Protein AF-0000000068441594 (afdb_homodimer)

Organism: Pseudonaja textilis (NCBI:txid8673)

Solvent-accessible surface area (backbone atoms only — not comparable to full-atom values): 26660 Å² total; per-residue (Å²): 109,82,57,57,34,60,39,42,53,44,39,38,63,70,46,48,47,55,45,49,52,50,28,43,52,27,43,50,47,27,50,50,30,51,53,47,27,52,59,30,43,50,51,27,36,50,34,34,38,51,50,12,52,54,26,47,72,35,71,42,25,34,69,52,9,53,46,32,39,49,52,24,50,51,51,52,51,47,45,55,47,50,53,55,42,50,50,46,42,41,59,59,28,44,50,47,51,53,52,49,52,58,54,45,53,57,50,49,56,52,50,50,52,52,50,52,53,52,49,49,54,51,51,50,52,45,52,52,45,52,52,50,41,51,53,46,53,55,49,29,72,74,39,93,57,39,70,74,42,46,61,55,46,55,52,40,52,53,50,46,53,52,48,50,52,50,48,17,49,48,48,20,50,47,30,47,51,31,39,31,52,53,20,34,51,54,21,48,52,52,47,31,50,48,56,41,49,50,45,51,33,51,44,26,47,52,45,24,51,55,43,64,68,46,48,62,61,51,53,60,68,34,69,56,36,69,63,68,44,67,72,34,52,52,50,33,54,49,51,35,63,54,59,75,56,84,74,75,83,70,81,71,72,70,79,58,78,80,78,82,79,87,130,110,82,57,56,36,62,40,42,54,45,39,39,63,68,45,48,48,56,45,50,50,49,30,42,53,27,43,50,47,27,50,50,28,51,52,48,27,53,59,30,44,50,51,27,35,50,34,35,39,52,51,12,51,55,26,45,72,34,70,43,24,34,70,52,9,53,46,32,39,49,52,23,50,50,52,50,51,46,46,53,45,49,54,56,42,51,49,45,40,41,58,60,28,45,48,48,50,53,53,48,51,59,54,45,53,57,50,49,55,52,50,51,51,52,48,51,53,52,49,48,54,53,52,50,51,44,50,52,45,49,52,50,42,53,52,46,53,56,51,30,72,72,40,92,57,38,69,74,41,46,61,56,46,53,51,42,52,52,49,44,53,51,48,51,51,52,47,18,49,48,51,20,52,48,30,47,50,31,39,32,51,53,19,34,51,54,22,49,52,52,46,32,51,47,55,41,50,50,46,50,30,50,45,26,48,52,46,26,52,54,44,64,69,45,47,64,60,52,53,59,68,35,70,55,36,69,64,65,44,66,72,32,52,51,51,32,54,49,51,36,62,55,60,73,57,85,75,74,82,67,82,68,68,68,83,51,78,78,74,84,72,87,126

pLDDT: mean 86.07, std 18.58, range [19.84, 98.25]

InterPro domains:
  IPR013606 IMD/I-BAR domain [PF08397] (10-229)
  IPR013606 IMD/I-BAR domain [PS51338] (1-242)
  IPR027267 AH/BAR domain superfamily [G3DSA:1.20.1270.60] (7-241)
  IPR027267 AH/BAR domain superfamily [SSF103657] (9-235)
  IPR027681 I-BAR domain containing protein IRSp53/IRTKS/Pinkbar [PTHR14206] (10-243)

Foldseek 3Di:
DLPQLCPLLVCCLPPVLVVLVVVLVVLVVVLVVLVVVLVVLLVVLVVLLVVLVVQCPDQFRVLLSVLSPLVSVLSVVLSVLSVVLSVCSCPLASVVSVVVSVVSNVVSVVVVVVLVVVLVVLVVVLVVLVVVLVVLVVCLVPDPCNPVSVVVNVVSVVVNVVSVVVSVVSSVVSSVVSVVVVVVSVVVNVVSVVVSVVSVVVSVVVSVVSCVVSVVVSVVSPPCVPDGDPSVVVVVVVVVVPVPPPPPPPDPPPPPDPDPDDD/DLPQLCPLLVCCLPPVLVVLVVVLVVLVVVLVVLVVVLVVLLVVLVVLLVVLVVQCPDQFRVLLSVLSPLVSVLSVVLSVLSVVLSVCSCPLASVVSVVVSVVSNVVSVVVVVVLVVVLVVLVVVLVVLVVVLVVLVVCLVPDPCNPVSVVVNVVSVVVNVVSVVVSVVSSVVSSVVSVVVVVVSVVVNVVSVVVSVVSVVVSVVVSVVSCVVSVVVSVVSPPCVPDGDPSVVVVVVVVVVPVPPPPPPPDPPPVPDPDPDDD

Sequence (526 aa):
MFCFLLCSDKVILDQFNPSLKNFVTMGKSYQKALSGVTVAAKGYFDTLVKLGELASDSQGSKELGDTLFQMAEVHRQMQVQLEETLKFFHSDMLSQLEHKLELDIKYLVATLKKYQAEYRAKAESIEKSQTELKKLRKKCHNSKNPMKYGDREVQYVEILSTKQNELDRFVAEGYKAALTEERRRYSFLVDRQCAVSKYFNNYHSKVQELLSAKLPSWQTSCIQPTRLPERALALVKVTASNTTAGISVSKWHLLIWPGAGMGMFCFLLCSDKVILDQFNPSLKNFVTMGKSYQKALSGVTVAAKGYFDTLVKLGELASDSQGSKELGDTLFQMAEVHRQMQVQLEETLKFFHSDMLSQLEHKLELDIKYLVATLKKYQAEYRAKAESIEKSQTELKKLRKKCHNSKNPMKYGDREVQYVEILSTKQNELDRFVAEGYKAALTEERRRYSFLVDRQCAVSKYFNNYHSKVQELLSAKLPSWQTSCIQPTRLPERALALVKVTASNTTAGISVSKWHLLIWPGAGMG

Nearest PDB structures (foldseek):
  1y2o-assembly1_B  TM=8.750E-01  e=2.135E-19  Homo sapiens
  1wdz-assembly1_A  TM=9.069E-01  e=2.098E-17  Homo sapiens
  1wdz-assembly1_B  TM=9.250E-01  e=9.675E-16  Homo sapiens
  2ykt-assembly1_A-2  TM=9.264E-01  e=8.747E-16  Homo sapiens
  3ok8-assembly1_B  TM=9.375E-01  e=2.736E-10  Mus musculus

Radius of gyration: 43.12 Å; Cα contacts (8 Å, |Δi|>4): 509; chains: 2; bounding box: 54×165×80 Å

Structure (mmCIF, N/CA/C/O backbone):
data_AF-0000000068441594-model_v1
#
loop_
_entity.id
_entity.type
_entity.pdbx_description
1 polymer 'IMD domain-containing protein'
#
loop_
_atom_site.group_PDB
_atom_site.id
_atom_site.type_symbol
_atom_site.label_atom_id
_atom_site.label_alt_id
_atom_site.label_comp_id
_atom_site.label_asym_id
_atom_site.label_entity_id
_atom_site.label_seq_id
_atom_site.pdbx_PDB_ins_code
_atom_site.Cartn_x
_atom_site.Cartn_y
_atom_site.Cartn_z
_atom_site.occupancy
_atom_site.B_iso_or_equiv
_atom_site.auth_seq_id
_atom_site.auth_comp_id
_atom_site.auth_asym_id
_atom_site.auth_atom_id
_atom_site.pdbx_PDB_model_num
ATOM 1 N N . MET A 1 1 ? -4.367 -47.344 -16.922 1 34.34 1 MET A N 1
ATOM 2 C CA . MET A 1 1 ? -3.084 -46.812 -17.375 1 34.34 1 MET A CA 1
ATOM 3 C C . MET A 1 1 ? -3.287 -45.594 -18.281 1 34.34 1 MET A C 1
ATOM 5 O O . MET A 1 1 ? -2.555 -44.625 -18.172 1 34.34 1 MET A O 1
ATOM 9 N N . PHE A 1 2 ? -4.02 -45.844 -19.5 1 42.97 2 PHE A N 1
ATOM 10 C CA . PHE A 1 2 ? -4.555 -44.75 -20.266 1 42.97 2 PHE A CA 1
ATOM 11 C C . PHE A 1 2 ? -4.996 -43.594 -19.344 1 42.97 2 PHE A C 1
ATOM 13 O O . PHE A 1 2 ? -5.066 -42.438 -19.766 1 42.97 2 PHE A O 1
ATOM 20 N N . CYS A 1 3 ? -5.094 -43.969 -18.109 1 44.53 3 CYS A N 1
ATOM 21 C CA . CYS A 1 3 ? -5.73 -43.219 -17.047 1 44.53 3 CYS A CA 1
ATOM 22 C C . CYS A 1 3 ? -4.82 -42.094 -16.547 1 44.53 3 CYS A C 1
ATOM 24 O O . CYS A 1 3 ? -5.289 -41 -16.25 1 44.53 3 CYS A O 1
ATOM 26 N N . PHE A 1 4 ? -3.5 -42.438 -16.703 1 48.09 4 PHE A N 1
ATOM 27 C CA . PHE A 1 4 ? -2.625 -41.469 -16.031 1 48.09 4 PHE A CA 1
ATOM 28 C C . PHE A 1 4 ? -2.504 -40.188 -16.859 1 48.09 4 PHE A C 1
ATOM 30 O O . PHE A 1 4 ? -2.436 -39.094 -16.312 1 48.09 4 PHE A O 1
ATOM 37 N N . LEU A 1 5 ? -2.131 -40.344 -18.281 1 49.19 5 LEU A N 1
ATOM 38 C CA . LEU A 1 5 ? -1.916 -39.188 -19.141 1 49.19 5 LEU A CA 1
ATOM 39 C C . LEU A 1 5 ? -3.125 -38.25 -19.109 1 49.19 5 LEU A C 1
ATOM 41 O O . LEU A 1 5 ? -2.973 -37.031 -19.016 1 49.19 5 LEU A O 1
ATOM 45 N N . LEU A 1 6 ? -4.398 -38.969 -19.594 1 51.69 6 LEU A N 1
ATOM 46 C CA . LEU A 1 6 ? -5.668 -38.25 -19.594 1 51.69 6 LEU A CA 1
ATOM 47 C C . LEU A 1 6 ? -5.844 -37.438 -18.297 1 51.69 6 LEU A C 1
ATOM 49 O O . LEU A 1 6 ? -6.453 -36.375 -18.312 1 51.69 6 LEU A O 1
ATOM 53 N N . CYS A 1 7 ? -4.863 -37.875 -17.375 1 58.31 7 CYS A N 1
ATOM 54 C CA . CYS A 1 7 ? -5.094 -37.312 -16.047 1 58.31 7 CYS A CA 1
ATOM 55 C C . CYS A 1 7 ? -4.395 -35.969 -15.883 1 58.31 7 CYS A C 1
ATOM 57 O O . CYS A 1 7 ? -4.992 -35 -15.398 1 58.31 7 CYS A O 1
ATOM 59 N N . SER A 1 8 ? -3.215 -35.844 -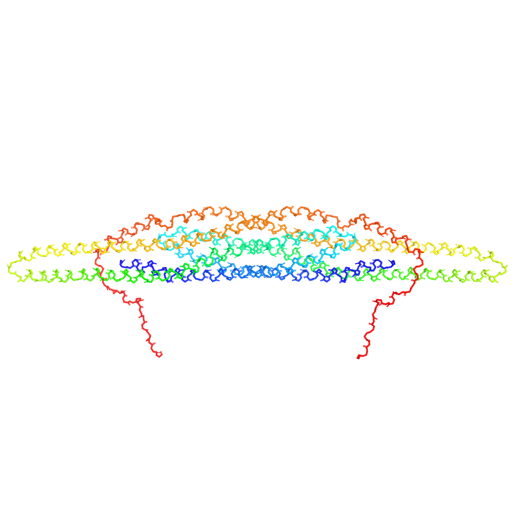16.641 1 67.69 8 SER A N 1
ATOM 60 C CA . SER A 1 8 ? -2.518 -34.594 -16.312 1 67.69 8 SER A CA 1
ATOM 61 C C . SER A 1 8 ? -3.059 -33.438 -17.125 1 67.69 8 SER A C 1
ATOM 63 O O . SER A 1 8 ? -3.328 -32.344 -16.578 1 67.69 8 SER A O 1
ATOM 65 N N . ASP A 1 9 ? -3.277 -33.656 -18.453 1 77.75 9 ASP A N 1
ATOM 66 C CA . ASP A 1 9 ? -3.82 -32.562 -19.266 1 77.75 9 ASP A CA 1
ATOM 67 C C . ASP A 1 9 ? -5.242 -32.219 -18.828 1 77.75 9 ASP A C 1
ATOM 69 O O . ASP A 1 9 ? -5.625 -31.031 -18.859 1 77.75 9 ASP A O 1
ATOM 73 N N . LYS A 1 10 ? -5.863 -33.281 -18.484 1 75.31 10 LYS A N 1
ATOM 74 C CA . LYS A 1 10 ? -7.215 -33.031 -18 1 75.31 10 LYS A CA 1
ATOM 75 C C . LYS A 1 10 ? -7.188 -32.25 -16.672 1 75.31 10 LYS A C 1
ATOM 77 O O . LYS A 1 10 ? -8.016 -31.375 -16.438 1 75.31 10 LYS A O 1
ATOM 82 N N . VAL A 1 11 ? -6.199 -32.562 -15.898 1 79 11 VAL A N 1
ATOM 83 C CA . VAL A 1 11 ? -6.047 -31.875 -14.633 1 79 11 VAL A CA 1
ATOM 84 C C . VAL A 1 11 ? -5.719 -30.406 -14.883 1 79 11 VAL A C 1
ATOM 86 O O . VAL A 1 11 ? -6.23 -29.516 -14.195 1 79 11 VAL A O 1
ATOM 89 N N . ILE A 1 12 ? -4.941 -30.203 -15.906 1 85.88 12 ILE A N 1
ATOM 90 C CA . ILE A 1 12 ? -4.602 -28.828 -16.25 1 85.88 12 ILE A CA 1
ATOM 91 C C . ILE A 1 12 ? -5.855 -28.078 -16.703 1 85.88 12 ILE A C 1
ATOM 93 O O . ILE A 1 12 ? -6.141 -26.984 -16.25 1 85.88 12 ILE A O 1
ATOM 97 N N . LEU A 1 13 ? -6.582 -28.719 -17.547 1 81.06 13 LEU A N 1
ATOM 98 C CA . LEU A 1 13 ? -7.754 -28.094 -18.125 1 81.06 13 LEU A CA 1
ATOM 99 C C . LEU A 1 13 ? -8.859 -27.922 -17.094 1 81.06 13 LEU A C 1
ATOM 101 O O . LEU A 1 13 ? -9.539 -26.891 -17.062 1 81.06 13 LEU A O 1
ATOM 105 N N . ASP A 1 14 ? -8.984 -28.797 -16.141 1 85.88 14 ASP A N 1
ATOM 106 C CA . ASP A 1 14 ? -10.141 -28.828 -15.258 1 85.88 14 ASP A CA 1
ATOM 107 C C . ASP A 1 14 ? -9.805 -28.172 -13.914 1 85.88 14 ASP A C 1
ATOM 109 O O . ASP A 1 14 ? -10.703 -27.75 -13.188 1 85.88 14 ASP A O 1
ATOM 113 N N . GLN A 1 15 ? -8.539 -28.141 -13.555 1 90.38 15 GLN A N 1
ATOM 114 C CA . GLN A 1 15 ? -8.195 -27.656 -12.227 1 90.38 15 GLN A CA 1
ATOM 115 C C . GLN A 1 15 ? -7.266 -26.453 -12.305 1 90.38 15 GLN A C 1
ATOM 117 O O . GLN A 1 15 ? -7.602 -25.359 -11.812 1 90.38 15 GLN A O 1
ATOM 122 N N . PHE A 1 16 ? -6.191 -26.625 -13 1 93.44 16 PHE A N 1
ATOM 123 C CA . PHE A 1 16 ? -5.195 -25.562 -13.039 1 93.44 16 PHE A CA 1
ATOM 124 C C . PHE A 1 16 ? -5.75 -24.328 -13.742 1 93.44 16 PHE A C 1
ATOM 126 O O . PHE A 1 16 ? -5.652 -23.219 -13.219 1 93.44 16 PHE A O 1
ATOM 133 N N . ASN A 1 17 ? -6.312 -24.562 -14.938 1 92.81 17 ASN A N 1
ATOM 134 C CA . ASN A 1 17 ? -6.727 -23.422 -15.766 1 92.81 17 ASN A CA 1
ATOM 135 C C . ASN A 1 17 ? -7.812 -22.594 -15.078 1 92.81 17 ASN A C 1
ATOM 137 O O . ASN A 1 17 ? -7.699 -21.375 -14.977 1 92.81 17 ASN A O 1
ATOM 141 N N . PRO A 1 18 ? -8.875 -23.203 -14.539 1 93.62 18 PRO A N 1
ATOM 142 C CA . PRO A 1 18 ? -9.867 -22.406 -13.82 1 93.62 18 PRO A CA 1
ATOM 143 C C . PRO A 1 18 ? -9.289 -21.719 -12.586 1 93.62 18 PRO A C 1
ATOM 145 O O . PRO A 1 18 ? -9.688 -20.594 -12.258 1 93.62 18 PRO A O 1
ATOM 148 N N . SER A 1 19 ? -8.414 -22.375 -11.875 1 96.19 19 SER A N 1
ATOM 149 C CA . SER A 1 19 ? -7.781 -21.766 -10.711 1 96.19 19 SER A CA 1
ATOM 150 C C . SER A 1 19 ? -6.898 -20.594 -11.102 1 96.19 19 SER A C 1
ATOM 152 O O . SER A 1 19 ? -6.859 -19.578 -10.406 1 96.19 19 SER A O 1
ATOM 154 N N . LEU A 1 20 ? -6.184 -20.766 -12.203 1 96.75 20 LEU A N 1
ATOM 155 C CA . LEU A 1 20 ? -5.352 -19.672 -12.695 1 96.75 20 LEU A CA 1
ATOM 156 C C . LEU A 1 20 ? -6.207 -18.484 -13.125 1 96.75 20 LEU A C 1
ATOM 158 O O . LEU A 1 20 ? -5.84 -17.344 -12.898 1 96.75 20 LEU A O 1
ATOM 162 N N . LYS A 1 21 ? -7.309 -18.797 -13.766 1 96.06 21 LYS A N 1
ATOM 163 C CA . LYS A 1 21 ? -8.242 -17.734 -14.156 1 96.06 21 LYS A CA 1
ATOM 164 C C . LYS A 1 21 ? -8.734 -16.969 -12.93 1 96.06 21 LYS A C 1
ATOM 166 O O . LYS A 1 21 ? -8.812 -15.742 -12.953 1 96.06 21 LYS A O 1
ATOM 171 N N . ASN A 1 22 ? -9.102 -17.703 -11.914 1 97.19 22 ASN A N 1
ATOM 172 C CA . ASN A 1 22 ? -9.523 -17.078 -10.672 1 97.19 22 ASN A CA 1
ATOM 173 C C . ASN A 1 22 ? -8.406 -16.25 -10.055 1 97.19 22 ASN A C 1
ATOM 175 O O . ASN A 1 22 ? -8.656 -15.164 -9.523 1 97.19 22 ASN A O 1
ATOM 179 N N . PHE A 1 23 ? -7.227 -16.75 -10.086 1 97.94 23 PHE A N 1
ATOM 180 C CA . PHE A 1 23 ? -6.062 -16.031 -9.586 1 97.94 23 PHE A CA 1
ATOM 181 C C . PHE A 1 23 ? -5.902 -14.703 -10.305 1 97.94 23 PHE A C 1
ATOM 183 O O . PHE A 1 23 ? -5.672 -13.672 -9.672 1 97.94 23 PHE A O 1
ATOM 190 N N . VAL A 1 24 ? -6.016 -14.734 -11.609 1 97.38 24 VAL A N 1
ATOM 191 C CA . VAL A 1 24 ? -5.891 -13.523 -12.414 1 97.38 24 VAL A CA 1
ATOM 192 C C . VAL A 1 24 ? -7.012 -12.547 -12.055 1 97.38 24 VAL A C 1
ATOM 194 O O . VAL A 1 24 ? -6.777 -11.344 -11.938 1 97.38 24 VAL A O 1
ATOM 197 N N . THR A 1 25 ? -8.227 -13.062 -11.875 1 97.38 25 THR A N 1
ATOM 198 C CA . THR A 1 25 ? -9.367 -12.234 -11.5 1 97.38 25 THR A CA 1
ATOM 199 C C . THR A 1 25 ? -9.125 -11.555 -10.156 1 97.38 25 THR A C 1
ATOM 201 O O . THR A 1 25 ? -9.359 -10.352 -10.008 1 97.38 25 THR A O 1
ATOM 204 N N . MET A 1 26 ? -8.68 -12.289 -9.195 1 97.38 26 MET A N 1
ATOM 205 C CA . MET A 1 26 ? -8.391 -11.734 -7.875 1 97.38 26 MET A CA 1
ATOM 206 C C . MET A 1 26 ? -7.215 -10.766 -7.941 1 97.38 26 MET A C 1
ATOM 208 O O . MET A 1 26 ? -7.18 -9.773 -7.207 1 97.38 26 MET A O 1
ATOM 212 N N . GLY A 1 27 ? -6.23 -11.109 -8.805 1 97.12 27 GLY A N 1
ATOM 213 C CA . GLY A 1 27 ? -5.137 -10.18 -9.023 1 97.12 27 GLY A CA 1
ATOM 214 C C . GLY A 1 27 ? -5.598 -8.836 -9.555 1 97.12 27 GLY A C 1
ATOM 215 O O . GLY A 1 27 ? -5.109 -7.789 -9.117 1 97.12 27 GLY A O 1
ATOM 216 N N . LYS A 1 28 ? -6.52 -8.883 -10.477 1 97.06 28 LYS A N 1
ATOM 217 C CA . LYS A 1 28 ? -7.078 -7.648 -11.023 1 97.06 28 LYS A CA 1
ATOM 218 C C . LYS A 1 28 ? -7.844 -6.867 -9.961 1 97.06 28 LYS A C 1
ATOM 220 O O . LYS A 1 28 ? -7.797 -5.637 -9.938 1 97.06 28 LYS A O 1
ATOM 225 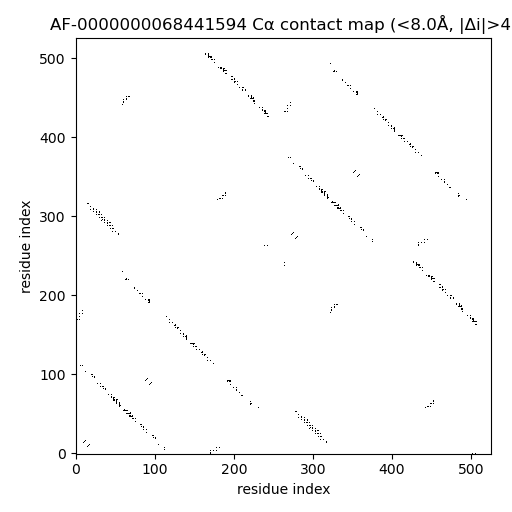N N . SER A 1 29 ? -8.562 -7.551 -9.133 1 96.88 29 SER A N 1
ATOM 226 C CA . SER A 1 29 ? -9.25 -6.91 -8.016 1 96.88 29 SER A CA 1
ATOM 227 C C . SER A 1 29 ? -8.258 -6.258 -7.059 1 96.88 29 SER A C 1
ATOM 229 O O . SER A 1 29 ? -8.508 -5.164 -6.547 1 96.88 29 SER A O 1
ATOM 231 N N . TYR A 1 30 ? -7.23 -6.945 -6.75 1 96.19 30 TYR A N 1
ATOM 232 C CA . TYR A 1 30 ? -6.168 -6.414 -5.902 1 96.19 30 TYR A CA 1
ATOM 233 C C . TYR A 1 30 ? -5.559 -5.16 -6.512 1 96.19 30 TYR A C 1
ATOM 235 O O . TYR A 1 30 ? -5.363 -4.156 -5.816 1 96.19 30 TYR A O 1
ATOM 243 N N . GLN A 1 31 ? -5.273 -5.254 -7.762 1 95 31 GLN A N 1
ATOM 244 C CA . GLN A 1 31 ? -4.738 -4.105 -8.484 1 95 31 GLN A CA 1
ATOM 245 C C . GLN A 1 31 ? -5.691 -2.916 -8.414 1 95 31 GLN A C 1
ATOM 247 O O . GLN A 1 31 ? -5.258 -1.777 -8.227 1 95 31 GLN A O 1
ATOM 252 N N . LYS A 1 32 ? -6.922 -3.17 -8.625 1 95.44 32 LYS A N 1
ATOM 253 C CA . LYS A 1 32 ? -7.934 -2.119 -8.562 1 95.44 32 LYS A CA 1
ATOM 254 C C . LYS A 1 32 ? -7.98 -1.485 -7.176 1 95.44 32 LYS A C 1
ATOM 256 O O . LYS A 1 32 ? -8.117 -0.266 -7.051 1 95.44 32 LYS A O 1
ATOM 261 N N . ALA A 1 33 ? -7.961 -2.26 -6.156 1 95.75 33 ALA A N 1
ATOM 262 C CA . ALA A 1 33 ? -7.945 -1.756 -4.785 1 95.75 33 ALA A CA 1
ATOM 263 C C . ALA A 1 33 ? -6.734 -0.857 -4.547 1 95.75 33 ALA A C 1
ATOM 265 O O . ALA A 1 33 ? -6.855 0.208 -3.936 1 95.75 33 ALA A O 1
ATOM 266 N N . LEU A 1 34 ? -5.566 -1.28 -5.004 1 94.56 34 LEU A N 1
ATOM 267 C CA . LEU A 1 34 ? -4.348 -0.494 -4.848 1 94.56 34 LEU A CA 1
ATOM 268 C C . LEU A 1 34 ? -4.449 0.821 -5.613 1 94.56 34 LEU A C 1
ATOM 270 O O . LEU A 1 34 ? -3.949 1.851 -5.156 1 94.56 34 LEU A O 1
ATOM 274 N N . SER A 1 35 ? -5.105 0.773 -6.766 1 93.62 35 SER A N 1
ATOM 275 C CA . SER A 1 35 ? -5.344 1.996 -7.527 1 93.62 35 SER A CA 1
ATOM 276 C C . SER A 1 35 ? -6.262 2.949 -6.77 1 93.62 35 SER A C 1
ATOM 278 O O . SER A 1 35 ? -6.125 4.168 -6.875 1 93.62 35 SER A O 1
ATOM 280 N N . GLY A 1 36 ? -7.238 2.369 -6.098 1 93.12 36 GLY A N 1
ATOM 281 C CA . GLY A 1 36 ? -8.102 3.178 -5.254 1 93.12 36 GLY A CA 1
ATOM 282 C C . GLY A 1 36 ? -7.355 3.9 -4.148 1 93.12 36 GLY A C 1
ATOM 283 O O . GLY A 1 36 ? -7.711 5.02 -3.781 1 93.12 36 GLY A O 1
ATOM 284 N N . VAL A 1 37 ? -6.344 3.297 -3.631 1 94.62 37 VAL A N 1
ATOM 285 C CA . VAL A 1 37 ? -5.5 3.908 -2.609 1 94.62 37 VAL A CA 1
ATOM 286 C C . VAL A 1 37 ? -4.812 5.148 -3.18 1 94.62 37 VAL A C 1
ATOM 288 O O . VAL A 1 37 ? -4.664 6.156 -2.486 1 94.62 37 VAL A O 1
ATOM 291 N N . THR A 1 38 ? -4.375 5.062 -4.445 1 91.88 38 THR A N 1
ATOM 292 C CA . THR A 1 38 ? -3.699 6.184 -5.086 1 91.88 38 THR A CA 1
ATOM 293 C C . THR A 1 38 ? -4.609 7.406 -5.137 1 91.88 38 THR A C 1
ATOM 295 O O . THR A 1 38 ? -4.164 8.531 -4.891 1 91.88 38 THR A O 1
ATOM 298 N N . VAL A 1 39 ? -5.895 7.238 -5.371 1 91.44 39 VAL A N 1
ATOM 299 C CA . VAL A 1 39 ? -6.859 8.336 -5.441 1 91.44 39 VAL A CA 1
ATOM 300 C C . VAL A 1 39 ? -7.059 8.938 -4.055 1 91.44 39 VAL A C 1
ATOM 302 O O . VAL A 1 39 ? -7.043 10.156 -3.895 1 91.44 39 VAL A O 1
ATOM 305 N N . ALA A 1 40 ? -7.242 8.117 -3.061 1 95.25 40 ALA A N 1
ATOM 306 C CA . ALA A 1 40 ? -7.434 8.586 -1.69 1 95.25 40 ALA A CA 1
ATOM 307 C C . ALA A 1 40 ? -6.176 9.281 -1.17 1 95.25 40 ALA A C 1
ATOM 309 O O . ALA A 1 40 ? -6.266 10.266 -0.431 1 95.25 40 ALA A O 1
ATOM 310 N N . ALA A 1 41 ? -5.008 8.781 -1.538 1 95.75 41 ALA A N 1
ATOM 311 C CA . ALA A 1 41 ? -3.734 9.352 -1.118 1 95.75 41 ALA A CA 1
ATOM 312 C C . ALA A 1 41 ? -3.584 10.781 -1.631 1 95.75 41 ALA A C 1
ATOM 314 O O . ALA A 1 41 ? -3.055 11.648 -0.93 1 95.75 41 ALA A O 1
ATOM 315 N N . LYS A 1 42 ? -4.043 11.039 -2.82 1 95.38 42 LYS A N 1
ATOM 316 C CA . LYS A 1 42 ? -3.953 12.375 -3.395 1 95.38 42 LYS A CA 1
ATOM 317 C C . LYS A 1 42 ? -4.707 13.391 -2.541 1 95.38 42 LYS A C 1
ATOM 319 O O . LYS A 1 42 ? -4.207 14.492 -2.287 1 95.38 42 LYS A O 1
ATOM 324 N N . GLY A 1 43 ? -5.918 13.016 -2.154 1 95.25 43 GLY A N 1
ATOM 325 C CA . GLY A 1 43 ? -6.66 13.891 -1.256 1 95.25 43 GLY A CA 1
ATOM 326 C C . GLY A 1 43 ? -5.938 14.148 0.052 1 95.25 43 GLY A C 1
ATOM 327 O O . GLY A 1 43 ? -5.922 15.281 0.546 1 95.25 43 GLY A O 1
ATOM 328 N N . TYR A 1 44 ? -5.324 13.211 0.567 1 96.19 44 TYR A N 1
ATOM 329 C CA . TYR A 1 44 ? -4.59 13.289 1.826 1 96.19 44 TYR A CA 1
ATOM 330 C C . TYR A 1 44 ? -3.418 14.258 1.715 1 96.19 44 TYR A C 1
ATOM 332 O O . TYR A 1 44 ? -3.283 15.18 2.527 1 96.19 44 TYR A O 1
ATOM 340 N N . PHE A 1 45 ? -2.496 14.086 0.727 1 94.81 45 PHE A N 1
ATOM 341 C CA . PHE A 1 45 ? -1.325 14.953 0.692 1 94.81 45 PHE A CA 1
ATOM 342 C C . PHE A 1 45 ? -1.695 16.344 0.184 1 94.81 45 PHE A C 1
ATOM 344 O O . PHE A 1 45 ? -1.009 17.328 0.483 1 94.81 45 PHE A O 1
ATOM 351 N N . ASP A 1 46 ? -2.871 16.5 -0.583 1 96.44 46 ASP A N 1
ATOM 352 C CA . ASP A 1 46 ? -3.352 17.828 -0.949 1 96.44 46 ASP A CA 1
ATOM 353 C C . ASP A 1 46 ? -3.734 18.625 0.29 1 96.44 46 ASP A C 1
ATOM 355 O O . ASP A 1 46 ? -3.484 19.844 0.353 1 96.44 46 ASP A O 1
ATOM 359 N N . THR A 1 47 ? -4.406 17.953 1.156 1 97.38 47 THR A N 1
ATOM 360 C CA . THR A 1 47 ? -4.77 18.641 2.385 1 97.38 47 THR A CA 1
ATOM 361 C C . THR A 1 47 ? -3.527 19 3.197 1 97.38 47 THR A C 1
ATOM 363 O O . THR A 1 47 ? -3.498 20.016 3.889 1 97.38 47 THR A O 1
ATOM 366 N N . LEU A 1 48 ? -2.494 18.188 3.146 1 97.12 48 LEU A N 1
ATOM 367 C CA . LEU A 1 48 ? -1.222 18.5 3.785 1 97.12 48 LEU A CA 1
ATOM 368 C C . LEU A 1 48 ? -0.596 19.75 3.164 1 97.12 48 LEU A C 1
ATOM 370 O O . LEU A 1 48 ? -0.043 20.594 3.875 1 97.12 48 LEU A O 1
ATOM 374 N N . VAL A 1 49 ? -0.671 19.859 1.844 1 97.88 49 VAL A N 1
ATOM 375 C CA . VAL A 1 49 ? -0.165 21.016 1.134 1 97.88 49 VAL A CA 1
ATOM 376 C C . VAL A 1 49 ? -0.912 22.266 1.598 1 97.88 49 VAL A C 1
ATOM 378 O O . VAL A 1 49 ? -0.3 23.312 1.847 1 97.88 49 VAL A O 1
ATOM 381 N N . LYS A 1 50 ? -2.225 22.078 1.715 1 97.62 50 LYS A N 1
ATOM 382 C CA . LYS A 1 50 ? -3.035 23.219 2.156 1 97.62 50 LYS A CA 1
ATOM 383 C C . LYS A 1 50 ? -2.629 23.672 3.555 1 97.62 50 LYS A C 1
ATOM 385 O O . LYS A 1 50 ? -2.52 24.875 3.814 1 97.62 50 LYS A O 1
ATOM 390 N N . LEU A 1 51 ? -2.428 22.766 4.422 1 97.75 51 LEU A N 1
ATOM 391 C CA . LEU A 1 51 ? -1.985 23.094 5.77 1 97.75 51 LEU A CA 1
ATOM 392 C C . LEU A 1 51 ? -0.586 23.688 5.754 1 97.75 51 LEU A C 1
ATOM 394 O O . LEU A 1 51 ? -0.287 24.594 6.539 1 97.75 51 LEU A O 1
ATOM 398 N N . GLY A 1 52 ? 0.25 23.172 4.875 1 97.75 52 GLY A N 1
ATOM 399 C CA . GLY A 1 52 ? 1.567 23.766 4.711 1 97.75 52 GLY A CA 1
ATOM 400 C C . GLY A 1 52 ? 1.519 25.219 4.25 1 97.75 52 GLY A C 1
ATOM 401 O O . GLY A 1 52 ? 2.311 26.047 4.707 1 97.75 52 GLY A O 1
ATOM 402 N N . GLU A 1 53 ? 0.578 25.516 3.365 1 97.25 53 GLU A N 1
ATOM 403 C CA . GLU A 1 53 ? 0.382 26.875 2.891 1 97.25 53 GLU A CA 1
ATOM 404 C C . GLU A 1 53 ? -0.021 27.812 4.035 1 97.25 53 GLU A C 1
ATOM 406 O O . GLU A 1 53 ? 0.514 28.906 4.16 1 97.25 53 GLU A O 1
ATOM 411 N N . LEU A 1 54 ? -0.946 27.297 4.832 1 95.31 54 LEU A N 1
ATOM 412 C CA . LEU A 1 54 ? -1.419 28.094 5.961 1 95.31 54 LEU A CA 1
ATOM 413 C C . LEU A 1 54 ? -0.292 28.344 6.957 1 95.31 54 LEU A C 1
ATOM 415 O O . LEU A 1 54 ? -0.125 29.469 7.445 1 95.31 54 LEU A O 1
ATOM 419 N N . ALA A 1 55 ? 0.469 27.359 7.23 1 95.62 55 ALA A N 1
ATOM 420 C CA . ALA A 1 55 ? 1.592 27.5 8.156 1 95.62 55 ALA A CA 1
ATOM 421 C C . ALA A 1 55 ? 2.648 28.438 7.59 1 95.62 55 ALA A C 1
ATOM 423 O O . ALA A 1 55 ? 3.24 29.234 8.328 1 95.62 55 ALA A O 1
ATOM 424 N N . SER A 1 56 ? 2.887 28.391 6.285 1 94.25 56 SER A N 1
ATOM 425 C CA . SER A 1 56 ? 3.891 29.219 5.629 1 94.25 56 SER A CA 1
ATOM 426 C C . SER A 1 56 ? 3.486 30.688 5.652 1 94.25 56 SER A C 1
ATOM 428 O O . SER A 1 56 ? 4.344 31.578 5.625 1 94.25 56 SER A O 1
ATOM 430 N N . ASP A 1 57 ? 2.193 30.906 5.688 1 89.88 57 ASP A N 1
ATOM 431 C CA . ASP A 1 57 ? 1.676 32.281 5.723 1 89.88 57 ASP A CA 1
ATOM 432 C C . ASP A 1 57 ? 1.703 32.844 7.145 1 89.88 57 ASP A C 1
ATOM 434 O O . ASP A 1 57 ? 1.552 34.031 7.344 1 89.88 57 ASP A O 1
ATOM 438 N N . SER A 1 58 ? 1.939 31.938 8.078 1 87.31 58 SER A N 1
ATOM 439 C CA . SER A 1 58 ? 2 32.375 9.477 1 87.31 58 SER A CA 1
ATOM 440 C C . SER A 1 58 ? 3.371 32.938 9.82 1 87.31 58 SER A C 1
ATOM 442 O O . SER A 1 58 ? 4.387 32.5 9.289 1 87.31 58 SER A O 1
ATOM 444 N N . GLN A 1 59 ? 3.471 33.875 10.672 1 85.94 59 GLN A N 1
ATOM 445 C CA . GLN A 1 59 ? 4.73 34.5 11.062 1 85.94 59 GLN A CA 1
ATOM 446 C C . GLN A 1 59 ? 5.504 33.594 12.039 1 85.94 59 GLN A C 1
ATOM 448 O O . GLN A 1 59 ? 6.734 33.656 12.078 1 85.94 59 GLN A O 1
ATOM 453 N N . GLY A 1 60 ? 4.84 32.75 12.75 1 89.88 60 GLY A N 1
ATOM 454 C CA . GLY A 1 60 ? 5.488 32 13.797 1 89.88 60 GLY A CA 1
ATOM 455 C C . GLY A 1 60 ? 5.754 30.547 13.406 1 89.88 60 GLY A C 1
ATOM 456 O O . GLY A 1 60 ? 6.488 29.844 14.094 1 89.88 60 GLY A O 1
ATOM 457 N N . SER A 1 61 ? 5.25 30.125 12.234 1 93.62 61 SER A N 1
ATOM 458 C CA . SER A 1 61 ? 5.309 28.688 11.938 1 93.62 61 SER A CA 1
ATOM 459 C C . SER A 1 61 ? 5.766 28.453 10.5 1 93.62 61 SER A C 1
ATOM 461 O O . SER A 1 61 ? 5.445 27.422 9.906 1 93.62 61 SER A O 1
ATOM 463 N N . LYS A 1 62 ? 6.48 29.359 9.883 1 93.75 62 LYS A N 1
ATOM 464 C CA . LYS A 1 62 ? 6.91 29.25 8.492 1 93.75 62 LYS A CA 1
ATOM 465 C C . LYS A 1 62 ? 7.75 28 8.273 1 93.75 62 LYS A C 1
ATOM 467 O O . LYS A 1 62 ? 7.586 27.297 7.27 1 93.75 62 LYS A O 1
ATOM 472 N N . GLU A 1 63 ? 8.625 27.703 9.172 1 94.75 63 GLU A N 1
ATOM 473 C CA . GLU A 1 63 ? 9.484 26.531 9.055 1 94.75 63 GLU A CA 1
ATOM 474 C C . GLU A 1 63 ? 8.664 25.25 9.078 1 94.75 63 GLU A C 1
ATOM 476 O O . GLU A 1 63 ? 9 24.281 8.383 1 94.75 63 GLU A O 1
ATOM 481 N N . LEU A 1 64 ? 7.66 25.25 9.867 1 97.31 64 LEU A N 1
ATOM 482 C CA . LEU A 1 64 ? 6.785 24.078 9.922 1 97.31 64 LEU A CA 1
ATOM 483 C C . LEU A 1 64 ? 6.016 23.922 8.617 1 97.31 64 LEU A C 1
ATOM 485 O O . LEU A 1 64 ? 5.707 22.797 8.203 1 97.31 64 LEU A O 1
ATOM 489 N N . GLY A 1 65 ? 5.668 25.047 8 1 97.5 65 GLY A N 1
ATOM 490 C CA . GLY A 1 65 ? 5.07 24.969 6.68 1 97.5 65 GLY A CA 1
ATOM 491 C C . GLY A 1 65 ? 5.953 24.281 5.656 1 97.5 65 GLY A C 1
ATOM 492 O O . GLY A 1 65 ? 5.48 23.453 4.883 1 97.5 65 GLY A O 1
ATOM 493 N N . ASP A 1 66 ? 7.195 24.609 5.672 1 96.88 66 ASP A N 1
ATOM 494 C CA . ASP A 1 66 ? 8.164 23.969 4.781 1 96.88 66 ASP A CA 1
ATOM 495 C C . ASP A 1 66 ? 8.227 22.469 5.027 1 96.88 66 ASP A C 1
ATOM 497 O O . ASP A 1 66 ? 8.32 21.672 4.082 1 96.88 66 ASP A O 1
ATOM 501 N N . THR A 1 67 ? 8.25 22.156 6.273 1 98.12 67 THR A N 1
ATOM 502 C CA . THR A 1 67 ? 8.281 20.75 6.633 1 98.12 67 THR A CA 1
ATOM 503 C C . THR A 1 67 ? 7.047 20.031 6.105 1 98.12 67 THR A C 1
ATOM 505 O O . THR A 1 67 ? 7.152 18.938 5.531 1 98.12 67 THR A O 1
ATOM 508 N N . LEU A 1 68 ? 5.914 20.609 6.254 1 98.25 68 LEU A N 1
ATOM 509 C CA . LEU A 1 68 ? 4.668 20.016 5.77 1 98.25 68 LEU A CA 1
ATOM 510 C C . LEU A 1 68 ? 4.691 19.875 4.254 1 98.25 68 LEU A C 1
ATOM 512 O O . LEU A 1 68 ? 4.219 18.859 3.719 1 98.25 68 LEU A O 1
ATOM 516 N N . PHE A 1 69 ? 5.254 20.828 3.566 1 97.62 69 PHE A N 1
ATOM 517 C CA . PHE A 1 69 ? 5.41 20.734 2.121 1 97.62 69 PHE A CA 1
ATOM 518 C C . PHE A 1 69 ? 6.297 19.562 1.743 1 97.62 69 PHE A C 1
ATOM 520 O O . PHE A 1 69 ? 6 18.828 0.796 1 97.62 69 PHE A O 1
ATOM 527 N N . GLN A 1 70 ? 7.332 19.438 2.469 1 97.5 70 GLN A N 1
ATOM 528 C CA . GLN A 1 70 ? 8.25 18.344 2.203 1 97.5 70 GLN A CA 1
ATOM 529 C C . GLN A 1 70 ? 7.562 16.984 2.426 1 97.5 70 GLN A C 1
ATOM 531 O O . GLN A 1 70 ? 7.742 16.062 1.637 1 97.5 70 GLN A O 1
ATOM 536 N N . MET A 1 71 ? 6.84 16.906 3.473 1 97.56 71 MET A N 1
ATOM 537 C CA . MET A 1 71 ? 6.109 15.672 3.766 1 97.56 71 MET A CA 1
ATOM 538 C C . MET A 1 71 ? 5.121 15.352 2.648 1 97.56 71 MET A C 1
ATOM 540 O O . MET A 1 71 ? 5.02 14.203 2.217 1 97.56 71 MET A O 1
ATOM 544 N N . ALA A 1 72 ? 4.406 16.391 2.221 1 97.38 72 ALA A N 1
ATOM 545 C CA . ALA A 1 72 ? 3.461 16.188 1.124 1 97.38 72 ALA A CA 1
ATOM 546 C C . ALA A 1 72 ? 4.176 15.719 -0.137 1 97.38 72 ALA A C 1
ATOM 548 O O . ALA A 1 72 ? 3.689 14.82 -0.83 1 97.38 72 ALA A O 1
ATOM 549 N N . GLU A 1 73 ? 5.32 16.281 -0.417 1 96.94 73 GLU A N 1
ATOM 550 C CA . GLU A 1 73 ? 6.094 15.898 -1.599 1 96.94 73 GLU A CA 1
ATOM 551 C C . GLU A 1 73 ? 6.57 14.453 -1.507 1 96.94 73 GLU A C 1
ATOM 553 O O . GLU A 1 73 ? 6.57 13.734 -2.506 1 96.94 73 GLU A O 1
ATOM 558 N N . VAL A 1 74 ? 7.027 14.078 -0.372 1 97.06 74 VAL A N 1
ATOM 559 C CA . VAL A 1 74 ? 7.465 12.703 -0.173 1 97.06 74 VAL A CA 1
ATOM 560 C C . VAL A 1 74 ? 6.293 11.742 -0.391 1 97.06 74 VAL A C 1
ATOM 562 O O . VAL A 1 74 ? 6.441 10.711 -1.047 1 97.06 74 VAL A O 1
ATOM 565 N N . HIS A 1 75 ? 5.152 12.07 0.109 1 95.75 75 HIS A N 1
ATOM 566 C CA . HIS A 1 75 ? 3.963 11.25 -0.113 1 95.75 75 HIS A CA 1
ATOM 567 C C . HIS A 1 75 ? 3.637 11.148 -1.599 1 95.75 75 HIS A C 1
ATOM 569 O O . HIS A 1 75 ? 3.26 10.078 -2.082 1 95.75 75 HIS A O 1
ATOM 575 N N . ARG A 1 76 ? 3.727 12.266 -2.27 1 95.88 76 ARG A N 1
ATOM 576 C CA . ARG A 1 76 ? 3.486 12.258 -3.709 1 95.88 76 ARG A CA 1
ATOM 577 C C . ARG A 1 76 ? 4.457 11.32 -4.422 1 95.88 76 ARG A C 1
ATOM 579 O O . ARG A 1 76 ? 4.055 10.562 -5.305 1 95.88 76 ARG A O 1
ATOM 586 N N . GLN A 1 77 ? 5.703 11.367 -4.059 1 96.12 77 GLN A N 1
ATOM 587 C CA . GLN A 1 77 ? 6.715 10.5 -4.652 1 96.12 77 GLN A CA 1
ATOM 588 C C . GLN A 1 77 ? 6.41 9.031 -4.391 1 96.12 77 GLN A C 1
ATOM 590 O O . GLN A 1 77 ? 6.578 8.188 -5.273 1 96.12 77 GLN A O 1
ATOM 595 N N . MET A 1 78 ? 6.055 8.703 -3.168 1 95.44 78 MET A N 1
ATOM 596 C CA . MET A 1 78 ? 5.68 7.336 -2.826 1 95.44 78 MET A CA 1
ATOM 597 C C . MET A 1 78 ? 4.543 6.848 -3.717 1 95.44 78 MET A C 1
ATOM 599 O O . MET A 1 78 ? 4.562 5.703 -4.18 1 95.44 78 MET A O 1
ATOM 603 N N . GLN A 1 79 ? 3.615 7.75 -3.922 1 94.5 79 GLN A N 1
ATOM 604 C CA . GLN A 1 79 ? 2.461 7.375 -4.734 1 94.5 79 GLN A CA 1
ATOM 605 C C . GLN A 1 79 ? 2.861 7.152 -6.191 1 94.5 79 GLN A C 1
ATOM 607 O O . GLN A 1 79 ? 2.354 6.242 -6.848 1 94.5 79 GLN A O 1
ATOM 612 N N . VAL A 1 80 ? 3.699 8.016 -6.703 1 94.94 80 VAL A N 1
ATOM 613 C CA . VAL A 1 80 ? 4.184 7.852 -8.07 1 94.94 80 VAL A CA 1
ATOM 614 C C . VAL A 1 80 ? 4.887 6.504 -8.211 1 94.94 80 VAL A C 1
ATOM 616 O O . VAL A 1 80 ? 4.684 5.793 -9.203 1 94.94 80 VAL A O 1
ATOM 619 N N . GLN A 1 81 ? 5.688 6.109 -7.254 1 95.62 81 GLN A N 1
ATOM 620 C CA . GLN A 1 81 ? 6.383 4.824 -7.262 1 95.62 81 GLN A CA 1
ATOM 621 C C . GLN A 1 81 ? 5.391 3.664 -7.223 1 95.62 81 GLN A C 1
ATOM 623 O O . GLN A 1 81 ? 5.586 2.652 -7.898 1 95.62 81 GLN A O 1
ATOM 628 N N . LEU A 1 82 ? 4.41 3.77 -6.422 1 94.94 82 LEU A N 1
ATOM 629 C CA . LEU A 1 82 ? 3.395 2.725 -6.332 1 94.94 82 LEU A CA 1
ATOM 630 C C . LEU A 1 82 ? 2.668 2.555 -7.66 1 94.94 82 LEU A C 1
ATOM 632 O O . LEU A 1 82 ? 2.459 1.43 -8.117 1 94.94 82 LEU A O 1
ATOM 636 N N . GLU A 1 83 ? 2.289 3.678 -8.234 1 95 83 GLU A N 1
ATOM 637 C CA . GLU A 1 83 ? 1.588 3.627 -9.508 1 95 83 GLU A CA 1
ATOM 638 C C . GLU A 1 83 ? 2.438 2.941 -10.578 1 95 83 GLU A C 1
ATOM 640 O O . GLU A 1 83 ? 1.922 2.16 -11.383 1 95 83 GLU A O 1
ATOM 645 N N . GLU A 1 84 ? 3.709 3.258 -10.602 1 95.31 84 GLU A N 1
ATOM 646 C CA . GLU A 1 84 ? 4.613 2.607 -11.547 1 95.31 84 GLU A CA 1
ATOM 647 C C . GLU A 1 84 ? 4.68 1.103 -11.297 1 95.31 84 GLU A C 1
ATOM 649 O O . GLU A 1 84 ? 4.68 0.313 -12.25 1 95.31 84 GLU A O 1
ATOM 654 N N . THR A 1 85 ? 4.777 0.74 -10.078 1 95.5 85 THR A N 1
ATOM 655 C CA . THR A 1 85 ? 4.832 -0.669 -9.703 1 95.5 85 THR A CA 1
ATOM 656 C C . THR A 1 85 ? 3.549 -1.387 -10.117 1 95.5 85 THR A C 1
ATOM 658 O O . THR A 1 85 ? 3.592 -2.527 -10.578 1 95.5 85 THR A O 1
ATOM 661 N N . LEU A 1 86 ? 2.393 -0.771 -9.984 1 95.94 86 LEU A N 1
ATOM 662 C CA . LEU A 1 86 ? 1.107 -1.362 -10.344 1 95.94 86 LEU A CA 1
ATOM 663 C C . LEU A 1 86 ? 1.011 -1.584 -11.844 1 95.94 86 LEU A C 1
ATOM 665 O O . LEU A 1 86 ? 0.384 -2.545 -12.297 1 95.94 86 LEU A O 1
ATOM 669 N N . LYS A 1 87 ? 1.623 -0.68 -12.57 1 96.25 87 LYS A N 1
ATOM 670 C CA . LYS A 1 87 ? 1.675 -0.88 -14.016 1 96.25 87 LYS A CA 1
ATOM 671 C C . LYS A 1 87 ? 2.418 -2.166 -14.367 1 96.25 87 LYS A C 1
ATOM 673 O O . LYS A 1 87 ? 1.969 -2.938 -15.211 1 96.25 87 LYS A O 1
ATOM 678 N N . PHE A 1 88 ? 3.537 -2.387 -13.734 1 95.94 88 PHE A N 1
ATOM 679 C CA . PHE A 1 88 ? 4.309 -3.604 -13.945 1 95.94 88 PHE A CA 1
ATOM 680 C C . PHE A 1 88 ? 3.539 -4.828 -13.461 1 95.94 88 PHE A C 1
ATOM 682 O O . PHE A 1 88 ? 3.574 -5.883 -14.102 1 95.94 88 PHE A O 1
ATOM 689 N N . PHE A 1 89 ? 2.889 -4.664 -12.359 1 96.38 89 PHE A N 1
ATOM 690 C CA . PHE A 1 89 ? 2.055 -5.734 -11.828 1 96.38 89 PHE A CA 1
ATOM 691 C C . PHE A 1 89 ? 1.035 -6.191 -12.867 1 96.38 89 PHE A C 1
ATOM 693 O O . PHE A 1 89 ? 0.865 -7.395 -13.086 1 96.38 89 PHE A O 1
ATOM 700 N N . HIS A 1 90 ? 0.464 -5.277 -13.477 1 95.31 90 HIS A N 1
ATOM 701 C CA . HIS A 1 90 ? -0.536 -5.594 -14.492 1 95.31 90 HIS A CA 1
ATOM 702 C C . HIS A 1 90 ? 0.114 -6.172 -15.742 1 95.31 90 HIS A C 1
ATOM 704 O O . HIS A 1 90 ? -0.262 -7.254 -16.203 1 95.31 90 HIS A O 1
ATOM 710 N N . SER A 1 91 ? 1.095 -5.512 -16.25 1 95.81 91 SER A N 1
ATOM 711 C CA . SER A 1 91 ? 1.646 -5.84 -17.562 1 95.81 91 SER A CA 1
ATOM 712 C C . SER A 1 91 ? 2.514 -7.094 -17.5 1 95.81 91 SER A C 1
ATOM 714 O O . SER A 1 91 ? 2.486 -7.922 -18.406 1 95.81 91 SER A O 1
ATOM 716 N N . ASP A 1 92 ? 3.234 -7.25 -16.422 1 94.56 92 ASP A N 1
ATOM 717 C CA . ASP A 1 92 ? 4.238 -8.312 -16.391 1 94.56 92 ASP A CA 1
ATOM 718 C C . ASP A 1 92 ? 3.672 -9.578 -15.766 1 94.56 92 ASP A C 1
ATOM 720 O O . ASP A 1 92 ? 4.273 -10.656 -15.867 1 94.56 92 ASP A O 1
ATOM 724 N N . MET A 1 93 ? 2.553 -9.469 -15.172 1 95.38 93 MET A N 1
ATOM 725 C CA . MET A 1 93 ? 2.031 -10.688 -14.555 1 95.38 93 MET A CA 1
ATOM 726 C C . MET A 1 93 ? 0.6 -10.953 -15.008 1 95.38 93 MET A C 1
ATOM 728 O O . MET A 1 93 ? 0.35 -11.891 -15.766 1 95.38 93 MET A O 1
ATOM 732 N N . LEU A 1 94 ? -0.302 -10.078 -14.711 1 96.69 94 LEU A N 1
ATOM 733 C CA . LEU A 1 94 ? -1.714 -10.367 -14.938 1 96.69 94 LEU A CA 1
ATOM 734 C C . LEU A 1 94 ? -2.004 -10.523 -16.422 1 96.69 94 LEU A C 1
ATOM 736 O O . LEU A 1 94 ? -2.617 -11.508 -16.844 1 96.69 94 LEU A O 1
ATOM 740 N N . SER A 1 95 ? -1.512 -9.602 -17.203 1 96.75 95 SER A N 1
ATOM 741 C CA . SER A 1 95 ? -1.74 -9.664 -18.641 1 96.75 95 SER A CA 1
ATOM 742 C C . SER A 1 95 ? -1.044 -10.875 -19.25 1 96.75 95 SER A C 1
ATOM 744 O O . SER A 1 95 ? -1.604 -11.539 -20.125 1 96.75 95 SER A O 1
ATOM 746 N N . GLN A 1 96 ? 0.162 -11.156 -18.859 1 96.94 96 GLN A N 1
ATOM 747 C CA . GLN A 1 96 ? 0.92 -12.289 -19.375 1 96.94 96 GLN A CA 1
ATOM 748 C C . GLN A 1 96 ? 0.237 -13.609 -19.016 1 96.94 96 GLN A C 1
ATOM 750 O O . GLN A 1 96 ? 0.145 -14.508 -19.859 1 96.94 96 GLN A O 1
ATOM 755 N N . LEU A 1 97 ? -0.224 -13.695 -17.812 1 97.19 97 LEU A N 1
ATOM 756 C CA . LEU A 1 97 ? -0.898 -14.914 -17.391 1 97.19 97 LEU A CA 1
ATOM 757 C C . LEU A 1 97 ? -2.209 -15.102 -18.141 1 97.19 97 LEU A C 1
ATOM 759 O O . LEU A 1 97 ? -2.547 -16.219 -18.531 1 97.19 97 LEU A O 1
ATOM 763 N N . GLU A 1 98 ? -2.936 -14.039 -18.312 1 95.38 98 GLU A N 1
ATOM 764 C CA . GLU A 1 98 ? -4.191 -14.102 -19.062 1 95.38 98 GLU A CA 1
ATOM 765 C C . GLU A 1 98 ? -3.957 -14.547 -20.5 1 95.38 98 GLU A C 1
ATOM 767 O O . GLU A 1 98 ? -4.695 -15.383 -21.031 1 95.38 98 GLU A O 1
ATOM 772 N N . HIS A 1 99 ? -2.949 -14.023 -21.109 1 95.06 99 HIS A N 1
ATOM 773 C CA . HIS A 1 99 ? -2.609 -14.383 -22.484 1 95.06 99 HIS A CA 1
ATOM 774 C C . HIS A 1 99 ? -2.178 -15.844 -22.578 1 95.06 99 HIS A C 1
ATOM 776 O O . HIS A 1 99 ? -2.6 -16.562 -23.484 1 95.06 99 HIS A O 1
ATOM 782 N N . LYS A 1 100 ? -1.345 -16.234 -21.656 1 93.62 100 LYS A N 1
ATOM 783 C CA . LYS A 1 100 ? -0.864 -17.609 -21.641 1 93.62 100 LYS A CA 1
ATOM 784 C C . LYS A 1 100 ? -2.014 -18.594 -21.422 1 93.62 100 LYS A C 1
ATOM 786 O O . LYS A 1 100 ? -2.018 -19.688 -21.984 1 93.62 100 LYS A O 1
ATOM 791 N N . LEU A 1 101 ? -2.949 -18.25 -20.594 1 92.94 101 LEU A N 1
ATOM 792 C CA . LEU A 1 101 ? -4.105 -19.094 -20.312 1 92.94 101 LEU A CA 1
ATOM 793 C C . LEU A 1 101 ? -4.922 -19.344 -21.562 1 92.94 101 LEU A C 1
ATOM 795 O O . LEU A 1 101 ? -5.32 -20.469 -21.844 1 92.94 101 LEU A O 1
ATOM 799 N N . GLU A 1 102 ? -5.156 -18.312 -22.375 1 90.62 102 GLU A N 1
ATOM 800 C CA . GLU A 1 102 ? -5.934 -18.438 -23.609 1 90.62 102 GLU A CA 1
ATOM 801 C C . GLU A 1 102 ? -5.215 -19.328 -24.625 1 90.62 102 GLU A C 1
ATOM 803 O O . GLU A 1 102 ? -5.832 -20.188 -25.25 1 90.62 102 GLU A O 1
ATOM 808 N N . LEU A 1 103 ? -3.941 -19.188 -24.75 1 90.5 103 LEU A N 1
ATOM 809 C CA . LEU A 1 103 ? -3.145 -19.984 -25.672 1 90.5 103 LEU A CA 1
ATOM 810 C C . LEU A 1 103 ? -3.059 -21.438 -25.234 1 90.5 103 LEU A C 1
ATOM 812 O O . LEU A 1 103 ? -3.096 -22.344 -26.062 1 90.5 103 LEU A O 1
ATOM 816 N N . ASP A 1 104 ? -2.949 -21.625 -23.953 1 88.38 104 ASP A N 1
ATOM 817 C CA . ASP A 1 104 ? -2.799 -22.969 -23.391 1 88.38 104 ASP A CA 1
ATOM 818 C C . ASP A 1 104 ? -4.074 -23.781 -23.562 1 88.38 104 ASP A C 1
ATOM 820 O O . ASP A 1 104 ? -4.008 -24.984 -23.844 1 88.38 104 ASP A O 1
ATOM 824 N N . ILE A 1 105 ? -5.207 -23.141 -23.391 1 86.5 105 ILE A N 1
ATOM 825 C CA . ILE A 1 105 ? -6.469 -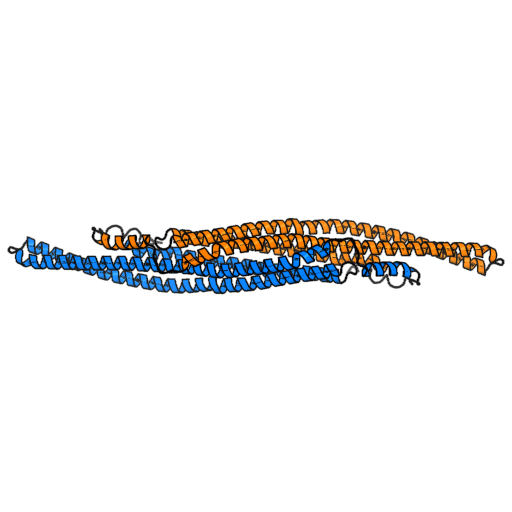23.859 -23.516 1 86.5 105 ILE A CA 1
ATOM 826 C C . ILE A 1 105 ? -6.602 -24.406 -24.938 1 86.5 105 ILE A C 1
ATOM 828 O O . ILE A 1 105 ? -6.902 -25.594 -25.125 1 86.5 105 ILE A O 1
ATOM 832 N N . LYS A 1 106 ? -6.254 -23.656 -25.953 1 88.19 106 LYS A N 1
ATOM 833 C CA . LYS A 1 106 ? -6.32 -24.078 -27.344 1 88.19 106 LYS A CA 1
ATOM 834 C C . LYS A 1 106 ? -5.309 -25.172 -27.641 1 88.19 106 LYS A C 1
ATOM 836 O O . LYS A 1 106 ? -5.652 -26.188 -28.25 1 88.19 106 LYS A O 1
ATOM 841 N N . TYR A 1 107 ? -4.156 -24.984 -27.141 1 88.94 107 TYR A N 1
ATOM 842 C CA . TYR A 1 107 ? -3.074 -25.953 -27.359 1 88.94 107 TYR A CA 1
ATOM 843 C C . TYR A 1 107 ? -3.391 -27.281 -26.703 1 88.94 107 TYR A C 1
ATOM 845 O O . TYR A 1 107 ? -3.213 -28.344 -27.328 1 88.94 107 TYR A O 1
ATOM 853 N N . LEU A 1 108 ? -3.916 -27.312 -25.5 1 88.19 108 LEU A N 1
ATOM 854 C CA . LEU A 1 108 ? -4.145 -28.547 -24.734 1 88.19 108 LEU A CA 1
ATOM 855 C C . LEU A 1 108 ? -5.324 -29.312 -25.297 1 88.19 108 LEU A C 1
ATOM 857 O O . LEU A 1 108 ? -5.301 -30.547 -25.328 1 88.19 108 LEU A O 1
ATOM 861 N N . VAL A 1 109 ? -6.32 -28.531 -25.734 1 86.62 109 VAL A N 1
ATOM 862 C CA . VAL A 1 109 ? -7.477 -29.203 -26.328 1 86.62 109 VAL A CA 1
ATOM 863 C C . VAL A 1 109 ? -7.059 -29.922 -27.594 1 86.62 109 VAL A C 1
ATOM 865 O O . VAL A 1 109 ? -7.414 -31.094 -27.812 1 86.62 109 VAL A O 1
ATOM 868 N N . ALA A 1 110 ? -6.223 -29.312 -28.406 1 89.25 110 ALA A N 1
ATOM 869 C CA . ALA A 1 110 ? -5.738 -29.906 -29.641 1 89.25 110 ALA A CA 1
ATOM 870 C C . ALA A 1 110 ? -4.812 -31.078 -29.375 1 89.25 110 ALA A C 1
ATOM 872 O O . ALA A 1 110 ? -4.891 -32.125 -30.047 1 89.25 110 ALA A O 1
ATOM 873 N N . THR A 1 111 ? -3.951 -30.922 -28.422 1 88.06 111 THR A N 1
ATOM 874 C CA . THR A 1 111 ? -2.986 -31.953 -28.078 1 88.06 111 THR A CA 1
ATOM 875 C C . THR A 1 111 ? -3.693 -33.188 -27.516 1 88.06 111 THR A C 1
ATOM 877 O O . THR A 1 111 ? -3.324 -34.312 -27.828 1 88.06 111 THR A O 1
ATOM 880 N N . LEU A 1 112 ? -4.715 -32.969 -26.672 1 84.56 112 LEU A N 1
ATOM 881 C CA . LEU A 1 112 ? -5.473 -34.062 -26.094 1 84.56 112 LEU A CA 1
ATOM 882 C C . LEU A 1 112 ? -6.234 -34.844 -27.172 1 84.56 112 LEU A C 1
ATOM 884 O O . LEU A 1 112 ? -6.277 -36.062 -27.141 1 84.56 112 LEU A O 1
ATOM 888 N N . LYS A 1 113 ? -6.781 -34.031 -28.078 1 87.62 113 LYS A N 1
ATOM 889 C CA . LYS A 1 113 ? -7.508 -34.688 -29.172 1 87.62 113 LYS A CA 1
ATOM 890 C C . LYS A 1 113 ? -6.578 -35.531 -30.031 1 87.62 113 LYS A C 1
ATOM 892 O O . LYS A 1 113 ? -6.922 -36.656 -30.391 1 87.62 113 LYS A O 1
ATOM 897 N N . LYS A 1 114 ? -5.43 -35.031 -30.344 1 90.94 114 LYS A N 1
ATOM 898 C CA . LYS A 1 114 ? -4.441 -35.75 -31.141 1 90.94 114 LYS A CA 1
ATOM 899 C C . LYS A 1 114 ? -3.963 -37 -30.406 1 90.94 114 LYS A C 1
ATOM 901 O O . LYS A 1 114 ? -3.826 -38.062 -31.016 1 90.94 114 LYS A O 1
ATOM 906 N N . TYR A 1 115 ? -3.656 -36.906 -29.172 1 88.62 115 TYR A N 1
ATOM 907 C CA . TYR A 1 115 ? -3.195 -38.031 -28.359 1 88.62 115 TYR A CA 1
ATOM 908 C C . TYR A 1 115 ? -4.25 -39.125 -28.312 1 88.62 115 TYR A C 1
ATOM 910 O O . TYR A 1 115 ? -3.932 -40.312 -28.453 1 88.62 115 TYR A O 1
ATOM 918 N N . GLN A 1 116 ? -5.516 -38.719 -28.078 1 86.31 116 GLN A N 1
ATOM 919 C CA . GLN A 1 116 ? -6.613 -39.656 -27.984 1 86.31 116 GLN A CA 1
ATOM 920 C C . GLN A 1 116 ? -6.801 -40.406 -29.312 1 86.31 116 GLN A C 1
ATOM 922 O O . GLN A 1 116 ? -7.051 -41.625 -29.312 1 86.31 116 GLN A O 1
ATOM 927 N N . ALA A 1 117 ? -6.664 -39.625 -30.391 1 90.75 117 ALA A N 1
ATOM 928 C CA . ALA A 1 117 ? -6.805 -40.25 -31.703 1 90.75 117 ALA A CA 1
ATOM 929 C C . ALA A 1 117 ? -5.703 -41.281 -31.953 1 90.75 117 ALA A C 1
ATOM 931 O O . ALA A 1 117 ? -5.961 -42.375 -32.469 1 90.75 117 ALA A O 1
ATOM 932 N N . GLU A 1 118 ? -4.469 -40.938 -31.562 1 91.88 118 GLU A N 1
ATOM 933 C CA . GLU A 1 118 ? -3.336 -41.844 -31.75 1 91.88 118 GLU A CA 1
ATOM 934 C C . GLU A 1 118 ? -3.441 -43.062 -30.828 1 91.88 118 GLU A C 1
ATOM 936 O O . GLU A 1 118 ? -3.105 -44.156 -31.234 1 91.88 118 GLU A O 1
ATOM 941 N N . TYR A 1 119 ? -3.857 -42.875 -29.641 1 88.56 119 TYR A N 1
ATOM 942 C CA . TYR A 1 119 ? -4.066 -43.969 -28.703 1 88.56 119 TYR A CA 1
ATOM 943 C C . TYR A 1 119 ? -5.098 -44.969 -29.234 1 88.56 119 TYR A C 1
ATOM 945 O O . TYR A 1 119 ? -4.871 -46.156 -29.203 1 88.56 119 TYR A O 1
ATOM 953 N N . ARG A 1 120 ? -6.215 -44.406 -29.781 1 91.5 120 ARG A N 1
ATOM 954 C CA . ARG A 1 120 ? -7.277 -45.25 -30.328 1 91.5 120 ARG A CA 1
ATOM 955 C C . ARG A 1 120 ? -6.781 -46.062 -31.516 1 91.5 120 ARG A C 1
ATOM 957 O O . ARG A 1 120 ? -7.109 -47.25 -31.641 1 91.5 120 ARG A O 1
ATOM 964 N N . ALA A 1 121 ? -5.996 -45.406 -32.312 1 94.5 121 ALA A N 1
ATOM 965 C CA . ALA A 1 121 ? -5.461 -46.094 -33.469 1 94.5 121 ALA A CA 1
ATOM 966 C C . ALA A 1 121 ? -4.555 -47.25 -33.062 1 94.5 121 ALA A C 1
ATOM 968 O O . ALA A 1 121 ? -4.633 -48.344 -33.656 1 94.5 121 ALA A O 1
ATOM 969 N N . LYS A 1 122 ? -3.705 -47 -32.062 1 92 122 LYS A N 1
ATOM 970 C CA . LYS A 1 122 ? -2.783 -48.031 -31.594 1 92 122 LYS A CA 1
ATOM 971 C C . LYS A 1 122 ? -3.531 -49.156 -30.875 1 92 122 LYS A C 1
ATOM 973 O O . LYS A 1 122 ? -3.174 -50.344 -31 1 92 122 LYS A O 1
ATOM 978 N N . ALA A 1 123 ? -4.59 -48.781 -30.094 1 90.19 123 ALA A N 1
ATOM 979 C CA . ALA A 1 123 ? -5.402 -49.75 -29.375 1 90.19 123 ALA A CA 1
ATOM 980 C C . ALA A 1 123 ? -6.188 -50.625 -30.328 1 90.19 123 ALA A C 1
ATOM 982 O O . ALA A 1 123 ? -6.312 -51.844 -30.109 1 90.19 123 ALA A O 1
ATOM 983 N N . GLU A 1 124 ? -6.668 -50.031 -31.453 1 94.62 124 GLU A N 1
ATOM 984 C CA . GLU A 1 124 ? -7.414 -50.781 -32.438 1 94.62 124 GLU A CA 1
ATOM 985 C C . GLU A 1 124 ? -6.512 -51.781 -33.188 1 94.62 124 GLU A C 1
ATOM 987 O O . GLU A 1 124 ? -6.938 -52.906 -33.5 1 94.62 124 GLU A O 1
ATOM 992 N N . SER A 1 125 ? -5.305 -51.375 -33.406 1 94.81 125 SER A N 1
ATOM 993 C CA . SER A 1 125 ? -4.336 -52.25 -34.062 1 94.81 125 SER A CA 1
ATOM 994 C C . SER A 1 125 ? -4.035 -53.469 -33.219 1 94.81 125 SER A C 1
ATOM 996 O O . SER A 1 125 ? -3.895 -54.562 -33.719 1 94.81 125 SER A O 1
ATOM 998 N N . ILE A 1 126 ? -3.928 -53.281 -31.922 1 93.62 126 ILE A N 1
ATOM 999 C CA . ILE A 1 126 ? -3.684 -54.344 -30.984 1 93.62 126 ILE A CA 1
ATOM 1000 C C . ILE A 1 126 ? -4.898 -55.281 -30.938 1 93.62 126 ILE A C 1
ATOM 1002 O O . ILE A 1 126 ? -4.758 -56.5 -30.953 1 93.62 126 ILE A O 1
ATOM 1006 N N . GLU A 1 127 ? -6.109 -54.688 -30.953 1 94.44 127 GLU A N 1
ATOM 1007 C CA . GLU A 1 127 ? -7.34 -55.5 -30.922 1 94.44 127 GLU A CA 1
ATOM 1008 C C . GLU A 1 127 ? -7.473 -56.344 -32.156 1 94.44 127 GLU A C 1
ATOM 1010 O O . GLU A 1 127 ? -7.883 -57.5 -32.094 1 94.44 127 GLU A O 1
ATOM 1015 N N . LYS A 1 128 ? -7.094 -55.781 -33.344 1 95.31 128 LYS A N 1
ATOM 1016 C CA . LYS A 1 128 ? -7.141 -56.531 -34.594 1 95.31 128 LYS A CA 1
ATOM 1017 C C . LYS A 1 128 ? -6.168 -57.719 -34.594 1 95.31 128 LYS A C 1
ATOM 1019 O O . LYS A 1 128 ? -6.504 -58.812 -35.031 1 95.31 128 LYS A O 1
ATOM 1024 N N . SER A 1 129 ? -5.008 -57.5 -34.062 1 94.19 129 SER A N 1
ATOM 1025 C CA . SER A 1 129 ? -4.004 -58.562 -33.969 1 94.19 129 SER A CA 1
ATOM 1026 C C . SER A 1 129 ? -4.41 -59.625 -32.969 1 94.19 129 SER A C 1
ATOM 1028 O O . SER A 1 129 ? -4.141 -60.812 -33.188 1 94.19 129 SER A O 1
ATOM 1030 N N . GLN A 1 130 ? -5.078 -59.188 -31.891 1 93.81 130 GLN A N 1
ATOM 1031 C CA . GLN A 1 130 ? -5.574 -60.125 -30.891 1 93.81 130 GLN A CA 1
ATOM 1032 C C . GLN A 1 130 ? -6.668 -61.031 -31.469 1 93.81 130 GLN A C 1
ATOM 1034 O O . GLN A 1 130 ? -6.707 -62.219 -31.203 1 93.81 130 GLN A O 1
ATOM 1039 N N . THR A 1 131 ? -7.547 -60.438 -32.281 1 94.75 131 THR A N 1
ATOM 1040 C CA . THR A 1 131 ? -8.617 -61.188 -32.938 1 94.75 131 THR A CA 1
ATOM 1041 C C . THR A 1 131 ? -8.055 -62.188 -33.938 1 94.75 131 THR A C 1
ATOM 1043 O O . THR A 1 131 ? -8.516 -63.312 -34 1 94.75 131 THR A O 1
ATOM 1046 N N . GLU A 1 132 ? -7.008 -61.75 -34.625 1 93.5 132 GLU A N 1
ATOM 1047 C CA . GLU A 1 132 ? -6.379 -62.656 -35.594 1 93.5 132 GLU A CA 1
ATOM 1048 C C . GLU A 1 132 ? -5.684 -63.812 -34.906 1 93.5 132 GLU A C 1
ATOM 1050 O O . GLU A 1 132 ? -5.734 -64.938 -35.375 1 93.5 132 GLU A O 1
ATOM 1055 N N . LEU A 1 133 ? -5.012 -63.531 -33.812 1 93.44 133 LEU A N 1
ATOM 1056 C CA . LEU A 1 133 ? -4.34 -64.562 -33.031 1 93.44 133 LEU A CA 1
ATOM 1057 C C . LEU A 1 133 ? -5.352 -65.562 -32.469 1 93.44 133 LEU A C 1
ATOM 1059 O O . LEU A 1 133 ? -5.109 -66.812 -32.469 1 93.44 133 LEU A O 1
ATOM 1063 N N . LYS A 1 134 ? -6.504 -65.062 -32 1 92.62 134 LYS A N 1
ATOM 1064 C CA . LYS A 1 134 ? -7.559 -65.938 -31.469 1 92.62 134 LYS A CA 1
ATOM 1065 C C . LYS A 1 134 ? -8.102 -66.875 -32.562 1 92.62 134 LYS A C 1
ATOM 1067 O O . LYS A 1 134 ? -8.352 -68 -32.312 1 92.62 134 LYS A O 1
ATOM 1072 N N . LYS A 1 135 ? -8.312 -66.312 -33.781 1 91.88 135 LYS A N 1
ATOM 1073 C CA . LYS A 1 135 ? -8.781 -67.062 -34.906 1 91.88 135 LYS A CA 1
ATOM 1074 C C . LYS A 1 135 ? -7.773 -68.188 -35.281 1 91.88 135 LYS A C 1
ATOM 1076 O O . LYS A 1 135 ? -8.156 -69.312 -35.594 1 91.88 135 LYS A O 1
ATOM 1081 N N . LEU A 1 136 ? -6.535 -67.812 -35.25 1 89.81 136 LEU A N 1
ATOM 1082 C CA . LEU A 1 136 ? -5.477 -68.75 -35.594 1 89.81 136 LEU A CA 1
ATOM 1083 C C . LEU A 1 136 ? -5.398 -69.875 -34.562 1 89.81 136 LEU A C 1
ATOM 1085 O O . LEU A 1 136 ? -5.191 -71.062 -34.906 1 89.81 136 LEU A O 1
ATOM 1089 N N . ARG A 1 137 ? -5.543 -69.562 -33.312 1 90.06 137 ARG A N 1
ATOM 1090 C CA . ARG A 1 137 ? -5.5 -70.562 -32.25 1 90.06 137 ARG A CA 1
ATOM 1091 C C . ARG A 1 137 ? -6.68 -71.5 -32.344 1 90.06 137 ARG A C 1
ATOM 1093 O O . ARG A 1 137 ? -6.535 -72.688 -32.062 1 90.06 137 ARG A O 1
ATOM 1100 N N . LYS A 1 138 ? -7.844 -71.062 -32.781 1 89.38 138 LYS A N 1
ATOM 1101 C CA . LYS A 1 138 ? -9.016 -71.875 -32.969 1 89.38 138 LYS A CA 1
ATOM 1102 C C . LYS A 1 138 ? -8.828 -72.812 -34.156 1 89.38 138 LYS A C 1
ATOM 1104 O O . LYS A 1 138 ? -9.227 -74 -34.094 1 89.38 138 LYS A O 1
ATOM 1109 N N . LYS A 1 139 ? -8.188 -72.312 -35.219 1 85.44 139 LYS A N 1
ATOM 1110 C CA . LYS A 1 139 ? -7.934 -73.125 -36.406 1 85.44 139 LYS A CA 1
ATOM 1111 C C . LYS A 1 139 ? -6.883 -74.188 -36.125 1 85.44 139 LYS A C 1
ATOM 1113 O O . LYS A 1 139 ? -6.984 -75.312 -36.625 1 85.44 139 LYS A O 1
ATOM 1118 N N . CYS A 1 140 ? -5.906 -73.812 -35.344 1 83.12 140 CYS A N 1
ATOM 1119 C CA . CYS A 1 140 ? -4.844 -74.812 -35 1 83.12 140 CYS A CA 1
ATOM 1120 C C . CYS A 1 140 ? -5.391 -75.938 -34.156 1 83.12 140 CYS A C 1
ATOM 1122 O O . CYS A 1 140 ? -5 -77.062 -34.344 1 83.12 140 CYS A O 1
ATOM 1124 N N . HIS A 1 141 ? -6.32 -75.688 -33.25 1 82.25 141 HIS A N 1
ATOM 1125 C CA . HIS A 1 141 ? -6.91 -76.688 -32.406 1 82.25 141 HIS A CA 1
ATOM 1126 C C . HIS A 1 141 ? -7.77 -77.688 -33.219 1 82.25 141 HIS A C 1
ATOM 1128 O O . HIS A 1 141 ? -7.809 -78.875 -32.906 1 82.25 141 HIS A O 1
ATOM 1134 N N . ASN A 1 142 ? -8.398 -77.125 -34.281 1 82.44 142 ASN A N 1
ATOM 1135 C CA . ASN A 1 142 ? -9.336 -77.938 -35.062 1 82.44 142 ASN A CA 1
ATOM 1136 C C . ASN A 1 142 ? -8.648 -78.625 -36.219 1 82.44 142 ASN A C 1
ATOM 1138 O O . ASN A 1 142 ? -9.273 -79.438 -36.938 1 82.44 142 ASN A O 1
ATOM 1142 N N . SER A 1 143 ? -7.383 -78.188 -36.406 1 79.06 143 SER A N 1
ATOM 1143 C CA . SER A 1 143 ? -6.715 -78.688 -37.625 1 79.06 143 SER A CA 1
ATOM 1144 C C . SER A 1 143 ? -6.031 -80 -37.344 1 79.06 143 SER A C 1
ATOM 1146 O O . SER A 1 143 ? -5.641 -80.312 -36.219 1 79.06 143 SER A O 1
ATOM 1148 N N . LYS A 1 144 ? -5.938 -80.75 -38.281 1 85.62 144 LYS A N 1
ATOM 1149 C CA . LYS A 1 144 ? -5.234 -82.062 -38.219 1 85.62 144 LYS A CA 1
ATOM 1150 C C . LYS A 1 144 ? -3.725 -81.875 -38.281 1 85.62 144 LYS A C 1
ATOM 1152 O O . LYS A 1 144 ? -2.961 -82.75 -37.906 1 85.62 144 LYS A O 1
ATOM 1157 N N . ASN A 1 145 ? -3.229 -80.75 -38.75 1 80.75 145 ASN A N 1
ATOM 1158 C CA . ASN A 1 145 ? -1.812 -80.375 -38.812 1 80.75 145 ASN A CA 1
ATOM 1159 C C . ASN A 1 145 ? -1.524 -79.062 -38.125 1 80.75 145 ASN A C 1
ATOM 1161 O O . ASN A 1 145 ? -1.278 -78.062 -38.781 1 80.75 145 ASN A O 1
ATOM 1165 N N . PRO A 1 146 ? -1.5 -79.125 -36.938 1 76.31 146 PRO A N 1
ATOM 1166 C CA . PRO A 1 146 ? -1.342 -77.938 -36.125 1 76.31 146 PRO A CA 1
ATOM 1167 C C . PRO A 1 146 ? -0.027 -77.188 -36.406 1 76.31 146 PRO A C 1
ATOM 1169 O O . PRO A 1 146 ? 0.066 -76 -36.188 1 76.31 146 PRO A O 1
ATOM 1172 N N . MET A 1 147 ? 0.815 -77.875 -37 1 77.56 147 MET A N 1
ATOM 1173 C CA . MET A 1 147 ? 2.148 -77.312 -37.219 1 77.56 147 MET A CA 1
ATOM 1174 C C . MET A 1 147 ? 2.115 -76.25 -38.25 1 77.56 147 MET A C 1
ATOM 1176 O O . MET A 1 147 ? 2.977 -75.375 -38.281 1 77.56 147 MET A O 1
ATOM 1180 N N . LYS A 1 148 ? 1.184 -76.312 -39.156 1 78.62 148 LYS A N 1
ATOM 1181 C CA . LYS A 1 148 ? 1.06 -75.312 -40.25 1 78.62 148 LYS A CA 1
ATOM 1182 C C . LYS A 1 148 ? 0.709 -73.938 -39.719 1 78.62 148 LYS A C 1
ATOM 1184 O O . LYS A 1 148 ? 1.176 -72.938 -40.219 1 78.62 148 LYS A O 1
ATOM 1189 N N . TYR A 1 149 ? 0.005 -74 -38.562 1 82 149 TYR A N 1
ATOM 1190 C CA . TYR A 1 149 ? -0.492 -72.75 -38.031 1 82 149 TYR A CA 1
ATOM 1191 C C . TYR A 1 149 ? 0.403 -72.25 -36.906 1 82 149 TYR A C 1
ATOM 1193 O O . TYR A 1 149 ? 0.334 -71.062 -36.531 1 82 149 TYR A O 1
ATOM 1201 N N . GLY A 1 150 ? 1.262 -73.125 -36.438 1 79.25 150 GLY A N 1
ATOM 1202 C CA . GLY A 1 150 ? 2.119 -72.812 -35.312 1 79.25 150 GLY A CA 1
ATOM 1203 C C . GLY A 1 150 ? 3.064 -71.625 -35.594 1 79.25 150 GLY A C 1
ATOM 1204 O O . GLY A 1 150 ? 3.242 -70.75 -34.75 1 79.25 150 GLY A O 1
ATOM 1205 N N . ASP A 1 151 ? 3.59 -71.688 -36.812 1 84.62 151 ASP A N 1
ATOM 1206 C CA . ASP A 1 151 ? 4.516 -70.625 -37.188 1 84.62 151 ASP A CA 1
ATOM 1207 C C . ASP A 1 151 ? 3.799 -69.25 -37.281 1 84.62 151 ASP A C 1
ATOM 1209 O O . ASP A 1 151 ? 4.348 -68.25 -36.875 1 84.62 151 ASP A O 1
ATOM 1213 N N . ARG A 1 152 ? 2.594 -69.312 -37.75 1 89.44 152 ARG A N 1
ATOM 1214 C CA . ARG A 1 152 ? 1.821 -68.062 -37.875 1 89.44 152 ARG A CA 1
ATOM 1215 C C . ARG A 1 152 ? 1.392 -67.562 -36.5 1 89.44 152 ARG A C 1
ATOM 1217 O O . ARG A 1 152 ? 1.344 -66.375 -36.281 1 89.44 152 ARG A O 1
ATOM 1224 N N . GLU A 1 153 ? 1.112 -68.438 -35.562 1 88.5 153 GLU A N 1
ATOM 1225 C CA . GLU A 1 153 ? 0.75 -68.062 -34.188 1 88.5 153 GLU A CA 1
ATOM 1226 C C . GLU A 1 153 ? 1.905 -67.375 -33.5 1 88.5 153 GLU A C 1
ATOM 1228 O O . GLU A 1 153 ? 1.706 -66.375 -32.844 1 88.5 153 GLU A O 1
ATOM 1233 N N . VAL A 1 154 ? 3.119 -67.938 -33.656 1 88.25 154 VAL A N 1
ATOM 1234 C CA . VAL A 1 154 ? 4.309 -67.375 -33.062 1 88.25 154 VAL A CA 1
ATOM 1235 C C . VAL A 1 154 ? 4.566 -66 -33.625 1 88.25 154 VAL A C 1
ATOM 1237 O O . VAL A 1 154 ? 4.957 -65.062 -32.906 1 88.25 154 VAL A O 1
ATOM 1240 N N . GLN A 1 155 ? 4.297 -65.875 -34.969 1 91.75 155 GLN A N 1
ATOM 1241 C CA . GLN A 1 155 ? 4.48 -64.562 -35.625 1 91.75 155 GLN A CA 1
ATOM 1242 C C . GLN A 1 155 ? 3.514 -63.531 -35.062 1 91.75 155 GLN A C 1
ATOM 1244 O O . GLN A 1 155 ? 3.904 -62.375 -34.812 1 91.75 155 GLN A O 1
ATOM 1249 N N . TYR A 1 156 ? 2.273 -63.906 -34.812 1 91.5 156 TYR A N 1
ATOM 1250 C CA . TYR A 1 156 ? 1.271 -62.969 -34.344 1 91.5 156 TYR A CA 1
ATOM 1251 C C . TYR A 1 156 ? 1.49 -62.625 -32.875 1 91.5 156 TYR A C 1
ATOM 1253 O O . TYR A 1 156 ? 1.212 -61.531 -32.406 1 91.5 156 TYR A O 1
ATOM 1261 N N . VAL A 1 157 ? 2.029 -63.594 -32.062 1 91.81 157 VAL A N 1
ATOM 1262 C CA . VAL A 1 157 ? 2.375 -63.312 -30.672 1 91.81 157 VAL A CA 1
ATOM 1263 C C . VAL A 1 157 ? 3.473 -62.25 -30.609 1 91.81 157 VAL A C 1
ATOM 1265 O O . VAL A 1 157 ? 3.426 -61.344 -29.766 1 91.81 157 VAL A O 1
ATOM 1268 N N . GLU A 1 158 ? 4.438 -62.375 -31.562 1 94.06 158 GLU A N 1
ATOM 1269 C CA . GLU A 1 158 ? 5.523 -61.406 -31.609 1 94.06 158 GLU A CA 1
ATOM 1270 C C . GLU A 1 158 ? 5.016 -60.031 -32.062 1 94.06 158 GLU A C 1
ATOM 1272 O O . GLU A 1 158 ? 5.453 -59 -31.547 1 94.06 158 GLU A O 1
ATOM 1277 N N . ILE A 1 159 ? 4.066 -60.031 -33 1 94.5 159 ILE A N 1
ATOM 1278 C CA . ILE A 1 159 ? 3.484 -58.781 -33.469 1 94.5 159 ILE A CA 1
ATOM 1279 C C . ILE A 1 159 ? 2.701 -58.094 -32.344 1 94.5 159 ILE A C 1
ATOM 1281 O O . ILE A 1 159 ? 2.816 -56.906 -32.125 1 94.5 159 ILE A O 1
ATOM 1285 N N . LEU A 1 160 ? 1.949 -58.875 -31.578 1 93.31 160 LEU A N 1
ATOM 1286 C CA . LEU A 1 160 ? 1.156 -58.375 -30.469 1 93.31 160 LEU A CA 1
ATOM 1287 C C . LEU A 1 160 ? 2.055 -57.781 -29.375 1 93.31 160 LEU A C 1
ATOM 1289 O O . LEU A 1 160 ? 1.761 -56.719 -28.828 1 93.31 160 LEU A O 1
ATOM 1293 N N . SER A 1 161 ? 3.156 -58.531 -29.094 1 91.88 161 SER A N 1
ATOM 1294 C CA . SER A 1 161 ? 4.105 -58.062 -28.078 1 91.88 161 SER A CA 1
ATOM 1295 C C . SER A 1 161 ? 4.75 -56.75 -28.5 1 91.88 161 SER A C 1
ATOM 1297 O O . SER A 1 161 ? 4.922 -55.844 -27.688 1 91.88 161 SER A O 1
ATOM 1299 N N . THR A 1 162 ? 5.062 -56.594 -29.797 1 94.56 162 THR A N 1
ATOM 1300 C CA . THR A 1 162 ? 5.68 -55.406 -30.328 1 94.56 162 THR A CA 1
ATOM 1301 C C . THR A 1 162 ? 4.699 -54.219 -30.281 1 94.56 162 THR A C 1
ATOM 1303 O O . THR A 1 162 ? 5.066 -53.125 -29.891 1 94.56 162 THR A O 1
ATOM 1306 N N . LYS A 1 163 ? 3.453 -54.5 -30.625 1 93.56 163 LYS A N 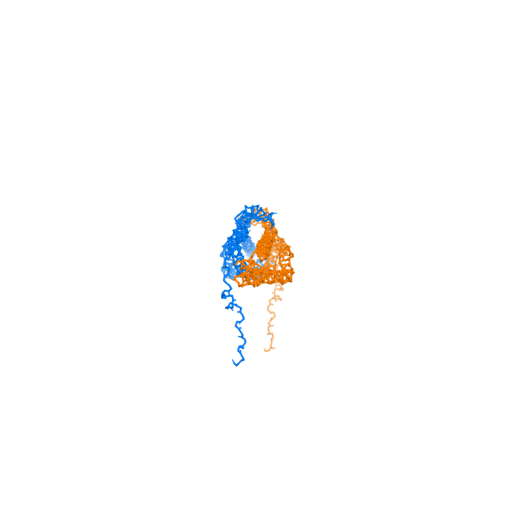1
ATOM 1307 C CA . LYS A 1 163 ? 2.434 -53.438 -30.625 1 93.56 163 LYS A CA 1
ATOM 1308 C C . LYS A 1 163 ? 2.109 -53 -29.203 1 93.56 163 LYS A C 1
ATOM 1310 O O . LYS A 1 163 ? 1.89 -51.812 -28.969 1 93.56 163 LYS A O 1
ATOM 1315 N N . GLN A 1 164 ? 2.092 -53.969 -28.312 1 90.25 164 GLN A N 1
ATOM 1316 C CA . GLN A 1 164 ? 1.858 -53.625 -26.906 1 90.25 164 GLN A CA 1
ATOM 1317 C C . GLN A 1 164 ? 2.994 -52.781 -26.359 1 90.25 164 GLN A C 1
ATOM 1319 O O . GLN A 1 164 ? 2.754 -51.812 -25.625 1 90.25 164 GLN A O 1
ATOM 1324 N N . ASN A 1 165 ? 4.219 -53.125 -26.703 1 90.25 165 ASN A N 1
ATOM 1325 C CA . ASN A 1 165 ? 5.367 -52.344 -26.266 1 90.25 165 ASN A CA 1
ATOM 1326 C C . ASN A 1 165 ? 5.336 -50.938 -26.844 1 90.25 165 ASN A C 1
ATOM 1328 O O . ASN A 1 165 ? 5.711 -49.969 -26.156 1 90.25 165 ASN A O 1
ATOM 1332 N N . GLU A 1 166 ? 4.844 -50.781 -28.078 1 91.69 166 GLU A N 1
ATOM 1333 C CA . GLU A 1 166 ? 4.727 -49.469 -28.703 1 91.69 166 GLU A CA 1
ATOM 1334 C C . GLU A 1 166 ? 3.666 -48.625 -28.016 1 91.69 166 GLU A C 1
ATOM 1336 O O . GLU A 1 166 ? 3.844 -47.406 -27.859 1 91.69 166 GLU A O 1
ATOM 1341 N N . LEU A 1 167 ? 2.617 -49.25 -27.625 1 89.44 167 LEU A N 1
ATOM 1342 C CA . LEU A 1 167 ? 1.553 -48.531 -26.938 1 89.44 167 LEU A CA 1
ATOM 1343 C C . LEU A 1 167 ? 2.014 -48.094 -25.562 1 89.44 167 LEU A C 1
ATOM 1345 O O . LEU A 1 167 ? 1.734 -46.969 -25.141 1 89.44 167 LEU A O 1
ATOM 1349 N N . ASP A 1 168 ? 2.725 -48.969 -24.859 1 86.88 168 ASP A N 1
ATOM 1350 C CA . ASP A 1 168 ? 3.248 -48.625 -23.531 1 86.88 168 ASP A CA 1
ATOM 1351 C C . ASP A 1 168 ? 4.227 -47.438 -23.609 1 86.88 168 ASP A C 1
ATOM 1353 O O . ASP A 1 168 ? 4.195 -46.562 -22.766 1 86.88 168 ASP A O 1
ATOM 1357 N N . ARG A 1 169 ? 5.043 -47.531 -24.672 1 89.12 169 ARG A N 1
ATOM 1358 C CA . ARG A 1 169 ? 5.992 -46.438 -24.875 1 89.12 169 ARG A CA 1
ATOM 1359 C C . ARG A 1 169 ? 5.266 -45.156 -25.203 1 89.12 169 ARG A C 1
ATOM 1361 O O . ARG A 1 169 ? 5.652 -44.062 -24.719 1 89.12 169 ARG A O 1
ATOM 1368 N N . PHE A 1 170 ? 4.23 -45.25 -25.953 1 89.75 170 PHE A N 1
ATOM 1369 C CA . PHE A 1 170 ? 3.439 -44.094 -26.328 1 89.75 170 PHE A CA 1
ATOM 1370 C C . PHE A 1 170 ? 2.768 -43.469 -25.109 1 89.75 170 PHE A C 1
ATOM 1372 O O . PHE A 1 170 ? 2.766 -42.25 -24.953 1 89.75 170 PHE A O 1
ATOM 1379 N N . VAL A 1 171 ? 2.254 -44.281 -24.266 1 86.38 171 VAL A N 1
ATOM 1380 C CA . VAL A 1 171 ? 1.562 -43.812 -23.078 1 86.38 171 VAL A CA 1
ATOM 1381 C C . VAL A 1 171 ? 2.561 -43.156 -22.125 1 86.38 171 VAL A C 1
ATOM 1383 O O . VAL A 1 171 ? 2.291 -42.062 -21.562 1 86.38 171 VAL A O 1
ATOM 1386 N N . ALA A 1 172 ? 3.715 -43.781 -21.953 1 86.62 172 ALA A N 1
ATOM 1387 C CA . ALA A 1 172 ? 4.746 -43.25 -21.078 1 86.62 172 ALA A CA 1
ATOM 1388 C C . ALA A 1 172 ? 5.238 -41.906 -21.578 1 86.62 172 ALA A C 1
ATOM 1390 O O . ALA A 1 172 ? 5.43 -40.969 -20.781 1 86.62 172 ALA A O 1
ATOM 1391 N N . GLU A 1 173 ? 5.438 -41.812 -22.891 1 88.88 173 GLU A N 1
ATOM 1392 C CA . GLU A 1 173 ? 5.891 -40.562 -23.484 1 88.88 173 GLU A CA 1
ATOM 1393 C C . GLU A 1 173 ? 4.824 -39.469 -23.359 1 88.88 173 GLU A C 1
ATOM 1395 O O . GLU A 1 173 ? 5.145 -38.312 -23.156 1 88.88 173 GLU A O 1
ATOM 1400 N N . GLY A 1 174 ? 3.621 -39.906 -23.578 1 87.25 174 GLY A N 1
ATOM 1401 C CA . GLY A 1 174 ? 2.527 -38.969 -23.391 1 87.25 174 GLY A CA 1
ATOM 1402 C C . GLY A 1 174 ? 2.42 -38.438 -21.984 1 87.25 174 GLY A C 1
ATOM 1403 O O . GLY A 1 174 ? 2.182 -37.25 -21.766 1 87.25 174 GLY A O 1
ATOM 1404 N N . TYR A 1 175 ? 2.572 -39.344 -21.031 1 85 175 TYR A N 1
ATOM 1405 C CA . TYR A 1 175 ? 2.521 -38.969 -19.625 1 85 175 TYR A CA 1
ATOM 1406 C C . TYR A 1 175 ? 3.668 -38 -19.266 1 85 175 TYR A C 1
ATOM 1408 O O . TYR A 1 175 ? 3.469 -37.031 -18.562 1 85 175 TYR A O 1
ATOM 1416 N N . LYS A 1 176 ? 4.828 -38.344 -19.766 1 88.94 176 LYS A N 1
ATOM 1417 C CA . LYS A 1 176 ? 5.988 -37.5 -19.516 1 88.94 176 LYS A CA 1
ATOM 1418 C C . LYS A 1 176 ? 5.777 -36.094 -20.094 1 88.94 176 LYS A C 1
ATOM 1420 O O . LYS A 1 176 ? 6.109 -35.094 -19.453 1 88.94 176 LYS A O 1
ATOM 1425 N N . ALA A 1 177 ? 5.23 -36.031 -21.281 1 88.94 177 ALA A N 1
ATOM 1426 C CA . ALA A 1 177 ? 4.961 -34.75 -21.938 1 88.94 177 ALA A CA 1
ATOM 1427 C C . ALA A 1 177 ? 3.932 -33.938 -21.141 1 88.94 177 ALA A C 1
ATOM 1429 O O . ALA A 1 177 ? 4.051 -32.719 -21.031 1 88.94 177 ALA A O 1
ATOM 1430 N N . ALA A 1 178 ? 2.941 -34.625 -20.656 1 87.69 178 ALA A N 1
ATOM 1431 C CA . ALA A 1 178 ? 1.896 -33.938 -19.891 1 87.69 178 ALA A CA 1
ATOM 1432 C C . ALA A 1 178 ? 2.447 -33.375 -18.578 1 87.69 178 ALA A C 1
ATOM 1434 O O . ALA A 1 178 ? 2.109 -32.25 -18.203 1 87.69 178 ALA A O 1
ATOM 1435 N N . LEU A 1 179 ? 3.262 -34.156 -17.906 1 89.06 179 LEU A N 1
ATOM 1436 C CA . LEU A 1 179 ? 3.873 -33.688 -16.656 1 89.06 179 LEU A CA 1
ATOM 1437 C C . LEU A 1 179 ? 4.789 -32.5 -16.906 1 89.06 179 LEU A C 1
ATOM 1439 O O . LEU A 1 179 ? 4.828 -31.562 -16.109 1 89.06 179 LEU A O 1
ATOM 1443 N N . THR A 1 180 ? 5.508 -32.594 -17.984 1 91.44 180 THR A N 1
ATOM 1444 C CA . THR A 1 180 ? 6.41 -31.5 -18.344 1 91.44 180 THR A CA 1
ATOM 1445 C C . THR A 1 180 ? 5.625 -30.219 -18.625 1 91.44 180 THR A C 1
ATOM 1447 O O . THR A 1 180 ? 6.035 -29.141 -18.234 1 91.44 180 THR A O 1
ATOM 1450 N N . GLU A 1 181 ? 4.523 -30.391 -19.328 1 90.12 181 GLU A N 1
ATOM 1451 C CA . GLU A 1 181 ? 3.676 -29.234 -19.609 1 90.12 181 GLU A CA 1
ATOM 1452 C C . GLU A 1 181 ? 3.115 -28.641 -18.328 1 90.12 181 GLU A C 1
ATOM 1454 O O . GLU A 1 181 ? 3.01 -27.406 -18.219 1 90.12 181 GLU A O 1
ATOM 1459 N N . GLU A 1 182 ? 2.707 -29.453 -17.469 1 90.25 182 GLU A N 1
ATOM 1460 C CA . GLU A 1 182 ? 2.191 -28.984 -16.188 1 90.25 182 GLU A CA 1
ATOM 1461 C C . GLU A 1 182 ? 3.258 -28.234 -15.406 1 90.25 182 GLU A C 1
ATOM 1463 O O . GLU A 1 182 ? 2.988 -27.156 -14.859 1 90.25 182 GLU A O 1
ATOM 1468 N N . ARG A 1 183 ? 4.426 -28.781 -15.391 1 94.19 183 ARG A N 1
ATOM 1469 C CA . ARG A 1 183 ? 5.523 -28.125 -14.68 1 94.19 183 ARG A CA 1
ATOM 1470 C C . ARG A 1 183 ? 5.871 -26.797 -15.328 1 94.19 183 ARG A C 1
ATOM 1472 O O . ARG A 1 183 ? 6.16 -25.812 -14.625 1 94.19 183 ARG A O 1
ATOM 1479 N N . ARG A 1 184 ? 5.879 -26.766 -16.609 1 94.69 184 ARG A N 1
ATOM 1480 C CA . ARG A 1 184 ? 6.168 -25.531 -17.328 1 94.69 184 ARG A CA 1
ATOM 1481 C C . ARG A 1 184 ? 5.188 -24.438 -16.938 1 94.69 184 ARG A C 1
ATOM 1483 O O . ARG A 1 184 ? 5.574 -23.266 -16.797 1 94.69 184 ARG A O 1
ATOM 1490 N N . ARG A 1 185 ? 4 -24.781 -16.797 1 94.44 185 ARG A N 1
ATOM 1491 C CA . ARG A 1 185 ? 2.965 -23.812 -16.484 1 94.44 185 ARG A CA 1
ATOM 1492 C C . ARG A 1 185 ? 3.135 -23.281 -15.062 1 94.44 185 ARG A C 1
ATOM 1494 O O . ARG A 1 185 ? 3.059 -22.062 -14.828 1 94.44 185 ARG A O 1
ATOM 1501 N N . TYR A 1 186 ? 3.33 -24.172 -14.102 1 96.38 186 TYR A N 1
ATOM 1502 C CA . TYR A 1 186 ? 3.559 -23.734 -12.727 1 96.38 186 TYR A CA 1
ATOM 1503 C C . TYR A 1 186 ? 4.84 -22.906 -12.625 1 96.38 186 TYR A C 1
ATOM 1505 O O . TYR A 1 186 ? 4.902 -21.938 -11.867 1 96.38 186 TYR A O 1
ATOM 1513 N N . SER A 1 187 ? 5.855 -23.375 -13.367 1 97.31 187 SER A N 1
ATOM 1514 C CA . SER A 1 187 ? 7.102 -22.609 -13.367 1 97.31 187 SER A CA 1
ATOM 1515 C C . SER A 1 187 ? 6.891 -21.203 -13.906 1 97.31 187 SER A C 1
ATOM 1517 O O . SER A 1 187 ? 7.477 -20.25 -13.398 1 97.31 187 SER A O 1
ATOM 1519 N N . PHE A 1 188 ? 6.113 -21.094 -14.898 1 96.94 188 PHE A N 1
ATOM 1520 C CA . PHE A 1 188 ? 5.809 -19.781 -15.469 1 96.94 188 PHE A CA 1
ATOM 1521 C C . PHE A 1 188 ? 5.102 -18.906 -14.445 1 96.94 188 PHE A C 1
ATOM 1523 O O . PHE A 1 188 ? 5.418 -17.719 -14.312 1 96.94 188 PHE A O 1
ATOM 1530 N N . LEU A 1 189 ? 4.125 -19.469 -13.797 1 97.38 189 LEU A N 1
ATOM 1531 C CA . LEU A 1 189 ? 3.406 -18.75 -12.758 1 97.38 189 LEU A CA 1
ATOM 1532 C C . LEU A 1 189 ? 4.363 -18.234 -11.688 1 97.38 189 LEU A C 1
ATOM 1534 O O . LEU A 1 189 ? 4.32 -17.062 -11.312 1 97.38 189 LEU A O 1
ATOM 1538 N N . VAL A 1 190 ? 5.219 -19.078 -11.172 1 98.06 190 VAL A N 1
ATOM 1539 C CA . VAL A 1 190 ? 6.184 -18.719 -10.141 1 98.06 190 VAL A CA 1
ATOM 1540 C C . VAL A 1 190 ? 7.117 -17.625 -10.68 1 98.06 190 VAL A C 1
ATOM 1542 O O . VAL A 1 190 ? 7.438 -16.672 -9.969 1 98.06 190 VAL A O 1
ATOM 1545 N N . ASP A 1 191 ? 7.508 -17.797 -11.883 1 97.75 191 ASP A N 1
ATOM 1546 C CA . ASP A 1 191 ? 8.398 -16.828 -12.508 1 97.75 191 ASP A CA 1
ATOM 1547 C C . ASP A 1 191 ? 7.758 -15.438 -12.555 1 97.75 191 ASP A C 1
ATOM 1549 O O . ASP A 1 191 ? 8.414 -14.438 -12.25 1 97.75 191 ASP A O 1
ATOM 1553 N N . ARG A 1 192 ? 6.531 -15.359 -13 1 97.44 192 ARG A N 1
ATOM 1554 C CA . ARG A 1 192 ? 5.824 -14.078 -13.055 1 97.44 192 ARG A CA 1
ATOM 1555 C C . ARG A 1 192 ? 5.664 -13.484 -11.664 1 97.44 192 ARG A C 1
ATOM 1557 O O . ARG A 1 192 ? 5.785 -12.273 -11.484 1 97.44 192 ARG A O 1
ATOM 1564 N N . GLN A 1 193 ? 5.359 -14.336 -10.703 1 97.19 193 GLN A N 1
ATOM 1565 C CA . GLN A 1 193 ? 5.258 -13.891 -9.32 1 97.19 193 GLN A CA 1
ATOM 1566 C C . GLN A 1 193 ? 6.586 -13.312 -8.828 1 97.19 193 GLN A C 1
ATOM 1568 O O . GLN A 1 193 ? 6.605 -12.344 -8.07 1 97.19 193 GLN A O 1
ATOM 1573 N N . CYS A 1 194 ? 7.656 -13.992 -9.195 1 97.25 194 CYS A N 1
ATOM 1574 C CA . CYS A 1 194 ? 8.977 -13.5 -8.812 1 97.25 194 CYS A CA 1
ATOM 1575 C C . CYS A 1 194 ? 9.25 -12.141 -9.438 1 97.25 194 CYS A C 1
ATOM 1577 O O . CYS A 1 194 ? 9.797 -11.25 -8.773 1 97.25 194 CYS A O 1
ATOM 1579 N N . ALA A 1 195 ? 8.891 -11.977 -10.68 1 96.5 195 ALA A N 1
ATOM 1580 C CA . ALA A 1 195 ? 9.102 -10.711 -11.375 1 96.5 195 ALA A CA 1
ATOM 1581 C C . ALA A 1 195 ? 8.375 -9.57 -10.664 1 96.5 195 ALA A C 1
ATOM 1583 O O . ALA A 1 195 ? 8.953 -8.508 -10.422 1 96.5 195 ALA A O 1
ATOM 1584 N N . VAL A 1 196 ? 7.191 -9.766 -10.336 1 96.12 196 VAL A N 1
ATOM 1585 C CA . VAL A 1 196 ? 6.383 -8.742 -9.68 1 96.12 196 VAL A CA 1
ATOM 1586 C C . VAL A 1 196 ? 6.906 -8.492 -8.273 1 96.12 196 VAL A C 1
ATOM 1588 O O . VAL A 1 196 ? 6.938 -7.344 -7.809 1 96.12 196 VAL A O 1
ATOM 1591 N N . SER A 1 197 ? 7.219 -9.555 -7.559 1 96.88 197 SER A N 1
ATOM 1592 C CA . SER A 1 197 ? 7.766 -9.406 -6.215 1 96.88 197 SER A CA 1
ATOM 1593 C C . SER A 1 197 ? 9.031 -8.555 -6.227 1 96.88 197 SER A C 1
ATOM 1595 O O . SER A 1 197 ? 9.289 -7.812 -5.277 1 96.88 197 SER A O 1
ATOM 1597 N N . LYS A 1 198 ? 9.797 -8.695 -7.262 1 97.38 198 LYS A N 1
ATOM 1598 C CA . LYS A 1 198 ? 11 -7.871 -7.402 1 97.38 198 LYS A CA 1
ATOM 1599 C C . LYS A 1 198 ? 10.641 -6.395 -7.52 1 97.38 198 LYS A C 1
ATOM 1601 O O . LYS A 1 198 ? 11.312 -5.539 -6.938 1 97.38 198 LYS A O 1
ATOM 1606 N N . TYR A 1 199 ? 9.648 -6.102 -8.32 1 96.69 199 TYR A N 1
ATOM 1607 C CA . TYR A 1 199 ? 9.188 -4.727 -8.445 1 96.69 199 TYR A CA 1
ATOM 1608 C C . TYR A 1 199 ? 8.711 -4.188 -7.105 1 96.69 199 TYR A C 1
ATOM 1610 O O . TYR A 1 199 ? 9.023 -3.051 -6.738 1 96.69 199 TYR A O 1
ATOM 1618 N N . PHE A 1 200 ? 7.965 -4.973 -6.387 1 96.12 200 PHE A N 1
ATOM 1619 C CA . PHE A 1 200 ? 7.484 -4.551 -5.078 1 96.12 200 PHE A CA 1
ATOM 1620 C C . PHE A 1 200 ? 8.641 -4.375 -4.105 1 96.12 200 PHE A C 1
ATOM 1622 O O . PHE A 1 200 ? 8.633 -3.453 -3.285 1 96.12 200 PHE A O 1
ATOM 1629 N N . ASN A 1 201 ? 9.531 -5.316 -4.191 1 97.31 201 ASN A N 1
ATOM 1630 C CA . ASN A 1 201 ? 10.719 -5.184 -3.355 1 97.31 201 ASN A CA 1
ATOM 1631 C C . ASN A 1 201 ? 11.43 -3.855 -3.592 1 97.31 201 ASN A C 1
ATOM 1633 O O . ASN A 1 201 ? 11.828 -3.182 -2.641 1 97.31 201 ASN A O 1
ATOM 1637 N N . ASN A 1 202 ? 11.602 -3.475 -4.809 1 97.38 202 ASN A N 1
ATOM 1638 C CA . ASN A 1 202 ? 12.227 -2.207 -5.168 1 97.38 202 ASN A CA 1
ATOM 1639 C C . ASN A 1 202 ? 11.406 -1.019 -4.672 1 97.38 202 ASN A C 1
ATOM 1641 O O . ASN A 1 202 ? 11.969 -0.034 -4.184 1 97.38 202 ASN A O 1
ATOM 1645 N N . TYR A 1 203 ? 10.141 -1.077 -4.84 1 97.31 203 TYR A N 1
ATOM 1646 C CA . TYR A 1 203 ? 9.234 -0.04 -4.355 1 97.31 203 TYR A CA 1
ATOM 1647 C C . TYR A 1 203 ? 9.422 0.185 -2.859 1 97.31 203 TYR A C 1
ATOM 1649 O O . TYR A 1 203 ? 9.586 1.322 -2.412 1 97.31 203 TYR A O 1
ATOM 1657 N N . HIS A 1 204 ? 9.336 -0.846 -2.096 1 97.25 204 HIS A N 1
ATOM 1658 C CA . HIS A 1 204 ? 9.469 -0.738 -0.646 1 97.25 204 HIS A CA 1
ATOM 1659 C C . HIS A 1 204 ? 10.844 -0.2 -0.255 1 97.25 204 HIS A C 1
ATOM 1661 O O . HIS A 1 204 ? 10.961 0.565 0.705 1 97.25 204 HIS A O 1
ATOM 1667 N N . SER A 1 205 ? 11.852 -0.626 -0.992 1 97.62 205 SER A N 1
ATOM 1668 C CA . SER A 1 205 ? 13.203 -0.136 -0.74 1 97.62 205 SER A CA 1
ATOM 1669 C C . SER A 1 205 ? 13.297 1.368 -0.971 1 97.62 205 SER A C 1
ATOM 1671 O O . SER A 1 205 ? 13.836 2.096 -0.139 1 97.62 205 SER A O 1
ATOM 1673 N N . LYS A 1 206 ? 12.75 1.85 -2.029 1 97.44 206 LYS A N 1
ATOM 1674 C CA . LYS A 1 206 ? 12.812 3.264 -2.383 1 97.44 206 LYS A CA 1
ATOM 1675 C C . LYS A 1 206 ? 12.039 4.113 -1.378 1 97.44 206 LYS A C 1
ATOM 1677 O O . LYS A 1 206 ? 12.508 5.176 -0.964 1 97.44 206 LYS A O 1
ATOM 1682 N N . VAL A 1 207 ? 10.883 3.627 -1.051 1 97.31 207 VAL A N 1
ATOM 1683 C CA . VAL A 1 207 ? 10.031 4.363 -0.118 1 97.31 207 VAL A CA 1
ATOM 1684 C C . VAL A 1 207 ? 10.711 4.43 1.25 1 97.31 207 VAL A C 1
ATOM 1686 O O . VAL A 1 207 ? 10.719 5.484 1.892 1 97.31 207 VAL A O 1
ATOM 1689 N N . GLN A 1 208 ? 11.219 3.342 1.701 1 97.44 208 GLN A N 1
ATOM 1690 C CA . GLN A 1 208 ? 11.93 3.299 2.973 1 97.44 208 GLN A CA 1
ATOM 1691 C C . GLN A 1 208 ? 13.102 4.281 2.98 1 97.44 208 GLN A C 1
ATOM 1693 O O . GLN A 1 208 ? 13.312 4.988 3.967 1 97.44 208 GLN A O 1
ATOM 1698 N N . GLU A 1 209 ? 13.852 4.332 1.905 1 97.25 209 GLU A N 1
ATOM 1699 C CA . GLU A 1 209 ? 14.992 5.238 1.794 1 97.25 209 GLU A CA 1
ATOM 1700 C C . GLU A 1 209 ? 14.547 6.695 1.851 1 97.25 209 GLU A C 1
ATOM 1702 O O . GLU A 1 209 ? 15.172 7.516 2.525 1 97.25 209 GLU A O 1
ATOM 1707 N N . LEU A 1 210 ? 13.484 6.984 1.142 1 97.19 210 LEU A N 1
ATOM 1708 C CA . LEU A 1 210 ? 12.953 8.336 1.104 1 97.19 210 LEU A CA 1
ATOM 1709 C C . LEU A 1 210 ? 12.523 8.797 2.496 1 97.19 210 LEU A C 1
ATOM 1711 O O . LEU A 1 210 ? 12.875 9.891 2.93 1 97.19 210 LEU A O 1
ATOM 1715 N N . LEU A 1 211 ? 11.805 7.996 3.201 1 97.56 211 LEU A N 1
ATOM 1716 C CA . LEU A 1 211 ? 11.312 8.32 4.535 1 97.56 211 LEU A CA 1
ATOM 1717 C C . LEU A 1 211 ? 12.461 8.422 5.531 1 97.56 211 LEU A C 1
ATOM 1719 O O . LEU A 1 211 ? 12.516 9.359 6.324 1 97.56 211 LEU A O 1
ATOM 1723 N N . SER A 1 212 ? 13.383 7.473 5.457 1 97.38 212 SER A N 1
ATOM 1724 C CA . SER A 1 212 ? 14.508 7.438 6.391 1 97.38 212 SER A CA 1
ATOM 1725 C C . SER A 1 212 ? 15.398 8.672 6.23 1 97.38 212 SER A C 1
ATOM 1727 O O . SER A 1 212 ? 15.977 9.156 7.203 1 97.38 212 SER A O 1
ATOM 1729 N N . ALA A 1 213 ? 15.469 9.188 5.078 1 97.44 213 ALA A N 1
ATOM 1730 C CA . ALA A 1 213 ? 16.312 10.328 4.785 1 97.44 213 ALA A CA 1
ATOM 1731 C C . ALA A 1 213 ? 15.703 11.625 5.316 1 97.44 213 ALA A C 1
ATOM 1733 O O . ALA A 1 213 ? 16.422 12.539 5.727 1 97.44 213 ALA A O 1
ATOM 1734 N N . LYS A 1 214 ? 14.391 11.727 5.348 1 97.94 214 LYS A N 1
ATOM 1735 C CA . LYS A 1 214 ? 13.734 13 5.625 1 97.94 214 LYS A CA 1
ATOM 1736 C C . LYS A 1 214 ? 13.211 13.047 7.062 1 97.94 214 LYS A C 1
ATOM 1738 O O . LYS A 1 214 ? 13.102 14.125 7.652 1 97.94 214 LYS A O 1
ATOM 1743 N N . LEU A 1 215 ? 13 11.875 7.684 1 97.81 215 LEU A N 1
ATOM 1744 C CA . LEU A 1 215 ? 12.312 11.781 8.969 1 97.81 215 LEU A CA 1
ATOM 1745 C C . LEU A 1 215 ? 13.078 12.531 10.047 1 97.81 215 LEU A C 1
ATOM 1747 O O . LEU A 1 215 ? 12.492 13.305 10.812 1 97.81 215 LEU A O 1
ATOM 1751 N N . PRO A 1 216 ? 14.438 12.453 10.125 1 97.62 216 PRO A N 1
ATOM 1752 C CA . PRO A 1 216 ? 15.156 13.172 11.18 1 97.62 216 PRO A CA 1
ATOM 1753 C C . PRO A 1 216 ? 14.984 14.68 11.086 1 97.62 216 PRO A C 1
ATOM 1755 O O . PRO A 1 216 ? 14.789 15.352 12.102 1 97.62 216 PRO A O 1
ATOM 1758 N N . SER A 1 217 ? 14.992 15.211 9.914 1 97.69 217 SER A N 1
ATOM 1759 C CA . SER A 1 217 ? 14.812 16.641 9.734 1 97.69 217 SER A CA 1
ATOM 1760 C C . SER A 1 217 ? 13.398 17.078 10.109 1 97.69 217 SER A C 1
ATOM 1762 O O . SER A 1 217 ? 13.203 18.156 10.688 1 97.69 217 SER A O 1
ATOM 1764 N N . TRP A 1 218 ? 12.406 16.328 9.758 1 97.94 218 TRP A N 1
ATOM 1765 C CA . TRP A 1 218 ? 11.031 16.625 10.117 1 97.94 218 TRP A CA 1
ATOM 1766 C C . TRP A 1 218 ? 10.859 16.656 11.633 1 97.94 218 TRP A C 1
ATOM 1768 O O . TRP A 1 218 ? 10.258 17.578 12.18 1 97.94 218 TRP A O 1
ATOM 1778 N N . GLN A 1 219 ? 11.492 15.664 12.289 1 97.19 219 GLN A N 1
ATOM 1779 C CA . GLN A 1 219 ? 11.391 15.547 13.742 1 97.19 219 GLN A CA 1
ATOM 1780 C C . GLN A 1 219 ? 12.062 16.734 14.43 1 97.19 219 GLN A C 1
ATOM 1782 O O . GLN A 1 219 ? 11.562 17.234 15.438 1 97.19 219 GLN A O 1
ATOM 1787 N N . THR A 1 220 ? 13.094 17.234 13.883 1 96.94 220 THR A N 1
ATOM 1788 C CA . THR A 1 220 ? 13.836 18.359 14.461 1 96.94 220 THR A CA 1
ATOM 1789 C C . THR A 1 220 ? 13.039 19.656 14.336 1 96.94 220 THR A C 1
ATOM 1791 O O . THR A 1 220 ? 13.125 20.516 15.195 1 96.94 220 THR A O 1
ATOM 1794 N N . SER A 1 221 ? 12.211 19.766 13.328 1 95.94 221 SER A N 1
ATOM 1795 C CA . SER A 1 221 ? 11.477 21 13.07 1 95.94 221 SER A CA 1
ATOM 1796 C C . SER A 1 221 ? 10.391 21.234 14.117 1 95.94 221 SER A C 1
ATOM 1798 O O . SER A 1 221 ? 9.945 22.359 14.312 1 95.94 221 SER A O 1
ATOM 1800 N N . CYS A 1 222 ? 9.992 20.141 14.789 1 94.12 222 CYS A N 1
ATOM 1801 C CA . CYS A 1 222 ? 8.867 20.297 15.703 1 94.12 222 CYS A CA 1
ATOM 1802 C C . CYS A 1 222 ? 9.305 20.078 17.141 1 94.12 222 CYS A C 1
ATOM 1804 O O . CYS A 1 222 ? 8.469 19.906 18.031 1 94.12 222 CYS A O 1
ATOM 1806 N N . ILE A 1 223 ? 10.57 20.172 17.469 1 92.75 223 ILE A N 1
ATOM 1807 C CA . ILE A 1 223 ? 11.102 19.875 18.797 1 92.75 223 ILE A CA 1
ATOM 1808 C C . ILE A 1 223 ? 10.781 21.016 19.75 1 92.75 223 ILE A C 1
ATOM 1810 O O . ILE A 1 223 ? 10.609 20.797 20.953 1 92.75 223 ILE A O 1
ATOM 1814 N N . GLN A 1 224 ? 10.656 22.266 19.266 1 93 224 GLN A N 1
ATOM 1815 C CA . GLN A 1 224 ? 10.375 23.422 20.109 1 93 224 GLN A CA 1
ATOM 1816 C C . GLN A 1 224 ? 9.039 24.062 19.719 1 93 224 GLN A C 1
ATOM 1818 O O . GLN A 1 224 ? 9.016 25.125 19.094 1 93 224 GLN A O 1
ATOM 1823 N N . PRO A 1 225 ? 7.984 23.547 20.219 1 94.56 225 PRO A N 1
ATOM 1824 C CA . PRO A 1 225 ? 6.66 24 19.781 1 94.56 225 PRO A CA 1
ATOM 1825 C C . PRO A 1 225 ? 6.305 25.391 20.312 1 94.56 225 PRO A C 1
ATOM 1827 O O . PRO A 1 225 ? 5.395 26.031 19.797 1 94.56 225 PRO A O 1
ATOM 1830 N N . THR A 1 226 ? 7.004 25.859 21.328 1 93.69 226 THR A N 1
ATOM 1831 C CA . THR A 1 226 ? 6.625 27.141 21.938 1 93.69 226 THR A CA 1
ATOM 1832 C C . THR A 1 226 ? 7.688 28.203 21.672 1 93.69 226 THR A C 1
ATOM 1834 O O . THR A 1 226 ? 7.562 29.328 22.125 1 93.69 226 THR A O 1
ATOM 1837 N N . ARG A 1 227 ? 8.695 27.875 21.047 1 93.31 227 ARG A N 1
ATOM 1838 C CA . ARG A 1 227 ? 9.75 28.844 20.75 1 93.31 227 ARG A CA 1
ATOM 1839 C C . ARG A 1 227 ? 9.477 29.562 19.422 1 93.31 227 ARG A C 1
ATOM 1841 O O . ARG A 1 227 ? 9.562 28.953 18.359 1 93.31 227 ARG A O 1
ATOM 1848 N N . LEU A 1 228 ? 9.203 30.797 19.562 1 93.69 228 LEU A N 1
ATOM 1849 C CA . LEU A 1 228 ? 8.93 31.594 18.359 1 93.69 228 LEU A CA 1
ATOM 1850 C C . LEU A 1 228 ? 10.227 32.031 17.703 1 93.69 228 LEU A C 1
ATOM 1852 O O . LEU A 1 228 ? 11.195 32.375 18.391 1 93.69 228 LEU A O 1
ATOM 1856 N N . PRO A 1 229 ? 10.234 32 16.391 1 92.25 229 PRO A N 1
ATOM 1857 C CA . PRO A 1 229 ? 11.406 32.531 15.695 1 92.25 229 PRO A CA 1
ATOM 1858 C C . PRO A 1 229 ? 11.586 34.031 15.906 1 92.25 229 PRO A C 1
ATOM 1860 O O . PRO A 1 229 ? 10.641 34.719 16.281 1 92.25 229 PRO A O 1
ATOM 1863 N N . GLU A 1 230 ? 12.727 34.469 15.594 1 90.44 230 GLU A N 1
ATOM 1864 C CA . GLU A 1 230 ? 13.086 35.875 15.812 1 90.44 230 GLU A CA 1
ATOM 1865 C C . GLU A 1 230 ? 12.227 36.812 14.977 1 90.44 230 GLU A C 1
ATOM 1867 O O . GLU A 1 230 ? 11.883 37.906 15.414 1 90.44 230 GLU A O 1
ATOM 1872 N N . ARG A 1 231 ? 11.969 36.375 13.859 1 86.56 231 ARG A N 1
ATOM 1873 C CA . ARG A 1 231 ? 11.141 37.188 12.977 1 86.56 231 ARG A CA 1
ATOM 1874 C C . ARG A 1 231 ? 9.781 37.469 13.602 1 86.56 231 ARG A C 1
ATOM 1876 O O . ARG A 1 231 ? 9.273 38.594 13.5 1 86.56 231 ARG A O 1
ATOM 1883 N N . ALA A 1 232 ? 9.164 36.531 14.242 1 88.81 232 ALA A N 1
ATOM 1884 C CA . ALA A 1 232 ? 7.867 36.688 14.898 1 88.81 232 ALA A CA 1
ATOM 1885 C C . ALA A 1 232 ? 7.984 37.562 16.141 1 88.81 232 ALA A C 1
ATOM 1887 O O . ALA A 1 232 ? 7.113 38.406 16.406 1 88.81 232 ALA A O 1
ATOM 1888 N N . LEU A 1 233 ? 9.078 37.406 16.828 1 89.56 233 LEU A N 1
ATOM 1889 C CA . LEU A 1 233 ? 9.305 38.188 18.047 1 89.56 233 LEU A CA 1
ATOM 1890 C C . LEU A 1 233 ? 9.484 39.656 17.703 1 89.56 233 LEU A C 1
ATOM 1892 O O . LEU A 1 233 ? 9.055 40.531 18.453 1 89.56 233 LEU A O 1
ATOM 1896 N N . ALA A 1 234 ? 10.07 39.906 16.547 1 87.38 234 ALA A N 1
ATOM 1897 C CA . ALA A 1 234 ? 10.25 41.281 16.109 1 87.38 234 ALA A CA 1
ATOM 1898 C C . ALA A 1 234 ? 8.906 41.938 15.828 1 87.38 234 ALA A C 1
ATOM 1900 O O . ALA A 1 234 ? 8.719 43.125 16.125 1 87.38 234 ALA A O 1
ATOM 1901 N N . LEU A 1 235 ? 8.07 41.188 15.289 1 82.94 235 LEU A N 1
ATOM 1902 C CA . LEU A 1 235 ? 6.742 41.688 14.977 1 82.94 235 LEU A CA 1
ATOM 1903 C C . LEU A 1 235 ? 5.961 42 16.25 1 82.94 235 LEU A C 1
ATOM 1905 O O . LEU A 1 235 ? 5.199 42.969 16.312 1 82.94 235 LEU A O 1
ATOM 1909 N N . VAL A 1 236 ? 6.137 41.156 17.312 1 83.5 236 VAL A N 1
ATOM 1910 C CA . VAL A 1 236 ? 5.484 41.344 18.594 1 83.5 236 VAL A CA 1
ATOM 1911 C C . VAL A 1 236 ? 5.965 42.656 19.25 1 83.5 236 VAL A C 1
ATOM 1913 O O . VAL A 1 236 ? 5.172 43.406 19.812 1 83.5 236 VAL A O 1
ATOM 1916 N N . LYS A 1 237 ? 7.188 42.969 19.031 1 83 237 LYS A N 1
ATOM 1917 C CA . LYS A 1 237 ? 7.773 44.188 19.609 1 83 237 LYS A CA 1
ATOM 1918 C C . LYS A 1 237 ? 7.25 45.438 18.906 1 83 237 LYS A C 1
ATOM 1920 O O . LYS A 1 237 ? 6.996 46.438 19.562 1 83 237 LYS A O 1
ATOM 1925 N N . VAL A 1 238 ? 7.062 45.312 17.641 1 79.62 238 VAL A N 1
ATOM 1926 C CA . VAL A 1 238 ? 6.578 46.438 16.859 1 79.62 238 VAL A CA 1
ATOM 1927 C C . VAL A 1 238 ? 5.125 46.719 17.234 1 79.62 238 VAL A C 1
ATOM 1929 O O . VAL A 1 238 ? 4.723 47.906 17.297 1 79.62 238 VAL A O 1
ATOM 1932 N N . THR A 1 239 ? 4.324 45.75 17.438 1 70.75 239 THR A N 1
ATOM 1933 C CA . THR A 1 239 ? 2.922 45.906 17.812 1 70.75 239 THR A CA 1
ATOM 1934 C C . THR A 1 239 ? 2.799 46.594 19.172 1 70.75 239 THR A C 1
ATOM 1936 O O . THR A 1 239 ? 1.891 47.406 19.375 1 70.75 239 THR A O 1
ATOM 1939 N N . ALA A 1 240 ? 3.754 46.438 20.047 1 70.88 240 ALA A N 1
ATOM 1940 C CA . ALA A 1 240 ? 3.756 47.062 21.359 1 70.88 240 ALA A CA 1
ATOM 1941 C C . ALA A 1 240 ? 4.062 48.562 21.25 1 70.88 240 ALA A C 1
ATOM 1943 O O . ALA A 1 240 ? 3.566 49.344 22.047 1 70.88 240 ALA A O 1
ATOM 1944 N N . SER A 1 241 ? 4.805 49 20.219 1 67.19 241 SER A N 1
ATOM 1945 C CA . SER A 1 241 ? 5.234 50.375 20.094 1 67.19 241 SER A CA 1
ATOM 1946 C C . SER A 1 241 ? 4.211 51.219 19.312 1 67.19 241 SER A C 1
ATOM 1948 O O . SER A 1 241 ? 4.109 52.406 19.5 1 67.19 241 SER A O 1
ATOM 1950 N N . ASN A 1 242 ? 3.521 50.688 18.312 1 57.69 242 ASN A N 1
ATOM 1951 C CA . ASN A 1 242 ? 2.711 51.469 17.359 1 57.69 242 ASN A CA 1
ATOM 1952 C C . ASN A 1 242 ? 1.31 51.719 17.906 1 57.69 242 ASN A C 1
ATOM 1954 O O . ASN A 1 242 ? 0.486 52.344 17.25 1 57.69 242 ASN A O 1
ATOM 1958 N N . THR A 1 243 ? 0.816 51.125 18.953 1 51.38 243 THR A N 1
ATOM 1959 C CA . THR A 1 243 ? -0.521 51.562 19.359 1 51.38 243 THR A CA 1
ATOM 1960 C C . THR A 1 243 ? -0.536 53.031 19.703 1 51.38 243 THR A C 1
ATOM 1962 O O . THR A 1 243 ? -1.601 53.625 19.938 1 51.38 243 THR A O 1
ATOM 1965 N N . THR A 1 244 ? 0.529 53.75 20.062 1 43.44 244 THR A N 1
ATOM 1966 C CA . THR A 1 244 ? 0.427 55.188 20.328 1 43.44 244 THR A CA 1
ATOM 1967 C C . THR A 1 244 ? -0.008 55.938 19.062 1 43.44 244 THR A C 1
ATOM 1969 O O . THR A 1 244 ? -0.23 57.156 19.109 1 43.44 244 THR A O 1
ATOM 1972 N N . ALA A 1 245 ? 0.439 55.688 17.875 1 42.88 245 ALA A N 1
ATOM 1973 C CA . ALA A 1 245 ? -0.072 56.562 16.828 1 42.88 245 ALA A CA 1
ATOM 1974 C C . ALA A 1 245 ? -1.586 56.438 16.688 1 42.88 245 ALA A C 1
ATOM 1976 O O . ALA A 1 245 ? -2.148 55.375 16.969 1 42.88 245 ALA A O 1
ATOM 1977 N N . GLY A 1 246 ? -2.469 57.562 16.5 1 35.53 246 GLY A N 1
ATOM 1978 C CA . GLY A 1 246 ? -3.896 57.781 16.344 1 35.53 246 GLY A CA 1
ATOM 1979 C C . GLY A 1 246 ? -4.613 56.625 15.656 1 35.53 246 GLY A C 1
ATOM 1980 O O . GLY A 1 246 ? -4.441 56.438 14.453 1 35.53 246 GLY A O 1
ATOM 1981 N N . ILE A 1 247 ? -4.785 55.531 16.125 1 36.41 247 ILE A N 1
ATOM 1982 C CA . ILE A 1 247 ? -5.84 54.656 15.656 1 36.41 247 ILE A CA 1
ATOM 1983 C C . ILE A 1 247 ? -7.133 55.438 15.445 1 36.41 247 ILE A C 1
ATOM 1985 O O . ILE A 1 247 ? -7.742 55.906 16.406 1 36.41 247 ILE A O 1
ATOM 1989 N N . SER A 1 248 ? -7.277 56.375 14.531 1 31.12 248 SER A N 1
ATOM 1990 C CA . SER A 1 248 ? -8.625 56.688 14.078 1 31.12 248 SER A CA 1
ATOM 1991 C C . SER A 1 248 ? -9.5 55.438 14.023 1 31.12 248 SER A C 1
ATOM 1993 O O . SER A 1 248 ? -9.086 54.406 13.492 1 31.12 248 SER A O 1
ATOM 1995 N N . VAL A 1 249 ? -10.508 55.156 14.797 1 33.22 249 VAL A N 1
ATOM 1996 C CA . VAL A 1 249 ? -11.734 54.344 14.922 1 33.22 249 VAL A CA 1
ATOM 1997 C C . VAL A 1 249 ? -12.32 54.094 13.539 1 33.22 249 VAL A C 1
ATOM 1999 O O . VAL A 1 249 ? -13.477 53.688 13.414 1 33.22 249 VAL A O 1
ATOM 2002 N N . SER A 1 250 ? -11.883 54.438 12.422 1 30.14 250 SER A N 1
ATOM 2003 C CA . SER A 1 250 ? -12.719 54.219 11.242 1 30.14 250 SER A CA 1
ATOM 2004 C C . SER A 1 250 ? -13.18 52.781 11.156 1 30.14 250 SER A C 1
ATOM 2006 O O . SER A 1 250 ? -14.375 52.5 11.102 1 30.14 250 SER A O 1
ATOM 2008 N N . LYS A 1 251 ? -13.156 51.938 9.852 1 33.41 251 LYS A N 1
ATOM 2009 C CA . LYS A 1 251 ? -14.008 51 9.133 1 33.41 251 LYS A CA 1
ATOM 2010 C C . LYS A 1 251 ? -13.898 49.594 9.734 1 33.41 251 LYS A C 1
ATOM 2012 O O . LYS A 1 251 ? -13.242 48.719 9.172 1 33.41 251 LYS A O 1
ATOM 2017 N N . TRP A 1 252 ? -13.789 49.406 10.852 1 29.58 252 TRP A N 1
ATOM 2018 C CA . TRP A 1 252 ? -13.977 48.062 11.43 1 29.58 252 TRP A CA 1
ATOM 2019 C C . TRP A 1 252 ? -15.398 47.594 11.211 1 29.58 252 TRP A C 1
ATOM 2021 O O . TRP A 1 252 ? -15.711 46.438 11.508 1 29.58 252 TRP A O 1
ATOM 2031 N N . HIS A 1 253 ? -16.438 48.438 11.023 1 32.34 253 HIS A N 1
ATOM 2032 C CA . HIS A 1 253 ? -17.812 48.031 10.75 1 32.34 253 HIS A CA 1
ATOM 2033 C C . HIS A 1 253 ? -17.875 47.031 9.625 1 32.34 253 HIS A C 1
ATOM 2035 O O . HIS A 1 253 ? -18.828 46.25 9.531 1 32.34 253 HIS A O 1
ATOM 2041 N N . LEU A 1 254 ? -17.172 47.125 8.516 1 29.03 254 LEU A N 1
ATOM 2042 C CA . LEU A 1 254 ? -17.562 46.406 7.32 1 29.03 254 LEU A CA 1
ATOM 2043 C C . LEU A 1 254 ? -17.375 44.906 7.516 1 29.03 254 LEU A C 1
ATOM 2045 O O . LEU A 1 254 ? -18.016 44.094 6.848 1 29.03 254 LEU A O 1
ATOM 2049 N N . LEU A 1 255 ? -16.359 44.375 8.039 1 30.41 255 LEU A N 1
ATOM 2050 C CA . LEU A 1 255 ? -16.266 42.938 7.805 1 30.41 255 LEU A CA 1
ATOM 2051 C C . LEU A 1 255 ? -17.141 42.188 8.789 1 30.41 255 LEU A C 1
ATOM 2053 O O . LEU A 1 255 ? -17.109 40.938 8.828 1 30.41 255 LEU A O 1
ATOM 2057 N N . ILE A 1 256 ? -17.719 42.812 9.805 1 31.38 256 ILE A N 1
ATOM 2058 C CA . ILE A 1 256 ? -18.609 42 10.625 1 31.38 256 ILE A CA 1
ATOM 2059 C C . ILE A 1 256 ? -19.781 41.531 9.781 1 31.38 256 ILE A C 1
ATOM 2061 O O . ILE A 1 256 ? -19.625 41.219 8.594 1 31.38 256 ILE A O 1
ATOM 2065 N N . TRP A 1 257 ? -21.078 41.5 10.359 1 30.33 257 TRP A N 1
ATOM 2066 C CA . TRP A 1 257 ? -22.328 40.781 10.172 1 30.33 257 TRP A CA 1
ATOM 2067 C C . TRP A 1 257 ? -23.094 41.344 8.969 1 30.33 257 TRP A C 1
ATOM 2069 O O . TRP A 1 257 ? -23.625 42.438 9.016 1 30.33 257 TRP A O 1
ATOM 2079 N N . PRO A 1 258 ? -22.812 41.344 7.672 1 30 258 PRO A N 1
ATOM 2080 C CA . PRO A 1 258 ? -24.078 41.625 6.98 1 30 258 PRO A CA 1
ATOM 2081 C C . PRO A 1 258 ? -25.25 40.812 7.512 1 30 258 PRO A C 1
ATOM 2083 O O . PRO A 1 258 ? -25.062 39.625 7.848 1 30 258 PRO A O 1
ATOM 2086 N N . GLY A 1 259 ? -26.25 41.406 8.234 1 27.05 259 GLY A N 1
ATOM 2087 C CA . GLY A 1 259 ? -27.594 40.969 8.562 1 27.05 259 GLY A CA 1
ATOM 2088 C C . GLY A 1 259 ? -28.188 40.031 7.523 1 27.05 259 GLY A C 1
ATOM 2089 O O . GLY A 1 259 ? -27.766 40.031 6.367 1 27.05 259 GLY A O 1
ATOM 2090 N N . ALA A 1 260 ? -29.156 38.969 7.984 1 31.78 260 ALA A N 1
ATOM 2091 C CA . ALA A 1 260 ? -30.297 38.156 7.535 1 31.78 260 ALA A CA 1
ATOM 2092 C C . ALA A 1 260 ? -31.234 38.969 6.66 1 31.78 260 ALA A C 1
ATOM 2094 O O . ALA A 1 260 ? -31.984 39.844 7.164 1 31.78 260 ALA A O 1
ATOM 2095 N N . GLY A 1 261 ? -31.094 39.75 5.746 1 22.27 261 GLY A N 1
ATOM 2096 C CA . GLY A 1 261 ? -32.375 39.938 5.109 1 22.27 261 GLY A CA 1
ATOM 2097 C C . GLY A 1 261 ? -33.188 38.656 5.02 1 22.27 261 GLY A C 1
ATOM 2098 O O . GLY A 1 261 ? -32.656 37.562 4.891 1 22.27 261 GLY A O 1
ATOM 2099 N N . MET A 1 262 ? -34.656 38.688 5.512 1 24.83 262 MET A N 1
ATOM 2100 C CA . MET A 1 262 ? -35.875 37.844 5.441 1 24.83 262 MET A CA 1
ATOM 2101 C C . MET A 1 262 ? -35.938 37.125 4.102 1 24.83 262 MET A C 1
ATOM 2103 O O . MET A 1 262 ? -36.125 35.906 4.059 1 24.83 262 MET A O 1
ATOM 2107 N N . GLY A 1 263 ? -36.781 37.812 3.15 1 21.5 263 GLY A N 1
ATOM 2108 C CA . GLY A 1 263 ? -37.344 37.25 1.942 1 21.5 263 GLY A CA 1
ATOM 2109 C C . GLY A 1 263 ? -36.312 36.812 0.922 1 21.5 263 GLY A C 1
ATOM 2110 O O . GLY A 1 263 ? -35.188 37.344 0.922 1 21.5 263 GLY A O 1
ATOM 2111 N N . MET B 1 1 ? -4.188 47.781 14.961 1 34.25 1 MET B N 1
ATOM 2112 C CA . MET B 1 1 ? -3.299 47.125 15.914 1 34.25 1 MET B CA 1
ATOM 2113 C C . MET B 1 1 ? -4.012 45.969 16.625 1 34.25 1 MET B C 1
ATOM 2115 O O . MET B 1 1 ? -3.43 44.906 16.812 1 34.25 1 MET B O 1
ATOM 2119 N N . PHE B 1 2 ? -5.164 46.344 17.406 1 42.16 2 PHE B N 1
ATOM 2120 C CA . PHE B 1 2 ? -6.109 45.312 17.859 1 42.16 2 PHE B CA 1
ATOM 2121 C C . PHE B 1 2 ? -6.273 44.219 16.812 1 42.16 2 PHE B C 1
ATOM 2123 O O . PHE B 1 2 ? -6.66 43.094 17.141 1 42.16 2 PHE B O 1
ATOM 2130 N N . CYS B 1 3 ? -5.805 44.562 15.641 1 44.22 3 CYS B N 1
ATOM 2131 C CA . CYS B 1 3 ? -6.047 43.844 14.383 1 44.22 3 CYS B CA 1
ATOM 2132 C C . CYS B 1 3 ? -5.188 42.594 14.273 1 44.22 3 CYS B C 1
ATOM 2134 O O . CYS B 1 3 ? -5.637 41.562 13.766 1 44.22 3 CYS B O 1
ATOM 2136 N N . PHE B 1 4 ? -4.012 42.719 14.953 1 48.06 4 PHE B N 1
ATOM 2137 C CA . PHE B 1 4 ? -3.092 41.625 14.688 1 48.06 4 PHE B CA 1
ATOM 2138 C C . PHE B 1 4 ? -3.514 40.375 15.445 1 48.06 4 PHE B C 1
ATOM 2140 O O . PHE B 1 4 ? -3.379 39.25 14.938 1 48.06 4 PHE B O 1
ATOM 2147 N N . LEU B 1 5 ? -3.738 40.5 16.906 1 49.09 5 LEU B N 1
ATOM 2148 C CA . LEU B 1 5 ? -4.066 39.375 17.75 1 49.09 5 LEU B CA 1
ATOM 2149 C C . LEU B 1 5 ? -5.262 38.594 17.188 1 49.09 5 LEU B C 1
ATOM 2151 O O . LEU B 1 5 ? -5.254 37.375 17.125 1 49.09 5 LEU B O 1
ATOM 2155 N N . LE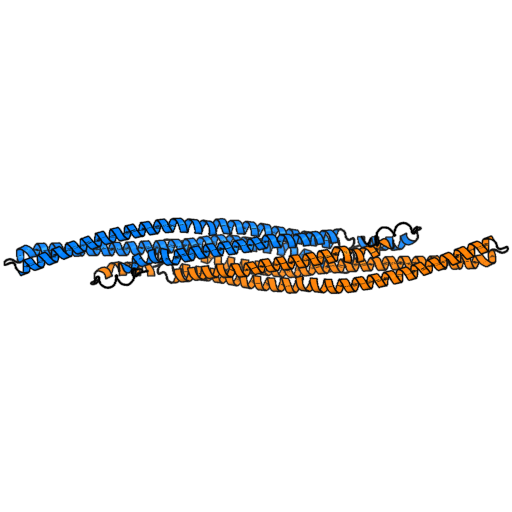U B 1 6 ? -6.516 39.5 17.094 1 51.69 6 LEU B N 1
ATOM 2156 C CA . LEU B 1 6 ? -7.762 38.969 16.562 1 51.69 6 LEU B CA 1
ATOM 2157 C C . LEU B 1 6 ? -7.5 38.156 15.289 1 51.69 6 LEU B C 1
ATOM 2159 O O . LEU B 1 6 ? -8.203 37.188 15.016 1 51.69 6 LEU B O 1
ATOM 2163 N N . CYS B 1 7 ? -6.18 38.406 14.875 1 58.28 7 CYS B N 1
ATOM 2164 C CA . CYS B 1 7 ? -5.918 37.844 13.547 1 58.28 7 CYS B CA 1
ATOM 2165 C C . CYS B 1 7 ? -5.406 36.438 13.641 1 58.28 7 CYS B C 1
ATOM 2167 O O . CYS B 1 7 ? -5.887 35.531 12.922 1 58.28 7 CYS B O 1
ATOM 2169 N N . SER B 1 8 ? -4.66 36.156 14.805 1 68.69 8 SER B N 1
ATOM 2170 C CA . SER B 1 8 ? -4.07 34.812 14.75 1 68.69 8 SER B CA 1
ATOM 2171 C C . SER B 1 8 ? -5.055 33.75 15.234 1 68.69 8 SER B C 1
ATOM 2173 O O . SER B 1 8 ? -5.223 32.719 14.594 1 68.69 8 SER B O 1
ATOM 2175 N N . ASP B 1 9 ? -5.77 34.031 16.359 1 78.31 9 ASP B N 1
ATOM 2176 C CA . ASP B 1 9 ? -6.746 33.062 16.859 1 78.31 9 ASP B CA 1
ATOM 2177 C C . ASP B 1 9 ? -7.902 32.906 15.867 1 78.31 9 ASP B C 1
ATOM 2179 O O . ASP B 1 9 ? -8.422 31.797 15.695 1 78.31 9 ASP B O 1
ATOM 2183 N N . LYS B 1 10 ? -8.188 34.031 15.32 1 76.12 10 LYS B N 1
ATOM 2184 C CA . LYS B 1 10 ? -9.242 33.938 14.312 1 76.12 10 LYS B CA 1
ATOM 2185 C C . LYS B 1 10 ? -8.773 33.156 13.094 1 76.12 10 LYS B C 1
ATOM 2187 O O . LYS B 1 10 ? -9.555 32.375 12.516 1 76.12 10 LYS B O 1
ATOM 2192 N N . VAL B 1 11 ? -7.516 33.312 12.812 1 79.25 11 VAL B N 1
ATOM 2193 C CA . VAL B 1 11 ? -6.961 32.562 11.688 1 79.25 11 VAL B CA 1
ATOM 2194 C C . VAL B 1 11 ? -6.973 31.062 12.016 1 79.25 11 VAL B C 1
ATOM 2196 O O . VAL B 1 11 ? -7.277 30.234 11.148 1 79.25 11 VAL B O 1
ATOM 2199 N N . ILE B 1 12 ? -6.707 30.766 13.25 1 86.25 12 ILE B N 1
ATOM 2200 C CA . ILE B 1 12 ? -6.734 29.359 13.656 1 86.25 12 ILE B CA 1
ATOM 2201 C C . ILE B 1 12 ? -8.156 28.828 13.555 1 86.25 12 ILE B C 1
ATOM 2203 O O . ILE B 1 12 ? -8.383 27.75 12.984 1 86.25 12 ILE B O 1
ATOM 2207 N N . LEU B 1 13 ? -9.07 29.578 14.031 1 81.44 13 LEU B N 1
ATOM 2208 C CA . LEU B 1 13 ? -10.453 29.141 14.07 1 81.44 13 LEU B CA 1
ATOM 2209 C C . LEU B 1 13 ? -11.055 29.094 12.672 1 81.44 13 LEU B C 1
ATOM 2211 O O . LEU B 1 13 ? -11.805 28.172 12.336 1 81.44 13 LEU B O 1
ATOM 2215 N N . ASP B 1 14 ? -10.656 29.969 11.781 1 86.19 14 ASP B N 1
ATOM 2216 C CA . ASP B 1 14 ? -11.336 30.109 10.5 1 86.19 14 ASP B CA 1
ATOM 2217 C C . ASP B 1 14 ? -10.578 29.391 9.391 1 86.19 14 ASP B C 1
ATOM 2219 O O . ASP B 1 14 ? -11.156 29.062 8.344 1 86.19 14 ASP B O 1
ATOM 2223 N N . GLN B 1 15 ? -9.297 29.172 9.586 1 90.38 15 GLN B N 1
ATOM 2224 C CA . GLN B 1 15 ? -8.516 28.609 8.492 1 90.38 15 GLN B CA 1
ATOM 2225 C C . GLN B 1 15 ? -7.879 27.281 8.906 1 90.38 15 GLN B C 1
ATOM 2227 O O . GLN B 1 15 ? -8.133 26.25 8.281 1 90.38 15 GLN B O 1
ATOM 2232 N N . PHE B 1 16 ? -7.16 27.328 9.969 1 93.38 16 PHE B N 1
ATOM 2233 C CA . PHE B 1 16 ? -6.43 26.141 10.383 1 93.38 16 PHE B CA 1
ATOM 2234 C C . PHE B 1 16 ? -7.391 25.016 10.758 1 93.38 16 PHE B C 1
ATOM 2236 O O . PHE B 1 16 ? -7.242 23.875 10.289 1 93.38 16 PHE B O 1
ATOM 2243 N N . ASN B 1 17 ? -8.359 25.359 11.641 1 92.88 17 ASN B N 1
ATOM 2244 C CA . ASN B 1 17 ? -9.227 24.312 12.18 1 92.88 17 ASN B CA 1
ATOM 2245 C C . ASN B 1 17 ? -10.039 23.625 11.086 1 92.88 17 ASN B C 1
ATOM 2247 O O . ASN B 1 17 ? -10.07 22.406 11.008 1 92.88 17 ASN B O 1
ATOM 2251 N N . PRO B 1 18 ? -10.688 24.359 10.188 1 93.69 18 PRO B N 1
ATOM 2252 C CA . PRO B 1 18 ? -11.398 23.688 9.094 1 93.69 18 PRO B CA 1
ATOM 2253 C C . PRO B 1 18 ? -10.469 22.891 8.188 1 93.69 18 PRO B C 1
ATOM 2255 O O . PRO B 1 18 ? -10.859 21.828 7.688 1 93.69 18 PRO B O 1
ATOM 2258 N N . SER B 1 19 ? -9.305 23.391 7.902 1 96.25 19 SER B N 1
ATOM 2259 C CA . SER B 1 19 ? -8.336 22.672 7.078 1 96.25 19 SER B CA 1
ATOM 2260 C C . SER B 1 19 ? -7.871 21.391 7.766 1 96.25 19 SER B C 1
ATOM 2262 O O . SER B 1 19 ? -7.688 20.359 7.113 1 96.25 19 SER B O 1
ATOM 2264 N N . LEU B 1 20 ? -7.637 21.5 9.07 1 96.81 20 LEU B N 1
ATOM 2265 C CA . LEU B 1 20 ? -7.242 20.328 9.82 1 96.81 20 LEU B CA 1
ATOM 2266 C C . LEU B 1 20 ? -8.359 19.281 9.828 1 96.81 20 LEU B C 1
ATOM 2268 O O . LEU B 1 20 ? -8.094 18.078 9.734 1 96.81 20 LEU B O 1
ATOM 2272 N N . LYS B 1 21 ? -9.57 19.75 9.984 1 96.12 21 LYS B N 1
ATOM 2273 C CA . LYS B 1 21 ? -10.719 18.844 9.922 1 96.12 21 LYS B CA 1
ATOM 2274 C C . LYS B 1 21 ? -10.773 18.125 8.578 1 96.12 21 LYS B C 1
ATOM 2276 O O . LYS B 1 21 ? -11.031 16.922 8.523 1 96.12 21 LYS B O 1
ATOM 2281 N N . ASN B 1 22 ? -10.602 18.875 7.52 1 97.25 22 ASN B N 1
ATOM 2282 C CA . ASN B 1 22 ? -10.555 18.266 6.191 1 97.25 22 ASN B CA 1
ATOM 2283 C C . ASN B 1 22 ? -9.414 17.266 6.062 1 97.25 22 ASN B C 1
ATOM 2285 O O . ASN B 1 22 ? -9.57 16.219 5.441 1 97.25 22 ASN B O 1
ATOM 2289 N N . PHE B 1 23 ? -8.281 17.609 6.582 1 98.06 23 PHE B N 1
ATOM 2290 C CA . PHE B 1 23 ? -7.129 16.719 6.578 1 98.06 23 PHE B CA 1
ATOM 2291 C C . PHE B 1 23 ? -7.465 15.398 7.258 1 98.06 23 PHE B C 1
ATOM 2293 O O . PHE B 1 23 ? -7.145 14.328 6.742 1 98.06 23 PHE B O 1
ATOM 2300 N N . VAL B 1 24 ? -8.086 15.492 8.406 1 97.5 24 VAL B N 1
ATOM 2301 C CA . VAL B 1 24 ? -8.477 14.305 9.156 1 97.5 24 VAL B CA 1
ATOM 2302 C C . VAL B 1 24 ? -9.477 13.484 8.336 1 97.5 24 VAL B C 1
ATOM 2304 O O . VAL B 1 24 ? -9.383 12.258 8.281 1 97.5 24 VAL B O 1
ATOM 2307 N N . THR B 1 25 ? -10.43 14.148 7.699 1 97.44 25 THR B N 1
ATOM 2308 C CA . THR B 1 25 ? -11.422 13.477 6.863 1 97.44 25 THR B CA 1
ATOM 2309 C C . THR B 1 25 ? -10.742 12.734 5.715 1 97.44 25 THR B C 1
ATOM 2311 O O . THR B 1 25 ? -11.062 11.578 5.445 1 97.44 25 THR B O 1
ATOM 2314 N N . MET B 1 26 ? -9.844 13.375 5.043 1 97.44 26 MET B N 1
ATOM 2315 C CA . MET B 1 26 ? -9.117 12.75 3.941 1 97.44 26 MET B CA 1
ATOM 2316 C C . MET B 1 26 ? -8.219 11.625 4.453 1 97.44 26 MET B C 1
ATOM 2318 O O . MET B 1 26 ? -8.023 10.625 3.766 1 97.44 26 MET B O 1
ATOM 2322 N N . GLY B 1 27 ? -7.641 11.859 5.645 1 97.19 27 GLY B N 1
ATOM 2323 C CA . GLY B 1 27 ? -6.875 10.781 6.262 1 97.19 27 GLY B CA 1
ATOM 2324 C C . GLY B 1 27 ? -7.695 9.531 6.516 1 97.19 27 GLY B C 1
ATOM 2325 O O . GLY B 1 27 ? -7.227 8.422 6.281 1 97.19 27 GLY B O 1
ATOM 2326 N N . LYS B 1 28 ? -8.898 9.742 6.992 1 97.06 28 LYS B N 1
ATOM 2327 C CA . LYS B 1 28 ? -9.797 8.617 7.23 1 97.06 28 LYS B CA 1
ATOM 2328 C C . LYS B 1 28 ? -10.164 7.918 5.918 1 97.06 28 LYS B C 1
ATOM 2330 O O . LYS B 1 28 ? -10.289 6.695 5.875 1 97.06 28 LYS B O 1
ATOM 2335 N N . SER B 1 29 ? -10.383 8.672 4.895 1 97 29 SER B N 1
ATOM 2336 C CA . SER B 1 29 ? -10.633 8.102 3.576 1 97 29 SER B CA 1
ATOM 2337 C C . SER B 1 29 ? -9.438 7.285 3.088 1 97 29 SER B C 1
ATOM 2339 O O . SER B 1 29 ? -9.609 6.223 2.486 1 97 29 SER B O 1
ATOM 2341 N N . TYR B 1 30 ? -8.281 7.801 3.236 1 96.25 30 TYR B N 1
ATOM 2342 C CA . TYR B 1 30 ? -7.051 7.102 2.881 1 96.25 30 TYR B CA 1
ATOM 2343 C C . TYR B 1 30 ? -6.93 5.793 3.65 1 96.25 30 TYR B C 1
ATOM 2345 O O . TYR B 1 30 ? -6.609 4.75 3.07 1 96.25 30 TYR B O 1
ATOM 2353 N N . GLN B 1 31 ? -7.168 5.891 4.91 1 95.0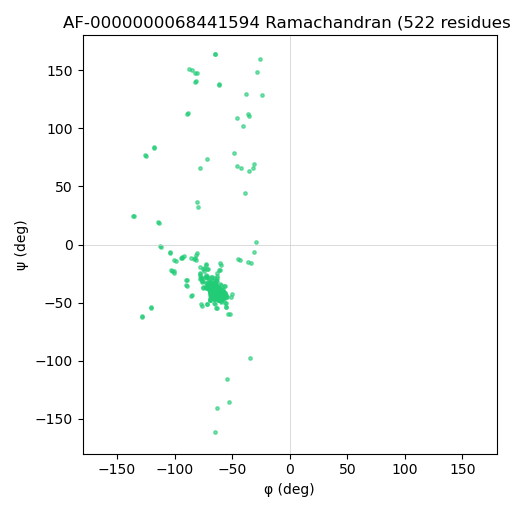6 31 GLN B N 1
ATOM 2354 C CA . GLN B 1 31 ? -7.145 4.703 5.758 1 95.06 31 GLN B CA 1
ATOM 2355 C C . GLN B 1 31 ? -8.141 3.658 5.266 1 95.06 31 GLN B C 1
ATOM 2357 O O . GLN B 1 31 ? -7.832 2.465 5.23 1 95.06 31 GLN B O 1
ATOM 2362 N N . LYS B 1 32 ? -9.305 4.086 4.965 1 95.44 32 LYS B N 1
ATOM 2363 C CA . LYS B 1 32 ? -10.336 3.186 4.461 1 95.44 32 LYS B CA 1
ATOM 2364 C C . LYS B 1 32 ? -9.898 2.523 3.158 1 95.44 32 LYS B C 1
ATOM 2366 O O . LYS B 1 32 ? -10.141 1.334 2.949 1 95.44 32 LYS B O 1
ATOM 2371 N N . ALA B 1 33 ? -9.359 3.26 2.256 1 95.75 33 ALA B N 1
ATOM 2372 C CA . ALA B 1 33 ? -8.859 2.715 0.999 1 95.75 33 ALA B CA 1
ATOM 2373 C C . ALA B 1 33 ? -7.793 1.648 1.251 1 95.75 33 ALA B C 1
ATOM 2375 O O . ALA B 1 33 ? -7.805 0.592 0.614 1 95.75 33 ALA B O 1
ATOM 2376 N N . LEU B 1 34 ? -6.863 1.914 2.154 1 94.56 34 LEU B N 1
ATOM 2377 C CA . LEU B 1 34 ? -5.812 0.958 2.488 1 94.56 34 LEU B CA 1
ATOM 2378 C C . LEU B 1 34 ? -6.402 -0.303 3.107 1 94.56 34 LEU B C 1
ATOM 2380 O O . LEU B 1 34 ? -5.914 -1.408 2.865 1 94.56 34 LEU B O 1
ATOM 2384 N N . SER B 1 35 ? -7.457 -0.109 3.893 1 93.62 35 SER B N 1
ATOM 2385 C CA . SER B 1 35 ? -8.156 -1.263 4.453 1 93.62 35 SER B CA 1
ATOM 2386 C C . SER B 1 35 ? -8.805 -2.1 3.357 1 93.62 35 SER B C 1
ATOM 2388 O O . SER B 1 35 ? -8.898 -3.324 3.475 1 93.62 35 SER B O 1
ATOM 2390 N N . GLY B 1 36 ? -9.344 -1.425 2.365 1 93 36 GLY B N 1
ATOM 2391 C CA . GLY B 1 36 ? -9.891 -2.133 1.221 1 93 36 GLY B CA 1
ATOM 2392 C C . GLY B 1 36 ? -8.867 -2.984 0.497 1 93 36 GLY B C 1
ATOM 2393 O O . GLY B 1 36 ? -9.188 -4.059 -0.012 1 93 36 GLY B O 1
ATOM 2394 N N . VAL B 1 37 ? -7.66 -2.543 0.448 1 94.75 37 VAL B N 1
ATOM 2395 C CA . VAL B 1 37 ? -6.566 -3.297 -0.159 1 94.75 37 VAL B CA 1
ATOM 2396 C C . VAL B 1 37 ? -6.352 -4.602 0.605 1 94.75 37 VAL B C 1
ATOM 2398 O O . VAL B 1 37 ? -6.074 -5.641 0.004 1 94.75 37 VAL B O 1
ATOM 2401 N N . THR B 1 38 ? -6.465 -4.539 1.935 1 91.88 38 THR B N 1
ATOM 2402 C CA . THR B 1 38 ? -6.27 -5.727 2.76 1 91.88 38 THR B CA 1
ATOM 2403 C C . THR B 1 38 ? -7.281 -6.809 2.396 1 91.88 38 THR B C 1
ATOM 2405 O O . THR B 1 38 ? -6.934 -7.988 2.314 1 91.88 38 THR B O 1
ATOM 2408 N N . VAL B 1 39 ? -8.508 -6.461 2.1 1 91.31 39 VAL B N 1
ATOM 2409 C CA . VAL B 1 39 ? -9.555 -7.41 1.738 1 91.31 39 VAL B CA 1
ATOM 2410 C C . VAL B 1 39 ? -9.25 -8.023 0.371 1 91.31 39 VAL B C 1
ATOM 2412 O O . VAL B 1 39 ? -9.336 -9.234 0.194 1 91.31 39 VAL B O 1
ATOM 2415 N N . ALA B 1 40 ? -8.914 -7.215 -0.586 1 95.19 40 ALA B N 1
ATOM 2416 C CA . ALA B 1 40 ? -8.586 -7.691 -1.928 1 95.19 40 ALA B CA 1
ATOM 2417 C C . ALA B 1 40 ? -7.34 -8.57 -1.91 1 95.19 40 ALA B C 1
ATOM 2419 O O . ALA B 1 40 ? -7.254 -9.555 -2.65 1 95.19 40 ALA B O 1
ATOM 2420 N N . ALA B 1 41 ? -6.363 -8.227 -1.084 1 95.69 41 ALA B N 1
ATOM 2421 C CA . ALA B 1 41 ? -5.125 -8.992 -0.965 1 95.69 41 ALA B CA 1
ATOM 2422 C C . ALA B 1 41 ? -5.398 -10.414 -0.48 1 95.69 41 ALA B C 1
ATOM 2424 O O . ALA B 1 41 ? -4.754 -11.359 -0.927 1 95.69 41 ALA B O 1
ATOM 2425 N N . LYS B 1 42 ? -6.328 -10.555 0.419 1 95.19 42 LYS B N 1
ATOM 2426 C CA . LYS B 1 42 ? -6.668 -11.883 0.937 1 95.19 42 LYS B CA 1
ATOM 2427 C C . LYS B 1 42 ? -7.141 -12.805 -0.182 1 95.19 42 LYS B C 1
ATOM 2429 O O . LYS B 1 42 ? -6.742 -13.969 -0.242 1 95.19 42 LYS B O 1
ATOM 2434 N N . GLY B 1 43 ? -8.031 -12.273 -1.013 1 95.12 43 GLY B N 1
ATOM 2435 C CA . GLY B 1 43 ? -8.453 -13.062 -2.162 1 95.12 43 GLY B CA 1
ATOM 2436 C C . GLY B 1 43 ? -7.301 -13.461 -3.066 1 95.12 43 GLY B C 1
ATOM 2437 O O . GLY B 1 43 ? -7.246 -14.594 -3.543 1 95.12 43 GLY B O 1
ATOM 2438 N N . TYR B 1 44 ? -6.41 -12.633 -3.266 1 96.06 44 TYR B N 1
ATOM 2439 C CA . TYR B 1 44 ? -5.242 -12.852 -4.113 1 96.06 44 TYR B CA 1
ATOM 2440 C C . TYR B 1 44 ? -4.371 -13.977 -3.561 1 96.06 44 TYR B C 1
ATOM 2442 O O . TYR B 1 44 ? -4.039 -14.922 -4.273 1 96.06 44 TYR B O 1
ATOM 2450 N N . PHE B 1 45 ? -3.926 -13.898 -2.268 1 94.81 45 PHE B N 1
ATOM 2451 C CA . PHE B 1 45 ? -3.012 -14.93 -1.777 1 94.81 45 PHE B CA 1
ATOM 2452 C C . PHE B 1 45 ? -3.75 -16.234 -1.525 1 94.81 45 PHE B C 1
ATOM 2454 O O . PHE B 1 45 ? -3.146 -17.312 -1.558 1 94.81 45 PHE B O 1
ATOM 2461 N N . ASP B 1 46 ? -5.129 -16.203 -1.302 1 96.38 46 ASP B N 1
ATOM 2462 C CA . ASP B 1 46 ? -5.895 -17.438 -1.207 1 96.38 46 ASP B CA 1
ATOM 2463 C C . ASP B 1 46 ? -5.844 -18.219 -2.52 1 96.38 46 ASP B C 1
ATOM 2465 O O . ASP B 1 46 ? -5.762 -19.438 -2.516 1 96.38 46 ASP B O 1
ATOM 2469 N N . THR B 1 47 ? -6.012 -17.469 -3.562 1 97.31 47 THR B N 1
ATOM 2470 C CA . THR B 1 47 ? -5.934 -18.156 -4.852 1 97.31 47 THR B CA 1
ATOM 2471 C C . THR B 1 47 ? -4.531 -18.703 -5.094 1 97.31 47 THR B C 1
ATOM 2473 O O . THR B 1 47 ? -4.363 -19.734 -5.746 1 97.31 47 THR B O 1
ATOM 2476 N N . LEU B 1 48 ? -3.504 -18.031 -4.613 1 97.12 48 LEU B N 1
ATOM 2477 C CA . LEU B 1 48 ? -2.139 -18.531 -4.684 1 97.12 48 LEU B CA 1
ATOM 2478 C C . LEU B 1 48 ? -2.004 -19.828 -3.896 1 97.12 48 LEU B C 1
ATOM 2480 O O . LEU B 1 48 ? -1.336 -20.766 -4.344 1 97.12 48 LEU B O 1
ATOM 2484 N N . VAL B 1 49 ? -2.627 -19.891 -2.721 1 97.81 49 VAL B N 1
ATOM 2485 C CA . VAL B 1 49 ? -2.625 -21.094 -1.902 1 97.81 49 VAL B CA 1
ATOM 2486 C C . VAL B 1 49 ? -3.281 -22.234 -2.67 1 97.81 49 VAL B C 1
ATOM 2488 O O . VAL B 1 49 ? -2.77 -23.359 -2.68 1 97.81 49 VAL B O 1
ATOM 2491 N N . LYS B 1 50 ? -4.395 -21.875 -3.311 1 97.62 50 LYS B N 1
ATOM 2492 C CA . LYS B 1 50 ? -5.102 -22.891 -4.078 1 97.62 50 LYS B CA 1
ATOM 2493 C C . LYS B 1 50 ? -4.223 -23.453 -5.199 1 97.62 50 LYS B C 1
ATOM 2495 O O . LYS B 1 50 ? -4.18 -24.656 -5.422 1 97.62 50 LYS B O 1
ATOM 2500 N N . LEU B 1 51 ? -3.557 -22.594 -5.883 1 97.69 51 LEU B N 1
ATOM 2501 C CA . LEU B 1 51 ? -2.648 -23.031 -6.941 1 97.69 51 LEU B CA 1
ATOM 2502 C C . LEU B 1 51 ? -1.479 -23.828 -6.371 1 97.69 51 LEU B C 1
ATOM 2504 O O . LEU B 1 51 ? -1.013 -24.781 -6.988 1 97.69 51 LEU B O 1
ATOM 2508 N N . GLY B 1 52 ? -1.017 -23.391 -5.207 1 97.75 52 GLY B N 1
ATOM 2509 C CA . GLY B 1 52 ? 0.021 -24.156 -4.535 1 97.75 52 GLY B CA 1
ATOM 2510 C C . GLY B 1 52 ? -0.413 -25.562 -4.18 1 97.75 52 GLY B C 1
ATOM 2511 O O . GLY B 1 52 ? 0.372 -26.516 -4.293 1 97.75 52 GLY B O 1
ATOM 2512 N N . GLU B 1 53 ? -1.671 -25.703 -3.754 1 97.25 53 GLU B N 1
ATOM 2513 C CA . GLU B 1 53 ? -2.23 -27.016 -3.443 1 97.25 53 GLU B CA 1
ATOM 2514 C C . GLU B 1 53 ? -2.256 -27.906 -4.68 1 97.25 53 GLU B C 1
ATOM 2516 O O . GLU B 1 53 ? -1.872 -29.078 -4.609 1 97.25 53 GLU B O 1
ATOM 2521 N N . LEU B 1 54 ? -2.693 -27.312 -5.777 1 95.31 54 LEU B N 1
ATOM 2522 C CA . LEU B 1 54 ? -2.768 -28.062 -7.027 1 95.31 54 LEU B CA 1
ATOM 2523 C C . LEU B 1 54 ? -1.378 -28.5 -7.48 1 95.31 54 LEU B C 1
ATOM 2525 O O . LEU B 1 54 ? -1.185 -29.641 -7.891 1 95.31 54 LEU B O 1
ATOM 2529 N N . ALA B 1 55 ? -0.433 -27.625 -7.391 1 95.56 55 ALA B N 1
ATOM 2530 C CA . ALA B 1 55 ? 0.937 -27.953 -7.777 1 95.56 55 ALA B CA 1
ATOM 2531 C C . ALA B 1 55 ? 1.525 -29.016 -6.859 1 95.56 55 ALA B C 1
ATOM 2533 O O . ALA B 1 55 ? 2.252 -29.906 -7.312 1 95.56 55 ALA B O 1
ATOM 2534 N N . SER B 1 56 ? 1.209 -28.953 -5.562 1 94.25 56 SER B N 1
ATOM 2535 C CA . SER B 1 56 ? 1.729 -29.891 -4.582 1 94.25 56 SER B CA 1
ATOM 2536 C C . SER B 1 56 ? 1.166 -31.297 -4.812 1 94.25 56 SER B C 1
ATOM 2538 O O . SER B 1 56 ? 1.805 -32.281 -4.469 1 94.25 56 SER B O 1
ATOM 2540 N N . ASP B 1 57 ? -0.02 -31.328 -5.379 1 89.81 57 ASP B N 1
ATOM 2541 C CA . ASP B 1 57 ? -0.663 -32.594 -5.664 1 89.81 57 ASP B CA 1
ATOM 2542 C C . ASP B 1 57 ? -0.137 -33.219 -6.965 1 89.81 57 ASP B C 1
ATOM 2544 O O . ASP B 1 57 ? -0.364 -34.375 -7.246 1 89.81 57 ASP B O 1
ATOM 2548 N N . SER B 1 58 ? 0.575 -32.375 -7.695 1 87.12 58 SER B N 1
ATOM 2549 C CA . SER B 1 58 ? 1.14 -32.844 -8.953 1 87.12 58 SER B CA 1
ATOM 2550 C C . SER B 1 58 ? 2.432 -33.625 -8.727 1 87.12 58 SER B C 1
ATOM 2552 O O . SER B 1 58 ? 3.193 -33.312 -7.809 1 87.12 58 SER B O 1
ATOM 2554 N N . GLN B 1 59 ? 2.75 -34.594 -9.492 1 85.88 59 GLN B N 1
ATOM 2555 C CA . GLN B 1 59 ? 3.957 -35.406 -9.344 1 85.88 59 GLN B CA 1
ATOM 2556 C C . GLN B 1 59 ? 5.18 -34.656 -9.891 1 85.88 59 GLN B C 1
ATOM 2558 O O . GLN B 1 59 ? 6.297 -34.875 -9.43 1 85.88 59 GLN B O 1
ATOM 2563 N N . GLY B 1 60 ? 4.984 -33.75 -10.789 1 89.88 60 GLY B N 1
ATOM 2564 C CA . GLY B 1 60 ? 6.105 -33.125 -11.461 1 89.88 60 GLY B CA 1
ATOM 2565 C C . GLY B 1 60 ? 6.391 -31.719 -10.945 1 89.88 60 GLY B C 1
ATOM 2566 O O . GLY B 1 60 ? 7.43 -31.141 -11.258 1 89.88 60 GLY B O 1
ATOM 2567 N N . SER B 1 61 ? 5.508 -31.188 -10.07 1 93.62 61 SER B N 1
ATOM 2568 C CA . SER B 1 61 ? 5.641 -29.766 -9.727 1 93.62 61 SER B CA 1
ATOM 2569 C C . SER B 1 61 ? 5.5 -29.547 -8.227 1 93.62 61 SER B C 1
ATOM 2571 O O . SER B 1 61 ? 5.109 -28.469 -7.785 1 93.62 61 SER B O 1
ATOM 2573 N N . LYS B 1 62 ? 5.77 -30.531 -7.406 1 93.69 62 LYS B N 1
ATOM 2574 C CA . LYS B 1 62 ? 5.605 -30.453 -5.957 1 93.69 62 LYS B CA 1
ATOM 2575 C C . LYS B 1 62 ? 6.449 -29.312 -5.379 1 93.69 62 LYS B C 1
ATOM 2577 O O . LYS B 1 62 ? 5.984 -28.562 -4.516 1 93.69 62 LYS B O 1
ATOM 2582 N N . GLU B 1 63 ? 7.645 -29.188 -5.82 1 94.75 63 GLU B N 1
ATOM 2583 C CA . GLU B 1 63 ? 8.539 -28.141 -5.328 1 94.75 63 GLU B CA 1
ATOM 2584 C C . GLU B 1 63 ? 7.996 -26.75 -5.645 1 94.75 63 GLU B C 1
ATOM 2586 O O . GLU B 1 63 ? 8.148 -25.828 -4.848 1 94.75 63 GLU B O 1
ATOM 2591 N N . LEU B 1 64 ? 7.406 -26.641 -6.777 1 97.25 64 LEU B N 1
ATOM 2592 C CA . LEU B 1 64 ? 6.805 -25.359 -7.152 1 97.25 64 LEU B CA 1
ATOM 2593 C C . LEU B 1 64 ? 5.598 -25.047 -6.273 1 97.25 64 LEU B C 1
ATOM 2595 O O . LEU B 1 64 ? 5.312 -23.891 -5.992 1 97.25 64 LEU B O 1
ATOM 2599 N N . GLY B 1 65 ? 4.875 -26.094 -5.883 1 97.44 65 GLY B N 1
ATOM 2600 C CA . GLY B 1 65 ? 3.801 -25.906 -4.918 1 97.44 65 GLY B CA 1
ATOM 2601 C C . GLY B 1 65 ? 4.277 -25.312 -3.605 1 97.44 65 GLY B C 1
ATOM 2602 O O . GLY B 1 65 ? 3.65 -24.406 -3.064 1 97.44 65 GLY B O 1
ATOM 2603 N N . ASP B 1 66 ? 5.363 -25.812 -3.135 1 96.81 66 ASP B N 1
ATOM 2604 C CA . ASP B 1 66 ? 5.961 -25.297 -1.908 1 96.81 66 ASP B CA 1
ATOM 2605 C C . ASP B 1 66 ? 6.332 -23.812 -2.061 1 96.81 66 ASP B C 1
ATOM 2607 O O . ASP B 1 66 ? 6.133 -23.016 -1.138 1 96.81 66 ASP B O 1
ATOM 2611 N N . THR B 1 67 ? 6.898 -23.562 -3.172 1 98.06 67 THR B N 1
ATOM 2612 C CA . THR B 1 67 ? 7.277 -22.172 -3.443 1 98.06 67 THR B CA 1
ATOM 2613 C C . THR B 1 67 ? 6.051 -21.266 -3.447 1 98.06 67 THR B C 1
ATOM 2615 O O . THR B 1 67 ? 6.062 -20.188 -2.846 1 98.06 67 THR B O 1
ATOM 2618 N N . LEU B 1 68 ? 5.012 -21.703 -4.062 1 98.19 68 LEU B N 1
ATOM 2619 C CA . LEU B 1 68 ? 3.777 -20.938 -4.113 1 98.19 68 LEU B CA 1
ATOM 2620 C C . LEU B 1 68 ? 3.195 -20.734 -2.717 1 98.19 68 LEU B C 1
ATOM 2622 O O . LEU B 1 68 ? 2.691 -19.656 -2.393 1 98.19 68 LEU B O 1
ATOM 2626 N N . PHE B 1 69 ? 3.295 -21.75 -1.89 1 97.56 69 PHE B N 1
ATOM 2627 C CA . PHE B 1 69 ? 2.855 -21.641 -0.503 1 97.56 69 PHE B CA 1
ATOM 2628 C C . PHE B 1 69 ? 3.666 -20.578 0.241 1 97.56 69 PHE B C 1
ATOM 2630 O O . PHE B 1 69 ? 3.111 -19.781 1.003 1 97.56 69 PHE B O 1
ATOM 2637 N N . GLN B 1 70 ? 4.902 -20.641 0.001 1 97.44 70 GLN B N 1
ATOM 2638 C CA . GLN B 1 70 ? 5.777 -19.672 0.651 1 97.44 70 GLN B CA 1
ATOM 2639 C C . GLN B 1 70 ? 5.441 -18.25 0.21 1 97.44 70 GLN B C 1
ATOM 2641 O O . GLN B 1 70 ? 5.41 -17.328 1.031 1 97.44 70 GLN B O 1
ATOM 2646 N N . MET B 1 71 ? 5.23 -18.094 -1.041 1 97.5 71 MET B N 1
ATOM 2647 C CA . MET B 1 71 ? 4.863 -16.781 -1.571 1 97.5 71 MET B CA 1
ATOM 2648 C C . MET B 1 71 ? 3.561 -16.281 -0.948 1 97.5 71 MET B C 1
ATOM 2650 O O . MET B 1 71 ? 3.453 -15.117 -0.564 1 97.5 71 MET B O 1
ATOM 2654 N N . ALA B 1 72 ? 2.6 -17.203 -0.869 1 97.31 72 ALA B N 1
ATOM 2655 C CA . ALA B 1 72 ? 1.327 -16.844 -0.248 1 97.31 72 ALA B CA 1
ATOM 2656 C C . ALA B 1 72 ? 1.522 -16.438 1.208 1 97.31 72 ALA B C 1
ATOM 2658 O O . ALA B 1 72 ? 0.93 -15.453 1.669 1 97.31 72 ALA B O 1
ATOM 2659 N N . GLU B 1 73 ? 2.369 -17.125 1.91 1 96.81 73 GLU B N 1
ATOM 2660 C CA . GLU B 1 73 ? 2.635 -16.828 3.312 1 96.81 73 GLU B CA 1
ATOM 2661 C C . GLU B 1 73 ? 3.305 -15.469 3.469 1 96.81 73 GLU B C 1
ATOM 2663 O O . GLU B 1 73 ? 2.998 -14.727 4.402 1 96.81 73 GLU B O 1
ATOM 2668 N N . VAL B 1 74 ? 4.23 -15.203 2.627 1 97 74 VAL B N 1
ATOM 2669 C CA . VAL B 1 74 ? 4.906 -13.906 2.666 1 97 74 VAL B CA 1
ATOM 2670 C C . VAL B 1 74 ? 3.895 -12.789 2.414 1 97 74 VAL B C 1
ATOM 2672 O O . VAL B 1 74 ? 3.906 -11.766 3.104 1 97 74 VAL B O 1
ATOM 2675 N N . HIS B 1 75 ? 3.018 -12.969 1.481 1 95.62 75 HIS B N 1
ATOM 2676 C CA . HIS B 1 75 ? 1.973 -11.984 1.221 1 95.62 75 HIS B CA 1
ATOM 2677 C C . HIS B 1 75 ? 1.084 -11.789 2.445 1 95.62 75 HIS B C 1
ATOM 2679 O O . HIS B 1 75 ? 0.697 -10.664 2.762 1 95.62 75 HIS B O 1
ATOM 2685 N N . ARG B 1 76 ? 0.734 -12.875 3.068 1 95.75 76 ARG B N 1
ATOM 2686 C CA . ARG B 1 76 ? -0.069 -12.789 4.285 1 95.75 76 ARG B CA 1
ATOM 2687 C C . ARG B 1 76 ? 0.646 -11.977 5.359 1 95.75 76 ARG B C 1
ATOM 2689 O O . ARG B 1 76 ? 0.03 -11.148 6.027 1 95.75 76 ARG B O 1
ATOM 2696 N N . GLN B 1 77 ? 1.91 -12.203 5.527 1 96.06 77 GLN B N 1
ATOM 2697 C CA . GLN B 1 77 ? 2.703 -11.477 6.512 1 96.06 77 GLN B CA 1
ATOM 2698 C C . GLN B 1 77 ? 2.746 -9.984 6.191 1 96.06 77 GLN B C 1
ATOM 2700 O O . GLN B 1 77 ? 2.652 -9.148 7.09 1 96.06 77 GLN B O 1
ATOM 2705 N N . MET B 1 78 ? 2.963 -9.656 4.938 1 95.31 78 MET B N 1
ATOM 2706 C CA . MET B 1 78 ? 2.957 -8.266 4.512 1 95.31 78 MET B CA 1
ATOM 2707 C C . MET B 1 78 ? 1.637 -7.59 4.875 1 95.31 78 MET B C 1
ATOM 2709 O O . MET B 1 78 ? 1.624 -6.449 5.34 1 95.31 78 MET B O 1
ATOM 2713 N N . GLN B 1 79 ? 0.59 -8.352 4.66 1 94.44 79 GLN B N 1
ATOM 2714 C CA . GLN B 1 79 ? -0.73 -7.801 4.941 1 94.44 79 GLN B CA 1
ATOM 2715 C C . GLN B 1 79 ? -0.933 -7.59 6.438 1 94.44 79 GLN B C 1
ATOM 2717 O O . GLN B 1 79 ? -1.532 -6.598 6.855 1 94.44 79 GLN B O 1
ATOM 2722 N N . VAL B 1 80 ? -0.501 -8.523 7.223 1 94.94 80 VAL B N 1
ATOM 2723 C CA . VAL B 1 80 ? -0.601 -8.391 8.672 1 94.94 80 VAL B CA 1
ATOM 2724 C C . VAL B 1 80 ? 0.165 -7.156 9.133 1 94.94 80 VAL B C 1
ATOM 2726 O O . VAL B 1 80 ? -0.322 -6.391 9.969 1 94.94 80 VAL B O 1
ATOM 2729 N N . GLN B 1 81 ? 1.327 -6.902 8.586 1 95.62 81 GLN B N 1
ATOM 2730 C CA . GLN B 1 81 ? 2.131 -5.73 8.914 1 95.62 81 GLN B CA 1
ATOM 2731 C C . GLN B 1 81 ? 1.419 -4.445 8.508 1 95.62 81 GLN B C 1
ATOM 2733 O O . GLN B 1 81 ? 1.461 -3.449 9.234 1 95.62 81 GLN B O 1
ATOM 2738 N N . LEU B 1 82 ? 0.84 -4.441 7.375 1 94.88 82 LEU B N 1
ATOM 2739 C CA . LEU B 1 82 ? 0.108 -3.271 6.906 1 94.88 82 LEU B CA 1
ATOM 2740 C C . LEU B 1 82 ? -1.066 -2.959 7.828 1 94.88 82 LEU B C 1
ATOM 2742 O O . LEU B 1 82 ? -1.283 -1.803 8.195 1 94.88 82 LEU B O 1
ATOM 2746 N N . GLU B 1 83 ? -1.793 -3.998 8.172 1 94.94 83 GLU B N 1
ATOM 2747 C CA . GLU B 1 83 ? -2.939 -3.814 9.062 1 94.94 83 GLU B CA 1
ATOM 2748 C C . GLU B 1 83 ? -2.512 -3.223 10.398 1 94.94 83 GLU B C 1
ATOM 2750 O O . GLU B 1 83 ? -3.195 -2.352 10.945 1 94.94 83 GLU B O 1
ATOM 2755 N N . GLU B 1 84 ? -1.418 -3.705 10.922 1 95.31 84 GLU B N 1
ATOM 2756 C CA . GLU B 1 84 ? -0.894 -3.162 12.172 1 95.31 84 GLU B CA 1
ATOM 2757 C C . GLU B 1 84 ? -0.526 -1.688 12.016 1 95.31 84 GLU B C 1
ATOM 2759 O O . GLU B 1 84 ? -0.802 -0.879 12.906 1 95.31 84 GLU B O 1
ATOM 2764 N N . THR B 1 85 ? 0.106 -1.377 10.945 1 95.5 85 THR B N 1
ATOM 2765 C CA . THR B 1 85 ? 0.502 -0.001 10.672 1 95.5 85 THR B CA 1
ATOM 2766 C C . THR B 1 85 ? -0.723 0.9 10.547 1 95.5 85 THR B C 1
ATOM 2768 O O . THR B 1 85 ? -0.715 2.037 11.023 1 95.5 85 THR B O 1
ATOM 2771 N N . LEU B 1 86 ? -1.796 0.44 9.938 1 95.94 86 LEU B N 1
ATOM 2772 C CA . LEU B 1 86 ? -3.02 1.214 9.75 1 95.94 86 LEU B CA 1
ATOM 2773 C C . LEU B 1 86 ? -3.689 1.495 11.094 1 95.94 86 LEU B C 1
ATOM 2775 O O . LEU B 1 86 ? -4.305 2.547 11.281 1 95.94 86 LEU B O 1
ATOM 2779 N N . LYS B 1 87 ? -3.551 0.55 11.984 1 96.19 87 LYS B N 1
ATOM 2780 C CA . LYS B 1 87 ? -4.062 0.785 13.328 1 96.19 87 LYS B CA 1
ATOM 2781 C C . LYS B 1 87 ? -3.354 1.965 13.992 1 96.19 87 LYS B C 1
ATOM 2783 O O . LYS B 1 87 ? -3.996 2.816 14.609 1 96.19 87 LYS B O 1
ATOM 2788 N N . PHE B 1 88 ? -2.062 2 13.859 1 95.94 88 PHE B N 1
ATOM 2789 C CA . PHE B 1 88 ? -1.282 3.105 14.406 1 95.94 88 PHE B CA 1
ATOM 2790 C C . PHE B 1 88 ? -1.612 4.41 13.688 1 95.94 88 PHE B C 1
ATOM 2792 O O . PHE B 1 88 ? -1.697 5.465 14.32 1 95.94 88 PHE B O 1
ATOM 2799 N N . PHE B 1 89 ? -1.773 4.297 12.422 1 96.38 89 PHE B N 1
ATOM 2800 C CA . PHE B 1 89 ? -2.16 5.457 11.633 1 96.38 89 PHE B CA 1
ATOM 2801 C C . PHE B 1 89 ? -3.439 6.082 12.172 1 96.38 89 PHE B C 1
ATOM 2803 O O . PHE B 1 89 ? -3.518 7.301 12.344 1 96.38 89 PHE B O 1
ATOM 2810 N N . HIS B 1 90 ? -4.32 5.277 12.469 1 95.44 90 HIS B N 1
ATOM 2811 C CA . HIS B 1 90 ? -5.594 5.758 13 1 95.44 90 HIS B CA 1
ATOM 2812 C C . HIS B 1 90 ? -5.441 6.281 14.422 1 95.44 90 HIS B C 1
ATOM 2814 O O . HIS B 1 90 ? -5.824 7.414 14.719 1 95.44 90 HIS B O 1
ATOM 2820 N N . SER B 1 91 ? -4.859 5.508 15.266 1 95.88 91 SER B N 1
ATOM 2821 C CA . SER B 1 91 ? -4.852 5.797 16.703 1 95.88 91 SER B CA 1
ATOM 2822 C C . SER B 1 91 ? -3.869 6.91 17.031 1 95.88 91 SER B C 1
ATOM 2824 O O . SER B 1 91 ? -4.152 7.762 17.875 1 95.88 91 SER B O 1
ATOM 2826 N N . ASP B 1 92 ? -2.756 6.934 16.359 1 94.69 92 ASP B N 1
ATOM 2827 C CA . ASP B 1 92 ? -1.686 7.84 16.766 1 94.69 92 ASP B CA 1
ATOM 2828 C C . ASP B 1 92 ? -1.765 9.164 16 1 94.69 92 ASP B C 1
ATOM 2830 O O . ASP B 1 92 ? -1.115 10.141 16.375 1 94.69 92 ASP B O 1
ATOM 2834 N N . MET B 1 93 ? -2.557 9.18 15 1 95.44 93 MET B N 1
ATOM 2835 C CA . MET B 1 93 ? -2.604 10.438 14.266 1 95.44 93 MET B CA 1
ATOM 2836 C C . MET B 1 93 ? -4.039 10.922 14.102 1 95.44 93 MET B C 1
ATOM 2838 O O . MET B 1 93 ? -4.441 11.914 14.711 1 95.44 93 MET B O 1
ATOM 2842 N N . LEU B 1 94 ? -4.859 10.164 13.445 1 96.69 94 LEU B N 1
ATOM 2843 C CA . LEU B 1 94 ? -6.188 10.656 13.086 1 96.69 94 LEU B CA 1
ATOM 2844 C C . LEU B 1 94 ? -7.035 10.891 14.328 1 96.69 94 LEU B C 1
ATOM 2846 O O . LEU B 1 94 ? -7.621 11.961 14.484 1 96.69 94 LEU B O 1
ATOM 2850 N N . SER B 1 95 ? -7.027 9.945 15.203 1 96.88 95 SER B N 1
ATOM 2851 C CA . SER B 1 95 ? -7.812 10.078 16.422 1 96.88 95 SER B CA 1
ATOM 2852 C C . SER B 1 95 ? -7.27 11.195 17.312 1 96.88 95 SER B C 1
ATOM 2854 O O . SER B 1 95 ? -8.039 11.961 17.891 1 96.88 95 SER B O 1
ATOM 2856 N N . GLN B 1 96 ? -5.977 11.297 17.453 1 96.94 96 GLN B N 1
ATOM 2857 C CA . GLN B 1 96 ? -5.34 12.336 18.266 1 96.94 96 GLN B CA 1
ATOM 2858 C C . GLN B 1 96 ? -5.629 13.727 17.703 1 96.94 96 GLN B C 1
ATOM 2860 O O . GLN B 1 96 ? -5.93 14.656 18.453 1 96.94 96 GLN B O 1
ATOM 2865 N N . LEU B 1 97 ? -5.543 13.836 16.422 1 97.25 97 LEU B N 1
ATOM 2866 C CA . LEU B 1 97 ? -5.805 15.125 15.789 1 97.25 97 LEU B CA 1
ATOM 2867 C C . LEU B 1 97 ? -7.27 15.516 15.945 1 97.25 97 LEU B C 1
ATOM 2869 O O . LEU B 1 97 ? -7.582 16.688 16.203 1 97.25 97 LEU B O 1
ATOM 2873 N N . GLU B 1 98 ? -8.148 14.57 15.781 1 95.44 98 GLU B N 1
ATOM 2874 C CA . GLU B 1 98 ? -9.578 14.828 15.953 1 95.44 98 GLU B CA 1
ATOM 2875 C C . GLU B 1 98 ? -9.891 15.281 17.375 1 95.44 98 GLU B C 1
ATOM 2877 O O . GLU B 1 98 ? -10.664 16.219 17.578 1 95.44 98 GLU B O 1
ATOM 2882 N N . HIS B 1 99 ? -9.312 14.641 18.328 1 95.12 99 HIS B N 1
ATOM 2883 C CA . HIS B 1 99 ? -9.516 14.992 19.719 1 95.12 99 HIS B CA 1
ATOM 2884 C C . HIS B 1 99 ? -8.961 16.375 20.031 1 95.12 99 HIS B C 1
ATOM 2886 O O . HIS B 1 99 ? -9.617 17.172 20.703 1 95.12 99 HIS B O 1
ATOM 2892 N N . LYS B 1 100 ? -7.781 16.625 19.547 1 93.75 100 LYS B N 1
ATOM 2893 C CA . LYS B 1 100 ? -7.152 17.922 19.766 1 93.75 100 LYS B CA 1
ATOM 2894 C C . LYS B 1 100 ? -7.961 19.047 19.125 1 93.75 100 LYS B C 1
ATOM 2896 O O . LYS B 1 100 ? -8.047 20.141 19.672 1 93.75 100 LYS B O 1
ATOM 2901 N N . LEU B 1 101 ? -8.508 18.812 17.969 1 93.06 101 LEU B N 1
ATOM 2902 C CA . LEU B 1 101 ? -9.32 19.797 17.266 1 93.06 101 LEU B CA 1
ATOM 2903 C C . LEU B 1 101 ? -10.539 20.188 18.078 1 93.06 101 LEU B C 1
ATOM 2905 O O . LEU B 1 101 ? -10.844 21.375 18.203 1 93.06 101 LEU B O 1
ATOM 2909 N N . GLU B 1 102 ? -11.211 19.234 18.703 1 90.62 102 GLU B N 1
ATOM 2910 C CA . GLU B 1 102 ? -12.391 19.516 19.516 1 90.62 102 GLU B CA 1
ATOM 2911 C C . GLU B 1 102 ? -12.039 20.312 20.75 1 90.62 102 GLU B C 1
ATOM 2913 O O . GLU B 1 102 ? -12.727 21.281 21.094 1 90.62 102 GLU B O 1
ATOM 2918 N N . LEU B 1 103 ? -10.961 20.016 21.375 1 90.44 103 LEU B N 1
ATOM 2919 C CA . LEU B 1 103 ? -10.516 20.719 22.578 1 90.44 103 LEU B CA 1
ATOM 2920 C C . LEU B 1 103 ? -10.055 22.125 22.25 1 90.44 103 LEU B C 1
ATOM 2922 O O . LEU B 1 103 ? -10.297 23.062 23.016 1 90.44 103 LEU B O 1
ATOM 2926 N N . ASP B 1 104 ? -9.414 22.266 21.141 1 88.31 104 ASP B N 1
ATOM 2927 C CA . ASP B 1 104 ? -8.867 23.547 20.719 1 88.31 104 ASP B CA 1
ATOM 2928 C C . ASP B 1 104 ? -9.984 24.547 20.391 1 88.31 104 ASP B C 1
ATOM 2930 O O . ASP B 1 104 ? -9.867 25.734 20.703 1 88.31 104 ASP B O 1
ATOM 2934 N N . ILE B 1 105 ? -11.008 24.062 19.734 1 86.56 105 ILE B N 1
ATOM 2935 C CA . ILE B 1 105 ? -12.102 24.953 19.375 1 86.56 105 ILE B CA 1
ATOM 2936 C C . ILE B 1 105 ? -12.734 25.547 20.625 1 86.56 105 ILE B C 1
ATOM 2938 O O . ILE B 1 105 ? -12.914 26.766 20.719 1 86.56 105 ILE B O 1
ATOM 2942 N N . LYS B 1 106 ? -12.938 24.781 21.672 1 88 106 LYS B N 1
ATOM 2943 C CA . LYS B 1 106 ? -13.508 25.25 22.922 1 88 106 LYS B CA 1
ATOM 2944 C C . LYS B 1 106 ? -12.562 26.219 23.641 1 88 106 LYS B C 1
ATOM 2946 O O . LYS B 1 106 ? -12.984 27.281 24.094 1 88 106 LYS B O 1
ATOM 2951 N N . TYR B 1 107 ? -11.344 25.859 23.656 1 88.81 107 TYR B N 1
ATOM 2952 C CA . TYR B 1 107 ? -10.328 26.656 24.328 1 88.81 107 TYR B CA 1
ATOM 2953 C C . TYR B 1 107 ? -10.156 28.016 23.656 1 88.81 107 TYR B C 1
ATOM 2955 O O . TYR B 1 107 ? -10.094 29.047 24.328 1 88.81 107 TYR B O 1
ATOM 2963 N N . LEU B 1 108 ? -10.125 28.062 22.328 1 88.19 108 LEU B N 1
ATOM 2964 C CA . LEU B 1 108 ? -9.852 29.281 21.578 1 88.19 108 LEU B CA 1
ATOM 2965 C C . LEU B 1 108 ? -11.039 30.25 21.641 1 88.19 108 LEU B C 1
ATOM 2967 O O . LEU B 1 108 ? -10.859 31.453 21.719 1 88.19 108 LEU B O 1
ATOM 2971 N N . VAL B 1 109 ? -12.227 29.625 21.609 1 86.56 109 VAL B N 1
ATOM 2972 C CA . VAL B 1 109 ? -13.414 30.469 21.688 1 86.56 109 VAL B CA 1
ATOM 2973 C C . VAL B 1 109 ? -13.461 31.172 23.047 1 86.56 109 VAL B C 1
ATOM 2975 O O . VAL B 1 109 ? -13.703 32.375 23.125 1 86.56 109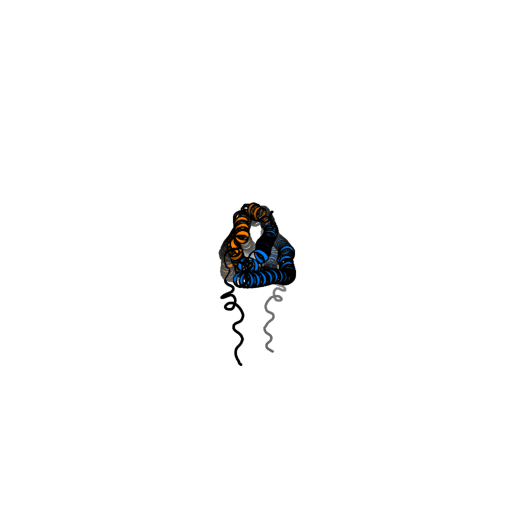 VAL B O 1
ATOM 2978 N N . ALA B 1 110 ? -13.109 30.469 24.109 1 89 110 ALA B N 1
ATOM 2979 C CA . ALA B 1 110 ? -13.102 31.016 25.453 1 89 110 ALA B CA 1
ATOM 2980 C C . ALA B 1 110 ? -11.984 32.062 25.625 1 89 110 ALA B C 1
ATOM 2982 O O . ALA B 1 110 ? -12.188 33.094 26.234 1 89 110 ALA B O 1
ATOM 2983 N N . THR B 1 111 ? -10.852 31.734 25.109 1 88 111 THR B N 1
ATOM 2984 C CA . THR B 1 111 ? -9.695 32.625 25.219 1 88 111 THR B CA 1
ATOM 2985 C C . THR B 1 111 ? -9.922 33.906 24.453 1 88 111 THR B C 1
ATOM 2987 O O . THR B 1 111 ? -9.555 35 24.922 1 88 111 THR B O 1
ATOM 2990 N N . LEU B 1 112 ? -10.539 33.812 23.25 1 84.62 112 LEU B N 1
ATOM 2991 C CA . LEU B 1 112 ? -10.82 35 22.453 1 84.62 112 LEU B CA 1
ATOM 2992 C C . LEU B 1 112 ? -11.844 35.906 23.141 1 84.62 112 LEU B C 1
ATOM 2994 O O . LEU B 1 112 ? -11.695 37.125 23.141 1 84.62 112 LEU B O 1
ATOM 2998 N N . LYS B 1 113 ? -12.82 35.219 23.719 1 87.56 113 LYS B N 1
ATOM 2999 C CA . LYS B 1 113 ? -13.836 36 24.438 1 87.56 113 LYS B CA 1
ATOM 3000 C C . LYS B 1 113 ? -13.227 36.719 25.625 1 87.56 113 LYS B C 1
ATOM 3002 O O . LYS B 1 113 ? -13.531 37.906 25.859 1 87.56 113 LYS B O 1
ATOM 3007 N N . LYS B 1 114 ? -12.398 36.094 26.375 1 90.88 114 LYS B N 1
ATOM 3008 C CA . LYS B 1 114 ? -11.734 36.688 27.531 1 90.88 114 LYS B CA 1
ATOM 3009 C C . LYS B 1 114 ? -10.828 37.844 27.109 1 90.88 114 LYS B C 1
ATOM 3011 O O . LYS B 1 114 ? -10.805 38.906 27.75 1 90.88 114 LYS B O 1
ATOM 3016 N N . TYR B 1 115 ? -10.055 37.656 26.094 1 88.62 115 TYR B N 1
ATOM 3017 C CA . TYR B 1 115 ? -9.148 38.688 25.578 1 88.62 115 TYR B CA 1
ATOM 3018 C C . TYR B 1 115 ? -9.922 39.938 25.125 1 88.62 115 TYR B C 1
ATOM 3020 O O . TYR B 1 115 ? -9.531 41.062 25.438 1 88.62 115 TYR B O 1
ATOM 3028 N N . GLN B 1 116 ? -11.031 39.656 24.391 1 86.44 116 GLN B N 1
ATOM 3029 C CA . GLN B 1 116 ? -11.852 40.781 23.891 1 86.44 116 GLN B CA 1
ATOM 3030 C C . GLN B 1 116 ? -12.461 41.562 25.047 1 86.44 116 GLN B C 1
ATOM 3032 O O . GLN B 1 116 ? -12.523 42.812 24.984 1 86.44 116 GLN B O 1
ATOM 3037 N N . ALA B 1 117 ? -12.875 40.812 26.062 1 90.81 117 ALA B N 1
ATOM 3038 C CA . ALA B 1 117 ? -13.461 41.5 27.219 1 90.81 117 ALA B CA 1
ATOM 3039 C C . ALA B 1 117 ? -12.422 42.344 27.938 1 90.81 117 ALA B C 1
ATOM 3041 O O . ALA B 1 117 ? -12.719 43.5 28.328 1 90.81 117 ALA B O 1
ATOM 3042 N N . GLU B 1 118 ? -11.203 41.812 28.078 1 91.75 118 GLU B N 1
ATOM 3043 C CA . GLU B 1 118 ? -10.133 42.562 28.75 1 91.75 118 GLU B CA 1
ATOM 3044 C C . GLU B 1 118 ? -9.68 43.75 27.906 1 91.75 118 GLU B C 1
ATOM 3046 O O . GLU B 1 118 ? -9.383 44.812 28.438 1 91.75 118 GLU B O 1
ATOM 3051 N N . TYR B 1 119 ? -9.594 43.594 26.625 1 88.62 119 TYR B N 1
ATOM 3052 C CA . TYR B 1 119 ? -9.242 44.688 25.719 1 88.62 119 TYR B CA 1
ATOM 3053 C C . TYR B 1 119 ? -10.25 45.812 25.812 1 88.62 119 TYR B C 1
ATOM 3055 O O . TYR B 1 119 ? -9.875 47 25.922 1 88.62 119 TYR B O 1
ATOM 3063 N N . ARG B 1 120 ? -11.562 45.438 25.844 1 91.56 120 ARG B N 1
ATOM 3064 C CA . ARG B 1 120 ? -12.625 46.438 25.922 1 91.56 120 ARG B CA 1
ATOM 3065 C C . ARG B 1 120 ? -12.555 47.219 27.234 1 91.56 120 ARG B C 1
ATOM 3067 O O . ARG B 1 120 ? -12.734 48.438 27.25 1 91.56 120 ARG B O 1
ATOM 3074 N N . ALA B 1 121 ? -12.258 46.5 28.266 1 94.44 121 ALA B N 1
ATOM 3075 C CA . ALA B 1 121 ? -12.164 47.125 29.578 1 94.44 121 ALA B CA 1
ATOM 3076 C C . ALA B 1 121 ? -11.023 48.156 29.609 1 94.44 121 ALA B C 1
ATOM 3078 O O . ALA B 1 121 ? -11.172 49.25 30.141 1 94.44 121 ALA B O 1
ATOM 3079 N N . LYS B 1 122 ? -9.875 47.75 29.031 1 92.06 122 LYS B N 1
ATOM 3080 C CA . LYS B 1 122 ? -8.703 48.625 29.016 1 92.06 122 LYS B CA 1
ATOM 3081 C C . LYS B 1 122 ? -8.922 49.812 28.078 1 92.06 122 LYS B C 1
ATOM 3083 O O . LYS B 1 122 ? -8.484 50.938 28.359 1 92.06 122 LYS B O 1
ATOM 3088 N N . ALA B 1 123 ? -9.617 49.562 26.922 1 90.25 123 ALA B N 1
ATOM 3089 C CA . ALA B 1 123 ? -9.922 50.625 25.953 1 90.25 123 ALA B CA 1
ATOM 3090 C C . ALA B 1 123 ? -10.898 51.625 26.531 1 90.25 123 ALA B C 1
ATOM 3092 O O . ALA B 1 123 ? -10.75 52.844 26.328 1 90.25 123 ALA B O 1
ATOM 3093 N N . GLU B 1 124 ? -11.867 51.156 27.344 1 94.62 124 GLU B N 1
ATOM 3094 C CA . GLU B 1 124 ? -12.844 52.031 27.984 1 94.62 124 GLU B CA 1
ATOM 3095 C C . GLU B 1 124 ? -12.195 52.906 29.047 1 94.62 124 GLU B C 1
ATOM 3097 O O . GLU B 1 124 ? -12.555 54.094 29.203 1 94.62 124 GLU B O 1
ATOM 3102 N N . SER B 1 125 ? -11.25 52.312 29.75 1 94.81 125 SER B N 1
ATOM 3103 C CA . SER B 1 125 ? -10.523 53.094 30.75 1 94.81 125 SER B CA 1
ATOM 3104 C C . SER B 1 125 ? -9.727 54.219 30.125 1 94.81 125 SER B C 1
ATOM 3106 O O . SER B 1 125 ? -9.656 55.312 30.703 1 94.81 125 SER B O 1
ATOM 3108 N N . ILE B 1 126 ? -9.148 53.969 29 1 93.75 126 ILE B N 1
ATOM 3109 C CA . ILE B 1 126 ? -8.391 55 28.266 1 93.75 126 ILE B CA 1
ATOM 3110 C C . ILE B 1 126 ? -9.336 56.062 27.766 1 93.75 126 ILE B C 1
ATOM 3112 O O . ILE B 1 126 ? -9.047 57.281 27.875 1 93.75 126 ILE B O 1
ATOM 3116 N N . GLU B 1 127 ? -10.516 55.688 27.281 1 94.44 127 GLU B N 1
ATOM 3117 C CA . GLU B 1 127 ? -11.508 56.625 26.766 1 94.44 127 GLU B CA 1
ATOM 3118 C C . GLU B 1 127 ? -12.016 57.531 27.875 1 94.44 127 GLU B C 1
ATOM 3120 O O . GLU B 1 127 ? -12.188 58.75 27.656 1 94.44 127 GLU B O 1
ATOM 3125 N N . LYS B 1 128 ? -12.227 56.938 29.078 1 95.31 128 LYS B N 1
ATOM 3126 C CA . LYS B 1 128 ? -12.672 57.719 30.234 1 95.31 128 LYS B CA 1
ATOM 3127 C C . LYS B 1 128 ? -11.625 58.75 30.641 1 95.31 128 LYS B C 1
ATOM 3129 O O . LYS B 1 128 ? -11.961 59.906 30.953 1 95.31 128 LYS B O 1
ATOM 3134 N N . SER B 1 129 ? -10.406 58.375 30.625 1 94.25 129 SER B N 1
ATOM 3135 C CA . SER B 1 129 ? -9.312 59.281 31 1 94.25 129 SER B CA 1
ATOM 3136 C C . SER B 1 129 ? -9.125 60.375 29.953 1 94.25 129 SER B C 1
ATOM 3138 O O . SER B 1 129 ? -8.797 61.531 30.297 1 94.25 129 SER B O 1
ATOM 3140 N N . GLN B 1 130 ? -9.344 60 28.688 1 93.81 130 GLN B N 1
ATOM 3141 C CA . GLN B 1 130 ? -9.258 60.969 27.594 1 93.81 130 GLN B CA 1
ATOM 3142 C C . GLN B 1 130 ? -10.352 62.031 27.719 1 93.81 130 GLN B C 1
ATOM 3144 O O . GLN B 1 130 ? -10.102 63.219 27.484 1 93.81 130 GLN B O 1
ATOM 3149 N N . THR B 1 131 ? -11.555 61.594 28.078 1 94.81 131 THR B N 1
ATOM 3150 C CA . THR B 1 131 ? -12.68 62.5 28.25 1 94.81 131 THR B CA 1
ATOM 3151 C C . THR B 1 131 ? -12.438 63.438 29.422 1 94.81 131 THR B C 1
ATOM 3153 O O . THR B 1 131 ? -12.727 64.625 29.328 1 94.81 131 THR B O 1
ATOM 3156 N N . GLU B 1 132 ? -11.844 62.875 30.484 1 93.44 132 GLU B N 1
ATOM 3157 C CA . GLU B 1 132 ? -11.547 63.719 31.656 1 93.44 132 GLU B CA 1
ATOM 3158 C C . GLU B 1 132 ? -10.469 64.75 31.328 1 93.44 132 GLU B C 1
ATOM 3160 O O . GLU B 1 132 ? -10.547 65.875 31.781 1 93.44 132 GLU B O 1
ATOM 3165 N N . LEU B 1 133 ? -9.453 64.312 30.578 1 93.38 133 LEU B N 1
ATOM 3166 C CA . LEU B 1 133 ? -8.391 65.25 30.188 1 93.38 133 LEU B CA 1
ATOM 3167 C C . LEU B 1 133 ? -8.93 66.375 29.281 1 93.38 133 LEU B C 1
ATOM 3169 O O . LEU B 1 133 ? -8.547 67.5 29.438 1 93.38 133 LEU B O 1
ATOM 3173 N N . LYS B 1 134 ? -9.852 66 28.391 1 92.56 134 LYS B N 1
ATOM 3174 C CA . LYS B 1 134 ? -10.461 67 27.5 1 92.56 134 LYS B CA 1
ATOM 3175 C C . LYS B 1 134 ? -11.266 68 28.297 1 92.56 134 LYS B C 1
ATOM 3177 O O . LYS B 1 134 ? -11.219 69.25 28 1 92.56 134 LYS B O 1
ATOM 3182 N N . LYS B 1 135 ? -12.023 67.5 29.328 1 91.88 135 LYS B N 1
ATOM 3183 C CA . LYS B 1 135 ? -12.797 68.438 30.188 1 91.88 135 LYS B CA 1
ATOM 3184 C C . LYS B 1 135 ? -11.883 69.375 30.969 1 91.88 135 LYS B C 1
ATOM 3186 O O . LYS B 1 135 ? -12.195 70.562 31.125 1 91.88 135 LYS B O 1
ATOM 3191 N N . LEU B 1 136 ? -10.805 68.812 31.422 1 89.94 136 LEU B N 1
ATOM 3192 C CA . LEU B 1 136 ? -9.859 69.625 32.188 1 89.94 136 LEU B CA 1
ATOM 3193 C C . LEU B 1 136 ? -9.203 70.688 31.328 1 89.94 136 LEU B C 1
ATOM 3195 O O . LEU B 1 136 ? -9 71.812 31.781 1 89.94 136 LEU B O 1
ATOM 3199 N N . ARG B 1 137 ? -8.883 70.375 30.109 1 90.06 137 ARG B N 1
ATOM 3200 C CA . ARG B 1 137 ? -8.258 71.312 29.188 1 90.06 137 ARG B CA 1
ATOM 3201 C C . ARG B 1 137 ? -9.227 72.438 28.828 1 90.06 137 ARG B C 1
ATOM 3203 O O . ARG B 1 137 ? -8.82 73.562 28.688 1 90.06 137 ARG B O 1
ATOM 3210 N N . LYS B 1 138 ? -10.531 72.125 28.719 1 89.44 138 LYS B N 1
ATOM 3211 C CA . LYS B 1 138 ? -11.547 73.125 28.453 1 89.44 138 LYS B CA 1
ATOM 3212 C C . LYS B 1 138 ? -11.719 74.062 29.641 1 89.44 138 LYS B C 1
ATOM 3214 O O . LYS B 1 138 ? -11.898 75.312 29.453 1 89.44 138 LYS B O 1
ATOM 3219 N N . LYS B 1 139 ? -11.648 73.5 30.875 1 85.38 139 LYS B N 1
ATOM 3220 C CA . LYS B 1 139 ? -11.789 74.312 32.094 1 85.38 139 LYS B CA 1
ATOM 3221 C C . LYS B 1 139 ? -10.57 75.188 32.281 1 85.38 139 LYS B C 1
ATOM 3223 O O . LYS B 1 139 ? -10.711 76.375 32.719 1 85.38 139 LYS B O 1
ATOM 3228 N N . CYS B 1 140 ? -9.414 74.688 31.953 1 83.12 140 CYS B N 1
ATOM 3229 C CA . CYS B 1 140 ? -8.188 75.5 32.094 1 83.12 140 CYS B CA 1
ATOM 3230 C C . CYS B 1 140 ? -8.172 76.688 31.141 1 83.12 140 CYS B C 1
ATOM 3232 O O . CYS B 1 140 ? -7.734 77.75 31.516 1 83.12 140 CYS B O 1
ATOM 3234 N N . HIS B 1 141 ? -8.68 76.562 29.938 1 82.25 141 HIS B N 1
ATOM 3235 C CA . HIS B 1 141 ? -8.711 77.625 28.938 1 82.25 141 HIS B CA 1
ATOM 3236 C C . HIS B 1 141 ? -9.672 78.688 29.359 1 82.25 141 HIS B C 1
ATOM 3238 O O . HIS B 1 141 ? -9.422 79.875 29.094 1 82.25 141 HIS B O 1
ATOM 3244 N N . ASN B 1 142 ? -10.75 78.312 30.078 1 82.56 142 ASN B N 1
ATOM 3245 C CA . ASN B 1 142 ? -11.789 79.25 30.422 1 82.56 142 ASN B CA 1
ATOM 3246 C C . ASN B 1 142 ? -11.555 79.875 31.797 1 82.56 142 ASN B C 1
ATOM 3248 O O . ASN B 1 142 ? -12.297 80.75 32.219 1 82.56 142 ASN B O 1
ATOM 3252 N N . SER B 1 143 ? -10.562 79.25 32.5 1 79 143 SER B N 1
ATOM 3253 C CA . SER B 1 143 ? -10.375 79.688 33.875 1 79 143 SER B CA 1
ATOM 3254 C C . SER B 1 143 ? -9.453 80.938 33.938 1 79 143 SER B C 1
ATOM 3256 O O . SER B 1 143 ? -8.602 81.125 33.094 1 79 143 SER B O 1
ATOM 3258 N N . LYS B 1 144 ? -9.656 81.688 34.844 1 85.38 144 LYS B N 1
ATOM 3259 C CA . LYS B 1 144 ? -8.82 82.812 35.156 1 85.38 144 LYS B CA 1
ATOM 3260 C C . LYS B 1 144 ? -7.508 82.438 35.812 1 85.38 144 LYS B C 1
ATOM 3262 O O . LYS B 1 144 ? -6.531 83.188 35.781 1 85.38 144 LYS B O 1
ATOM 3267 N N . ASN B 1 145 ? -7.398 81.25 36.406 1 80.44 145 ASN B N 1
ATOM 3268 C CA . ASN B 1 145 ? -6.195 80.688 37.031 1 80.44 145 ASN B CA 1
ATOM 3269 C C . ASN B 1 145 ? -5.844 79.312 36.469 1 80.44 145 ASN B C 1
ATOM 3271 O O . ASN B 1 145 ? -6.035 78.312 37.125 1 80.44 145 ASN B O 1
ATOM 3275 N N . PRO B 1 146 ? -5.328 79.375 35.406 1 76.25 146 PRO B N 1
ATOM 3276 C CA . PRO B 1 146 ? -5.023 78.125 34.688 1 76.25 146 PRO B CA 1
ATOM 3277 C C . PRO B 1 146 ? -4.055 77.188 35.438 1 76.25 146 PRO B C 1
ATOM 3279 O O . PRO B 1 146 ? -4.055 76 35.25 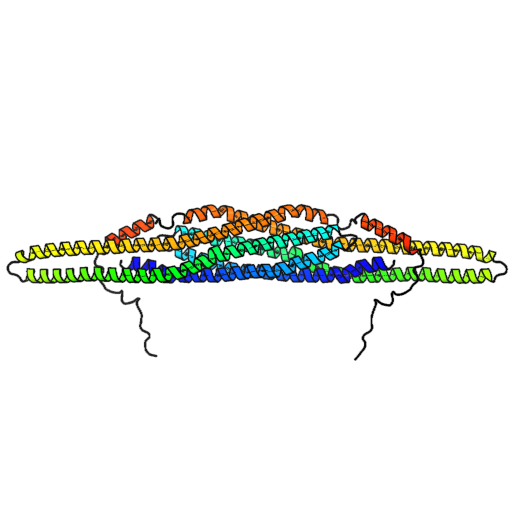1 76.25 146 PRO B O 1
ATOM 3282 N N . MET B 1 147 ? -3.463 77.812 36.375 1 77.38 147 MET B N 1
ATOM 3283 C CA . MET B 1 147 ? -2.426 77.062 37.094 1 77.38 147 MET B CA 1
ATOM 3284 C C . MET B 1 147 ? -3.041 76 38 1 77.38 147 MET B C 1
ATOM 3286 O O . MET B 1 147 ? -2.393 75 38.312 1 77.38 147 MET B O 1
ATOM 3290 N N . LYS B 1 148 ? -4.215 76.188 38.438 1 78.25 148 LYS B N 1
ATOM 3291 C CA . LYS B 1 148 ? -4.91 75.312 39.344 1 78.25 148 LYS B CA 1
ATOM 3292 C C . LYS B 1 148 ? -5.207 74 38.656 1 78.25 148 LYS B C 1
ATOM 3294 O O . LYS B 1 148 ? -5.137 72.938 39.281 1 78.25 148 LYS B O 1
ATOM 3299 N N . TYR B 1 149 ? -5.383 74.125 37.344 1 82 149 TYR B N 1
ATOM 3300 C CA . TYR B 1 149 ? -5.793 72.938 36.594 1 82 149 TYR B CA 1
ATOM 3301 C C . TYR B 1 149 ? -4.602 72.25 35.906 1 82 149 TYR B C 1
ATOM 3303 O O . TYR B 1 149 ? -4.672 71.125 35.5 1 82 149 TYR B O 1
ATOM 3311 N N . GLY B 1 150 ? -3.514 73 35.875 1 79.25 150 GLY B N 1
ATOM 3312 C CA . GLY B 1 150 ? -2.324 72.5 35.188 1 79.25 150 GLY B CA 1
ATOM 3313 C C . GLY B 1 150 ? -1.744 71.25 35.781 1 79.25 150 GLY B C 1
ATOM 3314 O O . GLY B 1 150 ? -1.354 70.312 35.062 1 79.25 150 GLY B O 1
ATOM 3315 N N . ASP B 1 151 ? -1.763 71.25 37.094 1 84.69 151 ASP B N 1
ATOM 3316 C CA . ASP B 1 151 ? -1.238 70.062 37.812 1 84.69 151 ASP B CA 1
ATOM 3317 C C . ASP B 1 151 ? -2.105 68.875 37.562 1 84.69 151 ASP B C 1
ATOM 3319 O O . ASP B 1 151 ? -1.589 67.75 37.375 1 84.69 151 ASP B O 1
ATOM 3323 N N . ARG B 1 152 ? -3.389 69.125 37.5 1 89.25 152 ARG B N 1
ATOM 3324 C CA . ARG B 1 152 ? -4.309 68 37.25 1 89.25 152 ARG B CA 1
ATOM 3325 C C . ARG B 1 152 ? -4.207 67.5 35.812 1 89.25 152 ARG B C 1
ATOM 3327 O O . ARG B 1 152 ? -4.328 66.312 35.562 1 89.25 152 ARG B O 1
ATOM 3334 N N . GLU B 1 153 ? -3.949 68.375 34.875 1 88.56 153 GLU B N 1
ATOM 3335 C CA . GLU B 1 153 ? -3.77 68.062 33.469 1 88.56 153 GLU B CA 1
ATOM 3336 C C . GLU B 1 153 ? -2.537 67.188 33.281 1 88.56 153 GLU B C 1
ATOM 3338 O O . GLU B 1 153 ? -2.59 66.188 32.562 1 88.56 153 GLU B O 1
ATOM 3343 N N . VAL B 1 154 ? -1.443 67.562 33.938 1 88.44 154 VAL B N 1
ATOM 3344 C CA . VAL B 1 154 ? -0.2 66.812 33.844 1 88.44 154 VAL B CA 1
ATOM 3345 C C . VAL B 1 154 ? -0.398 65.438 34.438 1 88.44 154 VAL B C 1
ATOM 3347 O O . VAL B 1 154 ? 0.127 64.438 33.906 1 88.44 154 VAL B O 1
ATOM 3350 N N . GLN B 1 155 ? -1.207 65.375 35.562 1 91.75 155 GLN B N 1
ATOM 3351 C CA . GLN B 1 155 ? -1.492 64.062 36.188 1 91.75 155 GLN B CA 1
ATOM 3352 C C . GLN B 1 155 ? -2.283 63.156 35.25 1 91.75 155 GLN B C 1
ATOM 3354 O O . GLN B 1 155 ? -1.983 61.969 35.125 1 91.75 155 GLN B O 1
ATOM 3359 N N . TYR B 1 156 ? -3.238 63.719 34.531 1 91.56 156 TYR B N 1
ATOM 3360 C CA . TYR B 1 156 ? -4.074 62.906 33.656 1 91.56 156 TYR B CA 1
ATOM 3361 C C . TYR B 1 156 ? -3.32 62.531 32.375 1 91.56 156 TYR B C 1
ATOM 3363 O O . TYR B 1 156 ? -3.543 61.438 31.828 1 91.56 156 TYR B O 1
ATOM 3371 N N . VAL B 1 157 ? -2.375 63.344 31.906 1 91.81 157 VAL B N 1
ATOM 3372 C CA . VAL B 1 157 ? -1.531 63 30.766 1 91.81 157 VAL B CA 1
ATOM 3373 C C . VAL B 1 157 ? -0.664 61.781 31.125 1 91.81 157 VAL B C 1
ATOM 3375 O O . VAL B 1 157 ? -0.479 60.875 30.312 1 91.81 157 VAL B O 1
ATOM 3378 N N . GLU B 1 158 ? -0.173 61.812 32.406 1 94.06 158 GLU B N 1
ATOM 3379 C CA . GLU B 1 158 ? 0.646 60.688 32.844 1 94.06 158 GLU B CA 1
ATOM 3380 C C . GLU B 1 158 ? -0.187 59.438 33 1 94.06 158 GLU B C 1
ATOM 3382 O O . GLU B 1 158 ? 0.276 58.344 32.688 1 94.06 158 GLU B O 1
ATOM 3387 N N . ILE B 1 159 ? -1.424 59.562 33.469 1 94.56 159 ILE B N 1
ATOM 3388 C CA . ILE B 1 159 ? -2.322 58.438 33.625 1 94.56 159 ILE B CA 1
ATOM 3389 C C . ILE B 1 159 ? -2.66 57.844 32.25 1 94.56 159 ILE B C 1
ATOM 3391 O O . ILE B 1 159 ? -2.645 56.625 32.094 1 94.56 159 ILE B O 1
ATOM 3395 N N . LEU B 1 160 ? -2.914 58.688 31.281 1 93.25 160 LEU B N 1
ATOM 3396 C CA . LEU B 1 160 ? -3.25 58.25 29.922 1 93.25 160 LEU B CA 1
ATOM 3397 C C . LEU B 1 160 ? -2.074 57.531 29.281 1 93.25 160 LEU B C 1
ATOM 3399 O O . LEU B 1 160 ? -2.26 56.5 28.625 1 93.25 160 LEU B O 1
ATOM 3403 N N . SER B 1 161 ? -0.857 58.125 29.484 1 91.88 161 SER B N 1
ATOM 3404 C CA . SER B 1 161 ? 0.344 57.5 28.953 1 91.88 161 SER B CA 1
ATOM 3405 C C . SER B 1 161 ? 0.567 56.125 29.547 1 91.88 161 SER B C 1
ATOM 3407 O O . SER B 1 161 ? 0.933 55.156 28.844 1 91.88 161 SER B O 1
ATOM 3409 N N . THR B 1 162 ? 0.285 55.969 30.875 1 94.62 162 THR B N 1
ATOM 3410 C CA . THR B 1 162 ? 0.457 54.688 31.562 1 94.62 162 THR B CA 1
ATOM 3411 C C . THR B 1 162 ? -0.575 53.656 31.078 1 94.62 162 THR B C 1
ATOM 3413 O O . THR B 1 162 ? -0.241 52.5 30.828 1 94.62 162 THR B O 1
ATOM 3416 N N . LYS B 1 163 ? -1.786 54.125 30.875 1 93.62 163 LYS B N 1
ATOM 3417 C CA . LYS B 1 163 ? -2.854 53.219 30.438 1 93.62 163 LYS B CA 1
ATOM 3418 C C . LYS B 1 163 ? -2.629 52.781 28.984 1 93.62 163 LYS B C 1
ATOM 3420 O O . LYS B 1 163 ? -2.896 51.625 28.641 1 93.62 163 LYS B O 1
ATOM 3425 N N . GLN B 1 164 ? -2.131 53.719 28.203 1 90.19 164 GLN B N 1
ATOM 3426 C CA . GLN B 1 164 ? -1.815 53.375 26.812 1 90.19 164 GLN B CA 1
ATOM 3427 C C . GLN B 1 164 ? -0.686 52.344 26.75 1 90.19 164 GLN B C 1
ATOM 3429 O O . GLN B 1 164 ? -0.733 51.406 25.953 1 90.19 164 GLN B O 1
ATOM 3434 N N . ASN B 1 165 ? 0.326 52.531 27.578 1 90.25 165 ASN B N 1
ATOM 3435 C CA . ASN B 1 165 ? 1.433 51.594 27.625 1 90.25 165 ASN B CA 1
ATOM 3436 C C . ASN B 1 165 ? 0.967 50.219 28.094 1 90.25 165 ASN B C 1
ATOM 3438 O O . ASN B 1 165 ? 1.447 49.188 27.609 1 90.25 165 ASN B O 1
ATOM 3442 N N . GLU B 1 166 ? -0.012 50.156 29.031 1 91.69 166 GLU B N 1
ATOM 3443 C CA . GLU B 1 166 ? -0.556 48.906 29.516 1 91.69 166 GLU B CA 1
ATOM 3444 C C . GLU B 1 166 ? -1.349 48.188 28.422 1 91.69 166 GLU B C 1
ATOM 3446 O O . GLU B 1 166 ? -1.291 46.969 28.297 1 91.69 166 GLU B O 1
ATOM 3451 N N . LEU B 1 167 ? -2.041 48.938 27.641 1 89.56 167 LEU B N 1
ATOM 3452 C CA . LEU B 1 167 ? -2.814 48.375 26.547 1 89.56 167 LEU B CA 1
ATOM 3453 C C . LEU B 1 167 ? -1.896 47.812 25.469 1 89.56 167 LEU B C 1
ATOM 3455 O O . LEU B 1 167 ? -2.133 46.719 24.938 1 89.56 167 LEU B O 1
ATOM 3459 N N . ASP B 1 168 ? -0.849 48.562 25.141 1 86.88 168 ASP B N 1
ATOM 3460 C CA . ASP B 1 168 ? 0.116 48.125 24.141 1 86.88 168 ASP B CA 1
ATOM 3461 C C . ASP B 1 168 ? 0.803 46.812 24.578 1 86.88 168 ASP B C 1
ATOM 3463 O O . ASP B 1 168 ? 0.995 45.906 23.766 1 86.88 168 ASP B O 1
ATOM 3467 N N . ARG B 1 169 ? 1.123 46.812 25.875 1 89.12 169 ARG B N 1
ATOM 3468 C CA . ARG B 1 169 ? 1.743 45.594 26.406 1 89.12 169 ARG B CA 1
ATOM 3469 C C . ARG B 1 169 ? 0.774 44.438 26.375 1 89.12 169 ARG B C 1
ATOM 3471 O O . ARG B 1 169 ? 1.168 43.312 26.062 1 89.12 169 ARG B O 1
ATOM 3478 N N . PHE B 1 170 ? -0.444 44.719 26.656 1 89.75 170 PHE B N 1
ATOM 3479 C CA . PHE B 1 170 ? -1.477 43.688 26.641 1 89.75 170 PHE B CA 1
ATOM 3480 C C . PHE B 1 170 ? -1.667 43.125 25.234 1 89.75 170 PHE B C 1
ATOM 3482 O O . PHE B 1 170 ? -1.777 41.906 25.047 1 89.75 170 PHE B O 1
ATOM 3489 N N . VAL B 1 171 ? -1.683 43.938 24.281 1 86.44 171 VAL B N 1
ATOM 3490 C CA . VAL B 1 171 ? -1.881 43.562 22.891 1 86.44 171 VAL B CA 1
ATOM 3491 C C . VAL B 1 171 ? -0.685 42.719 22.406 1 86.44 171 VAL B C 1
ATOM 3493 O O . VAL B 1 171 ? -0.852 41.688 21.766 1 86.44 171 VAL B O 1
ATOM 3496 N N . ALA B 1 172 ? 0.519 43.219 22.75 1 86.69 172 ALA B N 1
ATOM 3497 C CA . ALA B 1 172 ? 1.732 42.5 22.359 1 86.69 172 ALA B CA 1
ATOM 3498 C C . ALA B 1 172 ? 1.781 41.094 22.969 1 86.69 172 ALA B C 1
ATOM 3500 O O . ALA B 1 172 ? 2.146 40.125 22.297 1 86.69 172 ALA B O 1
ATOM 3501 N N . GLU B 1 173 ? 1.407 41.031 24.25 1 89 173 GLU B N 1
ATOM 3502 C CA . GLU B 1 173 ? 1.396 39.75 24.938 1 89 173 GLU B CA 1
ATOM 3503 C C . GLU B 1 173 ? 0.334 38.812 24.359 1 89 173 GLU B C 1
ATOM 3505 O O . GLU B 1 173 ? 0.542 37.594 24.266 1 89 173 GLU B O 1
ATOM 3510 N N . GLY B 1 174 ? -0.777 39.406 24.078 1 87.38 174 GLY B N 1
ATOM 3511 C CA . GLY B 1 174 ? -1.818 38.625 23.438 1 87.38 174 GLY B CA 1
ATOM 3512 C C . GLY B 1 174 ? -1.404 38.094 22.078 1 87.38 174 GLY B C 1
ATOM 3513 O O . GLY B 1 174 ? -1.699 36.938 21.75 1 87.38 174 GLY B O 1
ATOM 3514 N N . TYR B 1 175 ? -0.76 38.938 21.297 1 85.06 175 TYR B N 1
ATOM 3515 C CA . TYR B 1 175 ? -0.282 38.531 19.984 1 85.06 175 TYR B CA 1
ATOM 3516 C C . TYR B 1 175 ? 0.765 37.406 20.094 1 85.06 175 TYR B C 1
ATOM 3518 O O . TYR B 1 175 ? 0.73 36.438 19.359 1 85.06 175 TYR B O 1
ATOM 3526 N N . LYS B 1 176 ? 1.667 37.594 21.031 1 89 176 LYS B N 1
ATOM 3527 C CA . LYS B 1 176 ? 2.693 36.594 21.266 1 89 176 LYS B CA 1
ATOM 3528 C C . LYS B 1 176 ? 2.07 35.25 21.656 1 89 176 LYS B C 1
ATOM 3530 O O . LYS B 1 176 ? 2.494 34.188 21.188 1 89 176 LYS B O 1
ATOM 3535 N N . ALA B 1 177 ? 1.083 35.281 22.516 1 89 177 ALA B N 1
ATOM 3536 C CA . ALA B 1 177 ? 0.396 34.094 22.953 1 89 177 ALA B CA 1
ATOM 3537 C C . ALA B 1 177 ? -0.324 33.406 21.797 1 89 177 ALA B C 1
ATOM 3539 O O . ALA B 1 177 ? -0.344 32.156 21.703 1 89 177 ALA B O 1
ATOM 3540 N N . ALA B 1 178 ? -0.922 34.188 20.969 1 87.75 178 ALA B N 1
ATOM 3541 C CA . ALA B 1 178 ? -1.646 33.656 19.812 1 87.75 178 ALA B CA 1
ATOM 3542 C C . ALA B 1 178 ? -0.691 33 18.844 1 87.75 178 ALA B C 1
ATOM 3544 O O . ALA B 1 178 ? -0.993 31.922 18.297 1 87.75 178 ALA B O 1
ATOM 3545 N N . LEU B 1 179 ? 0.428 33.594 18.562 1 89.19 179 LEU B N 1
ATOM 3546 C CA . LEU B 1 179 ? 1.423 33.031 17.672 1 89.19 179 LEU B CA 1
ATOM 3547 C C . LEU B 1 179 ? 1.981 31.734 18.234 1 89.19 179 LEU B C 1
ATOM 3549 O O . LEU B 1 179 ? 2.215 30.766 17.484 1 89.19 179 LEU B O 1
ATOM 3553 N N . THR B 1 180 ? 2.199 31.75 19.516 1 91.62 180 THR B N 1
ATOM 3554 C CA . THR B 1 180 ? 2.717 30.562 20.172 1 91.62 180 THR B CA 1
ATOM 3555 C C . THR B 1 180 ? 1.716 29.406 20.078 1 91.62 180 THR B C 1
ATOM 3557 O O . THR B 1 180 ? 2.1 28.266 19.844 1 91.62 180 THR B O 1
ATOM 3560 N N . GLU B 1 181 ? 0.457 29.75 20.25 1 90.19 181 GLU B N 1
ATOM 3561 C CA . GLU B 1 181 ? -0.582 28.734 20.125 1 90.19 181 GLU B CA 1
ATOM 3562 C C . GLU B 1 181 ? -0.646 28.172 18.719 1 90.19 181 GLU B C 1
ATOM 3564 O O . GLU B 1 181 ? -0.86 26.969 18.516 1 90.19 181 GLU B O 1
ATOM 3569 N N . GLU B 1 182 ? -0.56 29.016 17.781 1 90.25 182 GLU B N 1
ATOM 3570 C CA . GLU B 1 182 ? -0.566 28.594 16.391 1 90.25 182 GLU B CA 1
ATOM 3571 C C . GLU B 1 182 ? 0.61 27.656 16.094 1 90.25 182 GLU B C 1
ATOM 3573 O O . GLU B 1 182 ? 0.442 26.625 15.445 1 90.25 182 GLU B O 1
ATOM 3578 N N . ARG B 1 183 ? 1.759 28.047 16.562 1 94.25 183 ARG B N 1
ATOM 3579 C CA . ARG B 1 183 ? 2.947 27.234 16.344 1 94.25 183 ARG B CA 1
ATOM 3580 C C . ARG B 1 183 ? 2.812 25.875 17.031 1 94.25 183 ARG B C 1
ATOM 3582 O O . ARG B 1 183 ? 3.225 24.859 16.484 1 94.25 183 ARG B O 1
ATOM 3589 N N . ARG B 1 184 ? 2.287 25.891 18.219 1 94.81 184 ARG B N 1
ATOM 3590 C CA . ARG B 1 184 ? 2.082 24.656 18.953 1 94.81 184 ARG B CA 1
ATOM 3591 C C . ARG B 1 184 ? 1.2 23.688 18.156 1 94.81 184 ARG B C 1
ATOM 3593 O O . ARG B 1 184 ? 1.443 22.484 18.156 1 94.81 184 ARG B O 1
ATOM 3600 N N . ARG B 1 185 ? 0.234 24.188 17.562 1 94.5 185 ARG B N 1
ATOM 3601 C CA . ARG B 1 185 ? -0.705 23.344 16.812 1 94.5 185 ARG B CA 1
ATOM 3602 C C . ARG B 1 185 ? -0.045 22.766 15.578 1 94.5 185 ARG B C 1
ATOM 3604 O O . ARG B 1 185 ? -0.189 21.562 15.297 1 94.5 185 ARG B O 1
ATOM 3611 N N . TYR B 1 186 ? 0.642 23.609 14.805 1 96.38 186 TYR B N 1
ATOM 3612 C CA . TYR B 1 186 ? 1.347 23.094 13.633 1 96.38 186 TYR B CA 1
ATOM 3613 C C . TYR B 1 186 ? 2.43 22.109 14.031 1 96.38 186 TYR B C 1
ATOM 3615 O O . TYR B 1 186 ? 2.66 21.109 13.336 1 96.38 186 TYR B O 1
ATOM 3623 N N . SER B 1 187 ? 3.111 22.438 15.141 1 97.31 187 SER B N 1
ATOM 3624 C CA . SER B 1 187 ? 4.129 21.516 15.625 1 97.31 187 SER B CA 1
ATOM 3625 C C . SER B 1 187 ? 3.52 20.156 15.984 1 97.31 187 SER B C 1
ATOM 3627 O O . SER B 1 187 ? 4.125 19.109 15.734 1 97.31 187 SER B O 1
ATOM 3629 N N . PHE B 1 188 ? 2.395 20.188 16.578 1 97 188 PHE B N 1
ATOM 3630 C CA . PHE B 1 188 ? 1.704 18.953 16.938 1 97 188 PHE B CA 1
ATOM 3631 C C . PHE B 1 188 ? 1.359 18.141 15.68 1 97 188 PHE B C 1
ATOM 3633 O O . PHE B 1 188 ? 1.536 16.922 15.656 1 97 188 PHE B O 1
ATOM 3640 N N . LEU B 1 189 ? 0.817 18.828 14.703 1 97.44 189 LEU B N 1
ATOM 3641 C CA . LEU B 1 189 ? 0.491 18.172 13.438 1 97.44 189 LEU B CA 1
ATOM 3642 C C . LEU B 1 189 ? 1.723 17.5 12.844 1 97.44 189 LEU B C 1
ATOM 3644 O O . LEU B 1 189 ? 1.668 16.328 12.445 1 97.44 189 LEU B O 1
ATOM 3648 N N . VAL B 1 190 ? 2.832 18.203 12.742 1 98.06 190 VAL B N 1
ATOM 3649 C CA . VAL B 1 190 ? 4.07 17.672 12.188 1 98.06 190 VAL B CA 1
ATOM 3650 C C . VAL B 1 190 ? 4.543 16.484 13.023 1 98.06 190 VAL B C 1
ATOM 3652 O O . VAL B 1 190 ? 4.988 15.477 12.477 1 98.06 190 VAL B O 1
ATOM 3655 N N . ASP B 1 191 ? 4.426 16.641 14.289 1 97.81 191 ASP B N 1
ATOM 3656 C CA . ASP B 1 191 ? 4.836 15.57 15.188 1 97.81 191 ASP B CA 1
ATOM 3657 C C . ASP B 1 191 ? 4.043 14.289 14.922 1 97.81 191 ASP B C 1
ATOM 3659 O O . ASP B 1 191 ? 4.613 13.203 14.883 1 97.81 191 ASP B O 1
ATOM 3663 N N . ARG B 1 192 ? 2.738 14.391 14.844 1 97.5 192 ARG B N 1
ATOM 3664 C CA . ARG B 1 192 ? 1.9 13.234 14.562 1 97.5 192 ARG B CA 1
ATOM 3665 C C . ARG B 1 192 ? 2.242 12.625 13.211 1 97.5 192 ARG B C 1
ATOM 3667 O O . ARG B 1 192 ? 2.252 11.398 13.055 1 97.5 192 ARG B O 1
ATOM 3674 N N . GLN B 1 193 ? 2.469 13.477 12.227 1 97.25 193 GLN B N 1
ATOM 3675 C CA . GLN B 1 193 ? 2.881 13.008 10.914 1 97.25 193 GLN B CA 1
ATOM 3676 C C . GLN B 1 193 ? 4.195 12.234 10.992 1 97.25 193 GLN B C 1
ATOM 3678 O O . GLN B 1 193 ? 4.387 11.25 10.281 1 97.25 193 GLN B O 1
ATOM 3683 N N . CYS B 1 194 ? 5.117 12.773 11.773 1 97.31 194 CYS B N 1
ATOM 3684 C CA . CYS B 1 194 ? 6.395 12.094 11.953 1 97.31 194 CYS B CA 1
ATOM 3685 C C . CYS B 1 194 ? 6.195 10.719 12.586 1 97.31 194 CYS B C 1
ATOM 3687 O O . CYS B 1 194 ? 6.828 9.742 12.18 1 97.31 194 CYS B O 1
ATOM 3689 N N . ALA B 1 195 ? 5.34 10.641 13.578 1 96.56 195 ALA B N 1
ATOM 3690 C CA . ALA B 1 195 ? 5.066 9.375 14.258 1 96.56 195 ALA B CA 1
ATOM 3691 C C . ALA B 1 195 ? 4.539 8.336 13.273 1 96.56 195 ALA B C 1
ATOM 3693 O O . ALA B 1 195 ? 5.012 7.195 13.258 1 96.56 195 ALA B O 1
ATOM 3694 N N . VAL B 1 196 ? 3.635 8.68 12.508 1 96.25 196 VAL B N 1
ATOM 3695 C CA . VAL B 1 196 ? 3.027 7.758 11.547 1 96.25 196 VAL B CA 1
ATOM 3696 C C . VAL B 1 196 ? 4.043 7.391 10.469 1 96.25 196 VAL B C 1
ATOM 3698 O O . VAL B 1 196 ? 4.102 6.242 10.023 1 96.25 196 VAL B O 1
ATOM 3701 N N . SER B 1 197 ? 4.766 8.398 9.969 1 96.94 197 SER B N 1
ATOM 3702 C CA . SER B 1 197 ? 5.785 8.133 8.961 1 96.94 197 SER B CA 1
ATOM 3703 C C . SER B 1 197 ? 6.805 7.109 9.453 1 96.94 197 SER B C 1
ATOM 3705 O O . SER B 1 197 ? 7.324 6.309 8.672 1 96.94 197 SER B O 1
ATOM 3707 N N . LYS B 1 198 ? 7.098 7.172 10.727 1 97.44 198 LYS B N 1
ATOM 3708 C CA . LYS B 1 198 ? 8.008 6.191 11.32 1 97.44 198 LYS B CA 1
ATOM 3709 C C . LYS B 1 198 ? 7.426 4.781 11.234 1 97.44 198 LYS B C 1
ATOM 3711 O O . LYS B 1 198 ? 8.148 3.824 10.945 1 97.44 198 LYS B O 1
ATOM 3716 N N . TYR B 1 199 ? 6.172 4.648 11.547 1 96.81 199 TYR B N 1
ATOM 3717 C CA . TYR B 1 199 ? 5.508 3.355 11.43 1 96.81 199 TYR B CA 1
ATOM 3718 C C . TYR B 1 199 ? 5.551 2.85 9.992 1 96.81 199 TYR B C 1
ATOM 3720 O O . TYR B 1 199 ? 5.816 1.671 9.75 1 96.81 199 TYR B O 1
ATOM 3728 N N . PHE B 1 200 ? 5.27 3.717 9.062 1 96.19 200 PHE B N 1
ATOM 3729 C CA . PHE B 1 200 ? 5.312 3.324 7.66 1 96.19 200 PHE B CA 1
ATOM 3730 C C . PHE B 1 200 ? 6.73 2.957 7.242 1 96.19 200 PHE B C 1
ATOM 3732 O O . PHE B 1 200 ? 6.934 2.02 6.465 1 96.19 200 PHE B O 1
ATOM 3739 N N . ASN B 1 201 ? 7.637 3.775 7.703 1 97.38 201 ASN B N 1
ATOM 3740 C CA . ASN B 1 201 ? 9.031 3.453 7.426 1 97.38 201 ASN B CA 1
ATOM 3741 C C . ASN B 1 201 ? 9.391 2.045 7.891 1 97.38 201 ASN B C 1
ATOM 3743 O O . ASN B 1 201 ? 10.039 1.292 7.168 1 97.38 201 ASN B O 1
ATOM 3747 N N . ASN B 1 202 ? 8.992 1.679 9.07 1 97.44 202 ASN B N 1
ATOM 3748 C CA . ASN B 1 202 ? 9.234 0.346 9.609 1 97.44 202 ASN B CA 1
ATOM 3749 C C . ASN B 1 202 ? 8.523 -0.73 8.789 1 97.44 202 ASN B C 1
ATOM 3751 O O . ASN B 1 202 ? 9.094 -1.795 8.539 1 97.44 202 ASN B O 1
ATOM 3755 N N . TYR B 1 203 ? 7.328 -0.498 8.43 1 97.38 203 TYR B N 1
ATOM 3756 C CA . TYR B 1 203 ? 6.566 -1.414 7.586 1 97.38 203 TYR B CA 1
ATOM 3757 C C . TYR B 1 203 ? 7.312 -1.708 6.289 1 97.38 203 TYR B C 1
ATOM 3759 O O . TYR B 1 203 ? 7.488 -2.869 5.918 1 97.38 203 TYR B O 1
ATOM 3767 N N . HIS B 1 204 ? 7.691 -0.688 5.582 1 97.25 204 HIS B N 1
ATOM 3768 C CA . HIS B 1 204 ? 8.383 -0.859 4.309 1 97.25 204 HIS B CA 1
ATOM 3769 C C . HIS B 1 204 ? 9.711 -1.593 4.496 1 97.25 204 HIS B C 1
ATOM 3771 O O . HIS B 1 204 ? 10.102 -2.393 3.648 1 97.25 204 HIS B O 1
ATOM 3777 N N . SER B 1 205 ? 10.383 -1.29 5.598 1 97.62 205 SER B N 1
ATOM 3778 C CA . SER B 1 205 ? 11.641 -1.972 5.906 1 97.62 205 SER B CA 1
ATOM 3779 C C . SER B 1 205 ? 11.414 -3.467 6.113 1 97.62 205 SER B C 1
ATOM 3781 O O . SER B 1 205 ? 12.148 -4.289 5.555 1 97.62 205 SER B O 1
ATOM 3783 N N . LYS B 1 206 ? 10.422 -3.836 6.844 1 97.5 206 LYS B N 1
ATOM 3784 C CA . LYS B 1 206 ? 10.141 -5.234 7.148 1 97.5 206 LYS B CA 1
ATOM 3785 C C . LYS B 1 206 ? 9.734 -6 5.891 1 97.5 206 LYS B C 1
ATOM 3787 O O . LYS B 1 206 ? 10.18 -7.129 5.672 1 97.5 206 LYS B O 1
ATOM 3792 N N . VAL B 1 207 ? 8.891 -5.375 5.133 1 97.31 207 VAL B N 1
ATOM 3793 C CA . VAL B 1 207 ? 8.406 -6.012 3.914 1 97.31 207 VAL B CA 1
ATOM 3794 C C . VAL B 1 207 ? 9.562 -6.215 2.941 1 97.31 207 VAL B C 1
ATOM 3796 O O . VAL B 1 207 ? 9.688 -7.277 2.328 1 97.31 207 VAL B O 1
ATOM 3799 N N . GLN B 1 208 ? 10.352 -5.211 2.77 1 97.5 208 GLN B N 1
ATOM 3800 C CA . GLN B 1 208 ? 11.523 -5.309 1.905 1 97.5 208 GLN B CA 1
ATOM 3801 C C . GLN B 1 208 ? 12.445 -6.445 2.346 1 97.5 208 GLN B C 1
ATOM 3803 O O . GLN B 1 208 ? 12.945 -7.203 1.513 1 97.5 208 GLN B O 1
ATOM 3808 N N . GLU B 1 209 ? 12.68 -6.57 3.635 1 97.25 209 GLU B N 1
ATOM 3809 C CA . GLU B 1 209 ? 13.531 -7.621 4.176 1 97.25 209 GLU B CA 1
ATOM 3810 C C . GLU B 1 209 ? 12.953 -9 3.898 1 97.25 209 GLU B C 1
ATOM 3812 O O . GLU B 1 209 ? 13.672 -9.922 3.516 1 97.25 209 GLU B O 1
ATOM 3817 N N . LEU B 1 210 ? 11.664 -9.125 4.098 1 97.19 210 LEU B N 1
ATOM 3818 C CA . LEU B 1 210 ? 10.984 -10.391 3.873 1 97.19 210 LEU B CA 1
ATOM 3819 C C . LEU B 1 210 ? 11.102 -10.82 2.416 1 97.19 210 LEU B C 1
ATOM 3821 O O . LEU B 1 210 ? 11.445 -11.977 2.133 1 97.19 210 LEU B O 1
ATOM 3825 N N . LEU B 1 211 ? 10.844 -9.953 1.506 1 97.5 211 LEU B N 1
ATOM 3826 C CA . LEU B 1 211 ? 10.891 -10.25 0.078 1 97.5 211 LEU B CA 1
ATOM 3827 C C . LEU B 1 211 ? 12.32 -10.539 -0.367 1 97.5 211 LEU B C 1
ATOM 3829 O O . LEU B 1 211 ? 12.57 -11.5 -1.094 1 97.5 211 LEU B O 1
ATOM 3833 N N . SER B 1 212 ? 13.258 -9.719 0.11 1 97.38 212 SER B N 1
ATOM 3834 C CA . SER B 1 212 ? 14.656 -9.875 -0.282 1 97.38 212 SER B CA 1
ATOM 3835 C C . SER B 1 212 ? 15.219 -11.211 0.189 1 97.38 212 SER B C 1
ATOM 3837 O O . SER B 1 212 ? 16.062 -11.805 -0.479 1 97.38 212 SER B O 1
ATOM 3839 N N . ALA B 1 213 ? 14.742 -11.695 1.25 1 97.44 213 ALA B N 1
ATOM 3840 C CA . ALA B 1 213 ? 15.234 -12.938 1.832 1 97.44 213 ALA B CA 1
ATOM 3841 C C . ALA B 1 213 ? 14.711 -14.148 1.058 1 97.44 213 ALA B C 1
ATOM 3843 O O . ALA B 1 213 ? 15.398 -15.164 0.946 1 97.44 213 ALA B O 1
ATOM 3844 N N . LYS B 1 214 ? 13.531 -14.07 0.493 1 97.94 214 LYS B N 1
ATOM 3845 C CA . LYS B 1 214 ? 12.875 -15.242 -0.07 1 97.94 214 LYS B CA 1
ATOM 3846 C C . LYS B 1 214 ? 12.984 -15.266 -1.592 1 97.94 214 LYS B C 1
ATOM 3848 O O . LYS B 1 214 ? 12.969 -16.328 -2.209 1 97.94 214 LYS B O 1
ATOM 3853 N N . LEU B 1 215 ? 13.195 -14.094 -2.211 1 97.81 215 LEU B N 1
ATOM 3854 C CA . LEU B 1 215 ? 13.125 -13.938 -3.658 1 97.81 215 LEU B CA 1
ATOM 3855 C C . LEU B 1 215 ? 14.148 -14.828 -4.355 1 97.81 215 LEU B C 1
ATOM 3857 O O . LEU B 1 215 ? 13.82 -15.531 -5.312 1 97.81 215 LEU B O 1
ATOM 3861 N N . PRO B 1 216 ? 15.422 -14.922 -3.863 1 97.56 216 PRO B N 1
ATOM 3862 C CA . PRO B 1 216 ? 16.391 -15.766 -4.551 1 97.56 216 PRO B CA 1
ATOM 3863 C C . PRO B 1 216 ? 15.992 -17.234 -4.582 1 97.56 216 PRO B C 1
ATOM 3865 O O . PRO B 1 216 ? 16.141 -17.906 -5.613 1 97.56 216 PRO B O 1
ATOM 3868 N N . SER B 1 217 ? 15.445 -17.734 -3.531 1 97.62 217 SER B N 1
ATOM 3869 C CA . SER B 1 217 ? 15.008 -19.125 -3.48 1 97.62 217 SER B CA 1
ATOM 3870 C C . SER B 1 217 ? 13.828 -19.359 -4.41 1 97.62 217 SER B C 1
ATOM 3872 O O . SER B 1 217 ? 13.742 -20.406 -5.055 1 97.62 217 SER B O 1
ATOM 3874 N N . TRP B 1 218 ? 12.898 -18.469 -4.477 1 97.88 218 TRP B N 1
ATOM 3875 C CA . TRP B 1 218 ? 11.758 -18.594 -5.379 1 97.88 218 TRP B CA 1
ATOM 3876 C C . TRP B 1 218 ? 12.219 -18.641 -6.832 1 97.88 218 TRP B C 1
ATOM 3878 O O . TRP B 1 218 ? 11.766 -19.484 -7.605 1 97.88 218 TRP B O 1
ATOM 3888 N N . GLN B 1 219 ? 13.188 -17.766 -7.145 1 97.12 219 GLN B N 1
ATOM 3889 C CA . GLN B 1 219 ? 13.711 -17.672 -8.508 1 97.12 219 GLN B CA 1
ATOM 3890 C C . GLN B 1 219 ? 14.43 -18.969 -8.898 1 97.12 219 GLN B C 1
ATOM 3892 O O . GLN B 1 219 ? 14.32 -19.422 -10.039 1 97.12 219 GLN B O 1
ATOM 3897 N N . THR B 1 220 ? 15.07 -19.578 -7.984 1 96.94 220 THR B N 1
ATOM 3898 C CA . THR B 1 220 ? 15.812 -20.812 -8.242 1 96.94 220 THR B CA 1
ATOM 3899 C C . THR B 1 220 ? 14.859 -21.984 -8.492 1 96.94 220 THR B C 1
ATOM 3901 O O . THR B 1 220 ? 15.164 -22.875 -9.273 1 96.94 220 THR B O 1
ATOM 3904 N N . SER B 1 221 ? 13.688 -21.953 -7.926 1 95.94 221 SER B N 1
ATOM 3905 C CA . SER B 1 221 ? 12.75 -23.062 -8.023 1 95.94 221 SER B CA 1
ATOM 3906 C C . SER B 1 221 ? 12.164 -23.172 -9.43 1 95.94 221 SER B C 1
ATOM 3908 O O . SER B 1 221 ? 11.672 -24.234 -9.828 1 95.94 221 SER B O 1
ATOM 3910 N N . CYS B 1 222 ? 12.234 -22.047 -10.164 1 94.12 222 CYS B N 1
ATOM 3911 C CA . CYS B 1 222 ? 11.57 -22.062 -11.469 1 94.12 222 CYS B CA 1
ATOM 3912 C C . CYS B 1 222 ? 12.578 -21.969 -12.602 1 94.12 222 CYS B C 1
ATOM 3914 O O . CYS B 1 222 ? 12.211 -21.688 -13.742 1 94.12 222 CYS B O 1
ATOM 3916 N N . ILE B 1 223 ? 13.844 -22.25 -12.383 1 92.81 223 ILE B N 1
ATOM 3917 C CA . ILE B 1 223 ? 14.898 -22.047 -13.367 1 92.81 223 ILE B CA 1
ATOM 3918 C C . ILE B 1 223 ? 14.852 -23.172 -14.398 1 92.81 223 ILE B C 1
ATOM 3920 O O . ILE B 1 223 ? 15.227 -22.969 -15.562 1 92.81 223 ILE B O 1
ATOM 3924 N N . GLN B 1 224 ? 14.359 -24.375 -14.039 1 93 224 GLN B N 1
ATOM 3925 C CA . GLN B 1 224 ? 14.281 -25.5 -14.961 1 93 224 GLN B CA 1
ATOM 3926 C C . GLN B 1 224 ? 12.836 -25.938 -15.172 1 93 224 GLN B C 1
ATOM 3928 O O . GLN B 1 224 ? 12.406 -26.969 -14.633 1 93 224 GLN B O 1
ATOM 3933 N N . PRO B 1 225 ? 12.156 -25.297 -16.031 1 94.56 225 PRO B N 1
ATOM 3934 C CA . PRO B 1 225 ? 10.719 -25.547 -16.188 1 94.56 225 PRO B CA 1
ATOM 3935 C C . PRO B 1 225 ? 10.422 -26.891 -16.859 1 94.56 225 PRO B C 1
ATOM 3937 O O . PRO B 1 225 ? 9.305 -27.391 -16.781 1 94.56 225 PRO B O 1
ATOM 3940 N N . THR B 1 226 ? 11.398 -27.484 -17.516 1 93.69 226 THR B N 1
ATOM 3941 C CA . THR B 1 226 ? 11.117 -28.703 -18.25 1 93.69 226 THR B CA 1
ATOM 3942 C C . THR B 1 226 ? 11.82 -29.891 -17.609 1 93.69 226 THR B C 1
ATOM 3944 O O . THR B 1 226 ? 11.734 -31.016 -18.109 1 93.69 226 THR B O 1
ATOM 3947 N N . ARG B 1 227 ? 12.523 -29.703 -16.625 1 93.38 227 ARG B N 1
ATOM 3948 C CA . ARG B 1 227 ? 13.219 -30.797 -15.945 1 93.38 227 ARG B CA 1
ATOM 3949 C C . ARG B 1 227 ? 12.328 -31.422 -14.875 1 93.38 227 ARG B C 1
ATOM 3951 O O . ARG B 1 227 ? 12.055 -30.812 -13.852 1 93.38 227 ARG B O 1
ATOM 3958 N N . LEU B 1 228 ? 11.977 -32.625 -15.141 1 93.69 228 LEU B N 1
ATOM 3959 C CA . LEU B 1 228 ? 11.125 -33.344 -14.188 1 93.69 228 LEU B CA 1
ATOM 3960 C C . LEU B 1 228 ? 11.961 -33.938 -13.062 1 93.69 228 LEU B C 1
ATOM 3962 O O . LEU B 1 228 ? 13.07 -34.438 -13.289 1 93.69 228 LEU B O 1
ATOM 3966 N N . PRO B 1 229 ? 11.422 -33.844 -11.867 1 92.31 229 PRO B N 1
ATOM 3967 C CA . PRO B 1 229 ? 12.117 -34.5 -10.766 1 92.31 229 PRO B CA 1
ATOM 3968 C C . PRO B 1 229 ? 12.156 -36.031 -10.922 1 92.31 229 PRO B C 1
ATOM 3970 O O . PRO B 1 229 ? 11.359 -36.594 -11.672 1 92.31 229 PRO B O 1
ATOM 3973 N N . GLU B 1 230 ? 13.008 -36.625 -10.18 1 90.38 230 GLU B N 1
ATOM 3974 C CA . GLU B 1 230 ? 13.234 -38.062 -10.273 1 90.38 230 GLU B CA 1
ATOM 3975 C C . GLU B 1 230 ? 11.977 -38.844 -9.883 1 90.38 230 GLU B C 1
ATOM 3977 O O . GLU B 1 230 ? 11.703 -39.906 -10.453 1 90.38 230 GLU B O 1
ATOM 3982 N N . ARG B 1 231 ? 11.344 -38.312 -8.961 1 86.56 231 ARG B N 1
ATOM 3983 C CA . ARG B 1 231 ? 10.125 -39 -8.516 1 86.56 231 ARG B CA 1
ATOM 3984 C C . ARG B 1 231 ? 9.117 -39.125 -9.656 1 86.56 231 ARG B C 1
ATOM 3986 O O . ARG B 1 231 ? 8.461 -40.156 -9.805 1 86.56 231 ARG B O 1
ATOM 3993 N N . ALA B 1 232 ? 8.953 -38.094 -10.477 1 88.69 232 ALA B N 1
ATOM 3994 C CA . ALA B 1 232 ? 8.031 -38.125 -11.609 1 88.69 232 ALA B CA 1
ATOM 3995 C C . ALA B 1 232 ? 8.531 -39.031 -12.719 1 88.69 232 ALA B C 1
ATOM 3997 O O . ALA B 1 232 ? 7.738 -39.75 -13.344 1 88.69 232 ALA B O 1
ATOM 3998 N N . LEU B 1 233 ? 9.828 -39.062 -12.891 1 89.38 233 LEU B N 1
ATOM 3999 C CA . LEU B 1 233 ? 10.414 -39.906 -13.922 1 89.38 233 LEU B CA 1
ATOM 4000 C C . LEU B 1 233 ? 10.242 -41.375 -13.578 1 89.38 233 LEU B C 1
ATOM 4002 O O . LEU B 1 233 ? 10.031 -42.219 -14.469 1 89.38 233 LEU B O 1
ATOM 4006 N N . ALA B 1 234 ? 10.266 -41.625 -12.289 1 87.38 234 ALA B N 1
ATOM 4007 C CA . ALA B 1 234 ? 10.055 -43 -11.844 1 87.38 234 ALA B CA 1
ATOM 4008 C C . ALA B 1 234 ? 8.633 -43.469 -12.156 1 87.38 234 ALA B C 1
ATOM 4010 O O . ALA B 1 234 ? 8.422 -44.625 -12.531 1 87.38 234 ALA B O 1
ATOM 4011 N N . LEU B 1 235 ? 7.754 -42.594 -11.992 1 82.81 235 LEU B N 1
ATOM 4012 C CA . LEU B 1 235 ? 6.359 -42.906 -12.266 1 82.81 235 LEU B CA 1
ATOM 4013 C C . LEU B 1 235 ? 6.133 -43.125 -13.758 1 82.81 235 LEU B C 1
ATOM 4015 O O . LEU B 1 235 ? 5.34 -44 -14.148 1 82.81 235 LEU B O 1
ATOM 4019 N N . VAL B 1 236 ? 6.844 -42.375 -14.625 1 83.5 236 VAL B N 1
ATOM 4020 C CA . VAL B 1 236 ? 6.754 -42.5 -16.078 1 83.5 236 VAL B CA 1
ATOM 4021 C C . VAL B 1 236 ? 7.273 -43.875 -16.5 1 83.5 236 VAL B C 1
ATOM 4023 O O . VAL B 1 236 ? 6.684 -44.531 -17.359 1 83.5 236 VAL B O 1
ATOM 4026 N N . LYS B 1 237 ? 8.258 -44.344 -15.805 1 82.94 237 LYS B N 1
ATOM 4027 C CA . LYS B 1 237 ? 8.859 -45.656 -16.125 1 82.94 237 LYS B CA 1
ATOM 4028 C C . LYS B 1 237 ? 7.93 -46.781 -15.742 1 82.94 237 LYS B C 1
ATOM 4030 O O . LYS B 1 237 ? 7.824 -47.781 -16.469 1 82.94 237 LYS B O 1
ATOM 4035 N N . VAL B 1 238 ? 7.258 -46.594 -14.656 1 79.56 238 VAL B N 1
ATOM 4036 C CA . VAL B 1 238 ? 6.344 -47.656 -14.18 1 79.56 238 VAL B CA 1
ATOM 4037 C C . VAL B 1 238 ? 5.145 -47.75 -15.117 1 79.56 238 VAL B C 1
ATOM 4039 O O . VAL B 1 238 ? 4.648 -48.844 -15.383 1 79.56 238 VAL B O 1
ATOM 4042 N N . THR B 1 239 ? 4.645 -46.656 -15.625 1 70.81 239 THR B N 1
ATOM 4043 C CA . THR B 1 239 ? 3.512 -46.625 -16.547 1 70.81 239 THR B CA 1
ATOM 4044 C C . THR B 1 239 ? 3.852 -47.344 -17.844 1 70.81 239 THR B C 1
ATOM 4046 O O . THR B 1 239 ? 3.004 -48.031 -18.422 1 70.81 239 THR B O 1
ATOM 4049 N N . ALA B 1 240 ? 5.094 -47.312 -18.25 1 70.75 240 ALA B N 1
ATOM 4050 C CA . ALA B 1 240 ? 5.543 -47.969 -19.469 1 70.75 240 ALA B CA 1
ATOM 4051 C C . ALA B 1 240 ? 5.566 -49.5 -19.281 1 70.75 240 ALA B C 1
ATOM 4053 O O . ALA B 1 240 ? 5.332 -50.25 -20.234 1 70.75 240 ALA B O 1
ATOM 4054 N N . SER B 1 241 ? 5.766 -50 -18.062 1 66.62 241 SER B N 1
ATOM 4055 C CA . SER B 1 241 ? 5.902 -51.438 -17.812 1 66.62 241 SER B CA 1
ATOM 4056 C C . SER B 1 241 ? 4.547 -52.094 -17.547 1 66.62 241 SER B C 1
ATOM 4058 O O . SER B 1 241 ? 4.359 -53.281 -17.797 1 66.62 241 SER B O 1
ATOM 4060 N N . ASN B 1 242 ? 3.594 -51.438 -16.875 1 57.56 242 ASN B N 1
ATOM 4061 C CA . ASN B 1 242 ? 2.369 -52.062 -16.375 1 57.56 242 ASN B CA 1
ATOM 4062 C C . ASN B 1 242 ? 1.295 -52.156 -17.453 1 57.56 242 ASN B C 1
ATOM 4064 O O . ASN B 1 242 ? 0.198 -52.656 -17.203 1 57.56 242 ASN B O 1
ATOM 4068 N N . THR B 1 243 ? 1.372 -51.531 -18.594 1 51.25 243 THR B N 1
ATOM 4069 C CA . THR B 1 243 ? 0.284 -51.781 -19.531 1 51.25 243 THR B CA 1
ATOM 4070 C C . THR B 1 243 ? 0.222 -53.25 -19.922 1 51.25 243 THR B C 1
ATOM 4072 O O . THR B 1 243 ? -0.715 -53.688 -20.594 1 51.25 243 THR B O 1
ATOM 4075 N N . THR B 1 244 ? 1.24 -54.094 -19.828 1 43.34 244 THR B N 1
ATOM 4076 C CA . THR B 1 244 ? 1.066 -55.5 -20.156 1 43.34 244 THR B CA 1
ATOM 4077 C C . THR B 1 244 ? 0.036 -56.156 -19.234 1 43.34 244 THR B C 1
ATOM 4079 O O . THR B 1 244 ? -0.318 -57.344 -19.422 1 43.34 244 THR B O 1
ATOM 4082 N N . ALA B 1 245 ? -0.038 -55.969 -17.969 1 42.81 245 ALA B N 1
ATOM 4083 C CA . ALA B 1 245 ? -1.061 -56.719 -17.266 1 42.81 245 ALA B CA 1
ATOM 4084 C C . ALA B 1 245 ? -2.457 -56.375 -17.766 1 42.81 245 ALA B C 1
ATOM 4086 O O . ALA B 1 245 ? -2.693 -55.25 -18.234 1 42.81 245 ALA B O 1
ATOM 4087 N N . GLY B 1 246 ? -3.484 -57.375 -18 1 35.5 246 GLY B N 1
ATOM 4088 C CA . GLY B 1 246 ? -4.863 -57.438 -18.469 1 35.5 246 GLY B CA 1
ATOM 4089 C C . GLY B 1 246 ? -5.656 -56.188 -18.094 1 35.5 246 GLY B C 1
ATOM 4090 O O . GLY B 1 246 ? -6.012 -56 -16.938 1 35.5 246 GLY B O 1
ATOM 4091 N N . ILE B 1 247 ? -5.449 -55.094 -18.516 1 36.97 247 ILE B N 1
ATOM 4092 C CA . ILE B 1 247 ? -6.461 -54.031 -18.5 1 36.97 247 ILE B CA 1
ATOM 4093 C C . ILE B 1 247 ? -7.793 -54.594 -19 1 36.97 247 ILE B C 1
ATOM 4095 O O . ILE B 1 247 ? -7.926 -54.938 -20.172 1 36.97 247 ILE B O 1
ATOM 4099 N N . SER B 1 248 ? -8.5 -55.5 -18.312 1 31.44 248 SER B N 1
ATOM 4100 C CA . SER B 1 248 ? -9.93 -55.625 -18.562 1 31.44 248 SER B CA 1
ATOM 4101 C C . SER B 1 248 ? -10.57 -54.281 -18.844 1 31.44 248 SER B C 1
ATOM 4103 O O . SER B 1 248 ? -10.312 -53.312 -18.141 1 31.44 248 SER B O 1
ATOM 4105 N N . VAL B 1 249 ? -11.07 -53.875 -19.969 1 33.03 249 VAL B N 1
ATOM 4106 C CA . VAL B 1 249 ? -11.969 -52.906 -20.609 1 33.03 249 VAL B CA 1
ATOM 4107 C C . VAL B 1 249 ? -13.094 -52.562 -19.656 1 33.03 249 VAL B C 1
ATOM 4109 O O . VAL B 1 249 ? -14.078 -51.938 -20.047 1 33.03 249 VAL B O 1
ATOM 4112 N N . SER B 1 250 ? -13.336 -53.094 -18.516 1 30.33 250 SER B N 1
ATOM 4113 C CA . SER B 1 250 ? -14.602 -52.781 -17.859 1 30.33 250 SER B CA 1
ATOM 4114 C C . SER B 1 250 ? -14.805 -51.281 -17.719 1 30.33 250 SER B C 1
ATOM 4116 O O . SER B 1 250 ? -15.836 -50.75 -18.156 1 30.33 250 SER B O 1
ATOM 4118 N N . LYS B 1 251 ? -14.875 -50.594 -16.438 1 33.66 251 LYS B N 1
ATOM 4119 C CA . LYS B 1 251 ? -15.727 -49.531 -15.898 1 33.66 251 LYS B CA 1
ATOM 4120 C C . LYS B 1 251 ? -15.266 -48.156 -16.391 1 33.66 251 LYS B C 1
ATOM 4122 O O . LYS B 1 251 ? -14.695 -47.375 -15.633 1 33.66 251 LYS B O 1
ATOM 4127 N N . TRP B 1 252 ? -14.773 -48 -17.469 1 29.66 252 TRP B N 1
ATOM 4128 C CA . TRP B 1 252 ? -14.609 -46.656 -18.031 1 29.66 252 TRP B CA 1
ATOM 4129 C C . TRP B 1 252 ? -15.953 -45.969 -18.25 1 29.66 252 TRP B C 1
ATOM 4131 O O . TRP B 1 252 ? -16.016 -44.781 -18.547 1 29.66 252 TRP B O 1
ATOM 4141 N N . HIS B 1 253 ? -17.062 -46.719 -18.469 1 32.34 253 HIS B N 1
ATOM 4142 C CA . HIS B 1 253 ? -18.406 -46.156 -18.641 1 32.34 253 HIS B CA 1
ATOM 4143 C C . HIS B 1 253 ? -18.75 -45.188 -17.516 1 32.34 253 HIS B C 1
ATOM 4145 O O . HIS B 1 253 ? -19.578 -44.312 -17.703 1 32.34 253 HIS B O 1
ATOM 4151 N N . LEU B 1 254 ? -18.5 -45.5 -16.266 1 28.89 254 LEU B N 1
ATOM 4152 C CA . LEU B 1 254 ? -19.188 -44.75 -15.227 1 28.89 254 LEU B CA 1
ATOM 4153 C C . LEU B 1 254 ? -18.766 -43.281 -15.227 1 28.89 254 LEU B C 1
ATOM 4155 O O . LEU B 1 254 ? -19.5 -42.406 -14.773 1 28.89 254 LEU B O 1
ATOM 4159 N N . LEU B 1 255 ? -17.562 -42.938 -15.336 1 30.2 255 LEU B N 1
ATOM 4160 C CA . LEU B 1 255 ? -17.391 -41.531 -15.008 1 30.2 255 LEU B CA 1
ATOM 4161 C C . LEU B 1 255 ? -17.781 -40.656 -16.188 1 30.2 255 LEU B C 1
ATOM 4163 O O . LEU B 1 255 ? -17.578 -39.438 -16.141 1 30.2 255 LEU B O 1
ATOM 4167 N N . ILE B 1 256 ? -18.062 -41.25 -17.375 1 31.22 256 ILE B N 1
ATOM 4168 C CA . ILE B 1 256 ? -18.594 -40.344 -18.375 1 31.22 256 ILE B CA 1
ATOM 4169 C C . ILE B 1 256 ? -19.953 -39.812 -17.922 1 31.22 256 ILE B C 1
ATOM 4171 O O . ILE B 1 256 ? -20.578 -40.375 -17.031 1 31.22 256 ILE B O 1
ATOM 4175 N N . TRP B 1 257 ? -20.812 -39.25 -18.906 1 30.36 257 TRP B N 1
ATOM 4176 C CA . TRP B 1 257 ? -21.969 -38.375 -18.906 1 30.36 257 TRP B CA 1
ATOM 4177 C C . TRP B 1 257 ? -23.203 -39.094 -18.359 1 30.36 257 TRP B C 1
ATOM 4179 O O . TRP B 1 257 ? -23.688 -40.062 -18.953 1 30.36 257 TRP B O 1
ATOM 4189 N N . PRO B 1 258 ? -23.469 -39.406 -17.109 1 29.78 258 PRO B N 1
ATOM 4190 C CA . PRO B 1 258 ? -24.922 -39.594 -17.016 1 29.78 258 PRO B CA 1
ATOM 4191 C C . PRO B 1 258 ? -25.703 -38.562 -17.812 1 29.78 258 PRO B C 1
ATOM 4193 O O . PRO B 1 258 ? -25.344 -37.406 -17.859 1 29.78 258 PRO B O 1
ATOM 4196 N N . GLY B 1 259 ? -26.25 -38.906 -19.047 1 27.03 259 GLY B N 1
ATOM 4197 C CA . GLY B 1 259 ? -27.328 -38.25 -19.766 1 27.03 259 GLY B CA 1
ATOM 4198 C C . GLY B 1 259 ? -28.266 -37.469 -18.844 1 27.03 259 GLY B C 1
ATOM 4199 O O . GLY B 1 259 ? -28.453 -37.844 -17.688 1 27.03 259 GLY B O 1
ATOM 4200 N N . ALA B 1 260 ? -28.578 -36.031 -19.172 1 31.38 260 ALA B N 1
ATOM 4201 C CA . ALA B 1 260 ? -29.812 -35.25 -19 1 31.38 260 ALA B CA 1
ATOM 4202 C C . ALA B 1 260 ? -31.031 -36.125 -19.25 1 31.38 260 ALA B C 1
ATOM 4204 O O . ALA B 1 260 ? -31.266 -36.625 -20.359 1 31.38 260 ALA B O 1
ATOM 4205 N N . GLY B 1 261 ? -31.375 -37.125 -18.578 1 21.3 261 GLY B N 1
ATOM 4206 C CA . GLY B 1 261 ? -32.812 -37.375 -18.625 1 21.3 261 GLY B CA 1
ATOM 4207 C C . GLY B 1 261 ? -33.656 -36.156 -18.891 1 21.3 261 GLY B C 1
ATOM 4208 O O . GLY B 1 261 ? -33.188 -35.031 -18.656 1 21.3 261 GLY B O 1
ATOM 4209 N N . MET B 1 262 ? -35.031 -36.219 -19.391 1 22.53 262 MET B N 1
ATOM 4210 C CA . MET B 1 262 ? -36.344 -35.719 -19.828 1 22.53 262 MET B CA 1
ATOM 4211 C C . MET B 1 262 ? -36.875 -34.719 -18.797 1 22.53 262 MET B C 1
ATOM 4213 O O . MET B 1 262 ? -37.062 -35.062 -17.625 1 22.53 262 MET B O 1
ATOM 4217 N N . GLY B 1 263 ? -36.469 -33.375 -18.688 1 19.84 263 GLY B N 1
ATOM 4218 C CA . GLY B 1 263 ? -37.438 -32.5 -19.297 1 19.84 263 GLY B CA 1
ATOM 4219 C C . GLY B 1 263 ? -37.344 -32.438 -20.812 1 19.84 263 GLY B C 1
ATOM 4220 O O . GLY B 1 263 ? -36.312 -32.812 -21.375 1 19.84 263 GLY B O 1
#

Secondary structure (DSSP, 8-state):
-HHHHHHHHHHIIIIIHHHHHHHHHHHHHHHHHHHHHHHHHHHHHHHHHHHHHHHHHSSS-HHHHHHHHHHHHHHHHHHHHHHHHHHHIIIIIIHHHHHHHHHHHHHHHHHHHHHHHHHHHHHHHHHHHHHHHHHHHHHHHH-S-HHHHHHHHHHHHHHHHHHHHHHHHHHHHHHHHHHHHHHHHHHHHHHHHHHHHHHHHHHHHHHHHHHHHHHHHHHHHTS-TT---HHHHHHHHHHHHHTTS-----TTSTTS-------/-HHHHHHHHHHIIIIIHHHHHHHHHHHHHHHHHHHHHHHHHHHHHHHHHHHHHHHHHSSS-HHHHHHHHHHHHHHHHHHHHHHHHHHHIIIIIIHHHHHHHHHHHHHHHHHHHHHHHHHHHHHHHHHHHHHHHHHHHHHHHH-S-HHHHHHHHHHHHHHHHHHHHHHHHHHHHHHHHHHHHHHHHHHHHHHHHHHHHHHHHHHHHHHHHHHHHHHHHHHHHTS-TT---HHHHHHHHHHHHHTTS-----TTSTTS-------